Protein AF-0000000070701795 (afdb_homodimer)

Radius of gyration: 26.47 Å; Cα contacts (8 Å, |Δi|>4): 1162; chains: 2; bounding box: 62×78×62 Å

Nearest PDB structures (foldseek):
  1y8f-assembly1_A  TM=7.423E-01  e=4.497E-01  Rattus norvegicus
  4b6d-assembly3_C  TM=7.484E-01  e=1.068E+00  Homo sapiens
  1v87-assembly1_A  TM=5.339E-01  e=5.047E-01  Mus musculus
  6y5n-assembly2_B  TM=5.934E-01  e=1.599E+00  Homo sapiens
  8oz5-assembly1_A  TM=1.648E-01  e=2.536E+00  Thauera chlorobenzoica

InterPro domains:
  IPR000315 B-box-type zinc finger [PS50119] (93-147)
  IPR004146 DC1 [PF03107] (138-182)
  IPR004146 DC1 [PF03107] (198-253)
  IPR046349 C1-like domain superfamily [SSF57889] (51-126)
  IPR046349 C1-like domain superfamily [SSF57889] (103-191)
  IPR046349 C1-like domain superfamily [SSF57889] (198-257)
  IPR053192 Vacuole Formation Regulator [PTHR32410] (33-257)

Organism: Helianthus annuus (NCBI:txid4232)

Secondary structure (DSSP, 8-state):
-B----SS-EEEEE--PPPTT-----S-HHHHHHHHT-EEEBTTT-PEEEGGG-EEEEESSSS-EEEHHHHHS-SEEEETTEEEEEEEEEEPPTTEEPTTT--EE-S-SEEEEETTTTEEE-HHHHHTS-----B--TT-SS-EEE-SS-EEEE-TTT--EEEE-EEEETTTS--EEEHHHHT--SEE-B---SSGGG---SPEEEES---HHHHHHTT--B-TTT--B-TT-TTS-EEEESSSS-EEEHIIIIIHHHHHHHS-SSS----B---/-B----SS-EEEEE--PPPTT-----S-HHHHHHHHT-EEEBTTT-PEEEGGG-EEEEESSSS-EEEHHHHHS-SEEEETTEEEEEEEEEEPPTTEEPTTT--EE-S-SEEEEETTTTEEE-HHHHHTS-----B--TT-SS-EEE-SS-EEEE-TTT--EEEE-EEEETTTS--EEEHHHHT--SEE-B---SSGGG---SPEEEES---HHHHHHTT--B-TTT--B-TT-TTS-EEEESSSS-EEEHIIIIIHHHHHHHS-SSS----B---

Foldseek 3Di:
DFDDDDDADKDKDFLPDDALVPPPPPVDPVVNQVSQPDWDAAPQLRDIDGSFLRIKIAGPPDGHIHRPLRNPDDQWAADPVDNPDIWGKDQDDAFDAAPPPRDTQHSGRIWTADPVVRHTHRPCRRVVDDDFSWGRANLDNAIWGKDRWWDWDAALAQRDTDTGIWTAGPPPRPHTHHPQQRSDRQKWQQPDFVPPQPHDHAIWGKDQFADPVNCVVLPQDAASQPRHTCPPSGRYMWTAGPPDGHIHRSCRQRVVLVVVVVDDDHGTNRPGDSD/DQDDDDDADKDKDFLPDDALVDPPPPVDPVVNQVSQPDWDAAPQLRDIDGSFLRIKIAGPPDGHIHRPLRNPDDQWAADPVDNPDIWGKDQDDAFDAAPPPRDTQHSGRIWTADPVVRHTHRPCRRVVDDDFSWGRANLDNAIWGKDRWWDWDAALAQRDTDTGIWTAGPPPRPHTHDPQQRSDRQKWQQPDFPPPQDHDHAIWGKDQFAAPVNCVVLPFDAASQPRHTCPPSGRYMWTAGPPDGHIHRSCRQRVVLVVVVVDDDDDGNRPGPSD

Structure (mmCIF, N/CA/C/O backbone):
data_AF-0000000070701795-model_v1
#
loop_
_entity.id
_entity.type
_entity.pdbx_description
1 polymer 'Putative B-box-type zinc finger, DC1'
#
loop_
_atom_site.group_PDB
_atom_site.id
_atom_site.type_symbol
_atom_site.label_atom_id
_atom_site.label_alt_id
_atom_site.label_comp_id
_atom_site.label_asym_id
_atom_site.label_entity_id
_atom_site.label_seq_id
_atom_site.pdbx_PDB_ins_code
_atom_site.Cartn_x
_atom_site.Cartn_y
_atom_site.Cartn_z
_atom_site.occupancy
_atom_site.B_iso_or_equiv
_atom_site.auth_seq_id
_atom_site.auth_comp_id
_atom_site.auth_asym_id
_atom_site.auth_atom_id
_atom_site.pdbx_PDB_model_num
ATOM 1 N N . MET A 1 1 ? -27.141 0.574 1.083 1 81.69 1 MET A N 1
ATOM 2 C CA . MET A 1 1 ? -28.234 1.239 0.39 1 81.69 1 MET A CA 1
ATOM 3 C C . MET A 1 1 ? -27.797 1.725 -0.987 1 81.69 1 MET A C 1
ATOM 5 O O . MET A 1 1 ? -26.625 2.031 -1.197 1 81.69 1 MET A O 1
ATOM 9 N N . VAL A 1 2 ? -28.828 1.717 -1.862 1 88.31 2 VAL A N 1
ATOM 10 C CA . VAL A 1 2 ? -28.547 2.162 -3.221 1 88.31 2 VAL A CA 1
ATOM 11 C C . VAL A 1 2 ? -28.266 3.664 -3.225 1 88.31 2 VAL A C 1
ATOM 13 O O . VAL A 1 2 ? -28.953 4.434 -2.561 1 88.31 2 VAL A O 1
ATOM 16 N N . VAL A 1 3 ? -27.297 4.074 -3.893 1 90.06 3 VAL A N 1
ATOM 17 C CA . VAL A 1 3 ? -26.922 5.48 -4.008 1 90.06 3 VAL A CA 1
ATOM 18 C C . VAL A 1 3 ? -27.812 6.168 -5.043 1 90.06 3 VAL A C 1
ATOM 20 O O . VAL A 1 3 ? -27.953 5.684 -6.168 1 90.06 3 VAL A O 1
ATOM 23 N N . ILE A 1 4 ? -28.375 7.262 -4.625 1 86.19 4 ILE A N 1
ATOM 24 C CA . ILE A 1 4 ? -29.25 8.016 -5.516 1 86.19 4 ILE A CA 1
ATOM 25 C C . ILE A 1 4 ? -28.578 9.32 -5.918 1 86.19 4 ILE A C 1
ATOM 27 O O . ILE A 1 4 ? -27.812 9.906 -5.137 1 86.19 4 ILE A O 1
ATOM 31 N N . GLN A 1 5 ? -28.906 9.727 -7.137 1 89.62 5 GLN A N 1
ATOM 32 C CA . GLN A 1 5 ? -28.359 10.984 -7.637 1 89.62 5 GLN A CA 1
ATOM 33 C C . GLN A 1 5 ? -28.953 12.172 -6.891 1 89.62 5 GLN A C 1
ATOM 35 O O . GLN A 1 5 ? -30.156 12.188 -6.594 1 89.62 5 GLN A O 1
ATOM 40 N N . HIS A 1 6 ? -28.141 13.086 -6.551 1 91.62 6 HIS A N 1
ATOM 41 C CA . HIS A 1 6 ? -28.578 14.32 -5.914 1 91.62 6 HIS A CA 1
ATOM 42 C C . HIS A 1 6 ? -29.312 15.219 -6.906 1 91.62 6 HIS A C 1
ATOM 44 O O . HIS A 1 6 ? -28.859 15.391 -8.039 1 91.62 6 HIS A O 1
ATOM 50 N N . ASP A 1 7 ? -30.344 15.906 -6.504 1 91.88 7 ASP A N 1
ATOM 51 C CA . ASP A 1 7 ? -31.25 16.625 -7.387 1 91.88 7 ASP A CA 1
ATOM 52 C C . ASP A 1 7 ? -30.672 17.984 -7.789 1 91.88 7 ASP A C 1
ATOM 54 O O . ASP A 1 7 ? -30.922 18.469 -8.898 1 91.88 7 ASP A O 1
ATOM 58 N N . HIS A 1 8 ? -29.953 18.547 -6.934 1 93.44 8 HIS A N 1
ATOM 59 C CA . HIS A 1 8 ? -29.422 19.875 -7.203 1 93.44 8 HIS A CA 1
ATOM 60 C C . HIS A 1 8 ? -28.078 19.797 -7.938 1 93.44 8 HIS A C 1
ATOM 62 O O . HIS A 1 8 ? -27.391 18.781 -7.875 1 93.44 8 HIS A O 1
ATOM 68 N N . LEU A 1 9 ? -27.797 20.875 -8.625 1 93.06 9 LEU A N 1
ATOM 69 C CA . LEU A 1 9 ? -26.5 20.984 -9.289 1 93.06 9 LEU A CA 1
ATOM 70 C C . LEU A 1 9 ? -25.375 21.094 -8.266 1 93.06 9 LEU A C 1
ATOM 72 O O . LEU A 1 9 ? -25.5 21.844 -7.281 1 93.06 9 LEU A O 1
ATOM 76 N N . LEU A 1 10 ? -24.328 20.375 -8.539 1 95.5 10 LEU A N 1
ATOM 77 C CA . LEU A 1 10 ? -23.156 20.422 -7.684 1 95.5 10 LEU A CA 1
ATOM 78 C C . LEU A 1 10 ? -22.031 21.203 -8.344 1 95.5 10 LEU A C 1
ATOM 80 O O . LEU A 1 10 ? -21.844 21.141 -9.562 1 95.5 10 LEU A O 1
ATOM 84 N N . THR A 1 11 ? -21.328 21.906 -7.59 1 96.38 11 THR A N 1
ATOM 85 C CA . THR A 1 11 ? -20.219 22.703 -8.086 1 96.38 11 THR A CA 1
ATOM 86 C C . THR A 1 11 ? -18.891 22.172 -7.52 1 96.38 11 THR A C 1
ATOM 88 O O . THR A 1 11 ? -18.812 21.844 -6.336 1 96.38 11 THR A O 1
ATOM 91 N N . LEU A 1 12 ? -17.891 22.172 -8.398 1 96.06 12 LEU A N 1
ATOM 92 C CA . LEU A 1 12 ? -16.562 21.734 -7.98 1 96.06 12 LEU A CA 1
ATOM 93 C C . LEU A 1 12 ? -15.82 22.844 -7.258 1 96.06 12 LEU A C 1
ATOM 95 O O . LEU A 1 12 ? -15.672 23.953 -7.797 1 96.06 12 LEU A O 1
ATOM 99 N N . ILE A 1 13 ? -15.406 22.562 -6.043 1 93.94 13 ILE A N 1
ATOM 100 C CA . ILE A 1 13 ? -14.672 23.516 -5.234 1 93.94 13 ILE A CA 1
ATOM 101 C C . ILE A 1 13 ? -13.211 23.094 -5.129 1 93.94 13 ILE A C 1
ATOM 103 O O . ILE A 1 13 ? -12.914 21.922 -4.859 1 93.94 13 ILE A O 1
ATOM 107 N N . ASP A 1 14 ? -12.32 23.953 -5.406 1 91.56 14 ASP A N 1
ATOM 108 C CA . ASP A 1 14 ? -10.883 23.734 -5.246 1 91.56 14 ASP A CA 1
ATOM 109 C C . ASP A 1 14 ? -10.375 24.375 -3.951 1 91.56 14 ASP A C 1
ATOM 111 O O . ASP A 1 14 ? -10.312 25.594 -3.834 1 91.56 14 ASP A O 1
ATOM 115 N N . LEU A 1 15 ? -10.031 23.547 -3.006 1 86.62 15 LEU A N 1
ATOM 116 C CA . LEU A 1 15 ? -9.562 24.031 -1.715 1 86.62 15 LEU A CA 1
ATOM 117 C C . LEU A 1 15 ? -8.094 24.453 -1.79 1 86.62 15 LEU A C 1
ATOM 119 O O . LEU A 1 15 ? -7.625 25.234 -0.953 1 86.62 15 LEU A O 1
ATOM 123 N N . ASN A 1 16 ? -7.387 23.922 -2.795 1 77.69 16 ASN A N 1
ATOM 124 C CA . ASN A 1 16 ? -6.008 24.297 -3.104 1 77.69 16 ASN A CA 1
ATOM 125 C C . ASN A 1 16 ? -5.121 24.234 -1.862 1 77.69 16 ASN A C 1
ATOM 127 O O . ASN A 1 16 ? -4.578 25.25 -1.435 1 77.69 16 ASN A O 1
ATOM 131 N N . PRO A 1 17 ? -5.043 23.031 -1.291 1 70.25 17 PRO A N 1
ATOM 132 C CA . PRO A 1 17 ? -4.145 22.906 -0.14 1 70.25 17 PRO A CA 1
ATOM 133 C C . PRO A 1 17 ? -2.705 23.281 -0.471 1 70.25 17 PRO A C 1
ATOM 135 O O . PRO A 1 17 ? -2.262 23.109 -1.609 1 70.25 17 PRO A O 1
ATOM 138 N N . LYS A 1 18 ? -2.051 23.938 0.49 1 62.12 18 LYS A N 1
ATOM 139 C CA . LYS A 1 18 ? -0.655 24.312 0.287 1 62.12 18 LYS A CA 1
ATOM 140 C C . LYS A 1 18 ? 0.247 23.078 0.251 1 62.12 18 LYS A C 1
ATOM 142 O O . LYS A 1 18 ? 0.046 22.141 1.016 1 62.12 18 LYS A O 1
ATOM 147 N N . TYR A 1 19 ? 0.858 22.953 -0.882 1 58.03 19 TYR A N 1
ATOM 148 C CA . TYR A 1 19 ? 1.879 21.906 -0.943 1 58.03 19 TYR A CA 1
ATOM 149 C C . TYR A 1 19 ? 3.18 22.391 -0.307 1 58.03 19 TYR A C 1
ATOM 151 O O . TYR A 1 19 ? 3.473 23.578 -0.299 1 58.03 19 TYR A O 1
ATOM 159 N N . PRO A 1 20 ? 3.781 21.578 0.615 1 52.09 20 PRO A N 1
ATOM 160 C CA . PRO A 1 20 ? 5.012 22 1.287 1 52.09 20 PRO A CA 1
ATOM 161 C C . PRO A 1 20 ? 5.844 22.969 0.448 1 52.09 20 PRO A C 1
ATOM 163 O O . PRO A 1 20 ? 6.488 23.859 0.994 1 52.09 20 PRO A O 1
ATOM 166 N N . HIS A 1 21 ? 6.004 22.719 -0.85 1 47.59 21 HIS A N 1
ATOM 167 C CA . HIS A 1 21 ? 7 23.562 -1.51 1 47.59 21 HIS A CA 1
ATOM 168 C C . HIS A 1 21 ? 6.422 24.922 -1.894 1 47.59 21 HIS A C 1
ATOM 170 O O . HIS A 1 21 ? 7.113 25.75 -2.488 1 47.59 21 HIS A O 1
ATOM 176 N N . ASP A 1 22 ? 5.199 24.984 -1.49 1 47.22 22 ASP A N 1
ATOM 177 C CA . ASP A 1 22 ? 4.68 26.266 -1.956 1 47.22 22 ASP A CA 1
ATOM 178 C C . ASP A 1 22 ? 4.895 27.359 -0.912 1 47.22 22 ASP A C 1
ATOM 180 O O . ASP A 1 22 ? 4.523 27.203 0.252 1 47.22 22 ASP A O 1
ATOM 184 N N . GLU A 1 23 ? 5.852 28.047 -0.999 1 43.31 23 GLU A N 1
ATOM 185 C CA . GLU A 1 23 ? 6.199 29.25 -0.25 1 43.31 23 GLU A CA 1
ATOM 186 C C . GLU A 1 23 ? 4.98 30.141 -0.056 1 43.31 23 GLU A C 1
ATOM 188 O O . GLU A 1 23 ? 5.113 31.297 0.352 1 43.31 23 GLU A O 1
ATOM 193 N N . GLN A 1 24 ? 3.887 29.703 -0.359 1 45.56 24 GLN A N 1
ATOM 194 C CA . GLN A 1 24 ? 2.963 30.812 -0.234 1 45.56 24 GLN A CA 1
ATOM 195 C C . GLN A 1 24 ? 2.721 31.172 1.23 1 45.56 24 GLN A C 1
ATOM 197 O O . GLN A 1 24 ? 2.371 30.312 2.035 1 45.56 24 GLN A O 1
ATOM 202 N N . VAL A 1 25 ? 3.293 32.188 1.678 1 43.53 25 VAL A N 1
ATOM 203 C CA . VAL A 1 25 ? 3.094 32.969 2.898 1 43.53 25 VAL A CA 1
ATOM 204 C C . VAL A 1 25 ? 1.609 33.281 3.072 1 43.53 25 VAL A C 1
ATOM 206 O O . VAL A 1 25 ? 1.013 33.969 2.232 1 43.53 25 VAL A O 1
ATOM 209 N N . TYR A 1 26 ? 0.926 32.406 3.623 1 47.16 26 TYR A N 1
ATOM 210 C CA . TYR A 1 26 ? -0.352 33 4.012 1 47.16 26 TYR A CA 1
ATOM 211 C C . TYR A 1 26 ? -0.144 34.188 4.914 1 47.16 26 TYR A C 1
ATOM 213 O O . TYR A 1 26 ? 0.718 34.188 5.793 1 47.16 26 TYR A O 1
ATOM 221 N N . ASP A 1 27 ? -0.5 35.25 4.414 1 48.69 27 ASP A N 1
ATOM 222 C CA . ASP A 1 27 ? -0.408 36.5 5.172 1 48.69 27 ASP A CA 1
ATOM 223 C C . ASP A 1 27 ? -0.881 36.312 6.609 1 48.69 27 ASP A C 1
ATOM 225 O O . ASP A 1 27 ? -0.275 36.844 7.547 1 48.69 27 ASP A O 1
ATOM 229 N N . ASP A 1 28 ? -2.238 35.656 6.875 1 51.97 28 ASP A N 1
ATOM 230 C CA . ASP A 1 28 ? -2.717 35.625 8.25 1 51.97 28 ASP A CA 1
ATOM 231 C C . ASP A 1 28 ? -2.865 34.156 8.719 1 51.97 28 ASP A C 1
ATOM 233 O O . ASP A 1 28 ? -3.58 33.375 8.102 1 51.97 28 ASP A O 1
ATOM 237 N N . GLU A 1 29 ? -1.992 33.656 9.484 1 55.44 29 GLU A N 1
ATOM 238 C CA . GLU A 1 29 ? -1.941 32.375 10.156 1 55.44 29 GLU A CA 1
ATOM 239 C C . GLU A 1 29 ? -3.338 31.891 10.531 1 55.44 29 GLU A C 1
ATOM 241 O O . GLU A 1 29 ? -3.631 30.703 10.461 1 55.44 29 GLU A O 1
ATOM 246 N N . LYS A 1 30 ? -4.203 32.844 10.906 1 56.44 30 LYS A N 1
ATOM 247 C CA . LYS A 1 30 ? -5.555 32.5 11.344 1 56.44 30 LYS A CA 1
ATOM 248 C C . LYS A 1 30 ? -6.367 31.922 10.195 1 56.44 30 LYS A C 1
ATOM 250 O O . LYS A 1 30 ? -7.129 30.969 10.391 1 56.44 30 LYS A O 1
ATOM 255 N N . ASP A 1 31 ? -6.195 32.438 9.039 1 58.31 31 ASP A N 1
ATOM 256 C CA . ASP A 1 31 ? -6.98 31.969 7.895 1 58.31 31 ASP A CA 1
ATOM 257 C C . ASP A 1 31 ? -6.586 30.547 7.496 1 58.31 31 ASP A C 1
ATOM 259 O O . ASP A 1 31 ? -7.445 29.734 7.148 1 58.31 31 ASP A O 1
ATOM 263 N N . LEU A 1 32 ? -5.355 30.281 7.664 1 61.28 32 LEU A N 1
ATOM 264 C CA . LEU A 1 32 ? -4.887 28.953 7.297 1 61.28 32 LEU A CA 1
ATOM 265 C C . LEU A 1 32 ? -5.445 27.906 8.25 1 61.28 32 LEU A C 1
ATOM 267 O O . LEU A 1 32 ? -5.824 26.812 7.816 1 61.28 32 LEU A O 1
ATOM 271 N N . ILE A 1 33 ? -5.555 28.328 9.438 1 61.94 33 ILE A N 1
ATOM 272 C CA . ILE A 1 33 ? -6.055 27.406 10.438 1 61.94 33 ILE A CA 1
ATOM 273 C C . ILE A 1 33 ? -7.516 27.078 10.156 1 61.94 33 ILE A C 1
ATOM 275 O O . ILE A 1 33 ? -7.926 25.906 10.234 1 61.94 33 ILE A O 1
ATOM 279 N N . SER A 1 34 ? -8.281 28.094 9.867 1 61.62 34 SER A N 1
ATOM 280 C CA . SER A 1 34 ? -9.695 27.875 9.586 1 61.62 34 SER A CA 1
ATOM 281 C C . SER A 1 34 ? -9.883 27.016 8.352 1 61.62 34 SER A C 1
ATOM 283 O O . SER A 1 34 ? -10.758 26.141 8.32 1 61.62 34 SER A O 1
ATOM 285 N N . ILE A 1 35 ? -9.062 27.219 7.473 1 64.12 35 ILE A N 1
ATOM 286 C CA . ILE A 1 35 ? -9.219 26.5 6.215 1 64.12 35 ILE A CA 1
ATOM 287 C C . ILE A 1 35 ? -8.836 25.031 6.41 1 64.12 35 ILE A C 1
ATOM 289 O O . ILE A 1 35 ? -9.516 24.141 5.902 1 64.12 35 ILE A O 1
ATOM 293 N N . GLN A 1 36 ? -7.898 24.875 7.262 1 69 36 GLN A N 1
ATOM 294 C CA . GLN A 1 36 ? -7.426 23.516 7.449 1 69 36 GLN A CA 1
ATOM 295 C C . GLN A 1 36 ? -8.359 22.734 8.375 1 69 36 GLN A C 1
ATOM 297 O O . GLN A 1 36 ? -8.328 21.5 8.398 1 69 36 GLN A O 1
ATOM 302 N N . ALA A 1 37 ? -9.203 23.516 8.977 1 74.44 37 ALA A N 1
ATOM 303 C CA . ALA A 1 37 ? -10.164 22.875 9.875 1 74.44 37 ALA A CA 1
ATOM 304 C C . ALA A 1 37 ? -11.406 22.406 9.117 1 74.44 37 ALA A C 1
ATOM 306 O O . ALA A 1 37 ? -12.234 21.688 9.656 1 74.44 37 ALA A O 1
ATOM 307 N N . PHE A 1 38 ? -11.414 22.766 7.938 1 84.12 38 PHE A N 1
ATOM 308 C CA . PHE A 1 38 ? -12.562 22.391 7.113 1 84.12 38 PHE A CA 1
ATOM 309 C C . PHE A 1 38 ? -12.766 20.891 7.117 1 84.12 38 PHE A C 1
ATOM 311 O O . PHE A 1 38 ? -11.82 20.125 6.922 1 84.12 38 PHE A O 1
ATOM 318 N N . GLN A 1 39 ? -14 20.469 7.414 1 88.81 39 GLN A N 1
ATOM 319 C CA . GLN A 1 39 ? -14.367 19.062 7.332 1 88.81 39 GLN A CA 1
ATOM 320 C C . GLN A 1 39 ? -15.875 18.891 7.109 1 88.81 39 GLN A C 1
ATOM 322 O O . GLN A 1 39 ? -16.672 19.656 7.672 1 88.81 39 GLN A O 1
ATOM 327 N N . CYS A 1 40 ? -16.234 18.109 6.227 1 92.62 40 CYS A N 1
ATOM 328 C CA . CYS A 1 40 ? -17.625 17.75 6.043 1 92.62 40 CYS A CA 1
ATOM 329 C C . CYS A 1 40 ? -17.766 16.281 5.656 1 92.62 40 CYS A C 1
ATOM 331 O O . CYS A 1 40 ? -16.75 15.57 5.527 1 92.62 40 CYS A O 1
ATOM 333 N N . SER A 1 41 ? -18.953 15.828 5.59 1 93.69 41 SER A N 1
ATOM 334 C CA . SER A 1 41 ? -19.188 14.422 5.281 1 93.69 41 SER A CA 1
ATOM 335 C C . SER A 1 41 ? -19.656 14.242 3.838 1 93.69 41 SER A C 1
ATOM 337 O O . SER A 1 41 ? -20.438 15.039 3.326 1 93.69 41 SER A O 1
ATOM 339 N N . CYS A 1 42 ? -19.156 13.273 3.26 1 94.19 42 CYS A N 1
ATOM 340 C CA . CYS A 1 42 ? -19.578 12.945 1.903 1 94.19 42 CYS A CA 1
ATOM 341 C C . CYS A 1 42 ? -20.938 12.258 1.905 1 94.19 42 CYS A C 1
ATOM 343 O O . CYS A 1 42 ? -21.125 11.266 2.607 1 94.19 42 CYS A O 1
ATOM 345 N N . GLY A 1 43 ? -21.766 12.68 1.133 1 92.44 43 GLY A N 1
ATOM 346 C CA . GLY A 1 43 ? -23.125 12.172 1.107 1 92.44 43 GLY A CA 1
ATOM 347 C C . GLY A 1 43 ? -23.25 10.805 0.474 1 92.44 43 GLY A C 1
ATOM 348 O O . GLY A 1 43 ? -24.297 10.156 0.563 1 92.44 43 GLY A O 1
ATOM 349 N N . ARG A 1 44 ? -22.219 10.328 -0.092 1 91.5 44 ARG A N 1
ATOM 350 C CA . ARG A 1 44 ? -22.281 9.031 -0.771 1 91.5 44 ARG A CA 1
ATOM 351 C C . ARG A 1 44 ? -21.516 7.969 0.012 1 91.5 44 ARG A C 1
ATOM 353 O O . ARG A 1 44 ? -22.078 6.918 0.34 1 91.5 44 ARG A O 1
ATOM 360 N N . CYS A 1 45 ? -20.312 8.234 0.321 1 88.38 45 CYS A N 1
ATOM 361 C CA . CYS A 1 45 ? -19.531 7.215 0.996 1 88.38 45 CYS A CA 1
ATOM 362 C C . CYS A 1 45 ? -19.547 7.422 2.506 1 88.38 45 CYS A C 1
ATOM 364 O O . CYS A 1 45 ? -19.062 6.57 3.258 1 88.38 45 CYS A O 1
ATOM 366 N N . ASN A 1 46 ? -19.938 8.555 3.035 1 88.75 46 ASN A N 1
ATOM 367 C CA . ASN A 1 46 ? -20.078 8.891 4.449 1 88.75 46 ASN A CA 1
ATOM 368 C C . ASN A 1 46 ? -18.719 9.102 5.113 1 88.75 46 ASN A C 1
ATOM 370 O O . ASN A 1 46 ? -18.625 9.141 6.34 1 88.75 46 ASN A O 1
ATOM 374 N N . LYS A 1 47 ? -17.719 9.211 4.32 1 88.75 47 LYS A N 1
ATOM 375 C CA . LYS A 1 47 ? -16.406 9.547 4.867 1 88.75 47 LYS A CA 1
ATOM 376 C C . LYS A 1 47 ? -16.203 11.062 4.898 1 88.75 47 LYS A C 1
ATOM 378 O O . LYS A 1 47 ? -16.938 11.805 4.25 1 88.75 47 LYS A O 1
ATOM 383 N N . LYS A 1 48 ? -15.203 11.391 5.637 1 90 48 LYS A N 1
ATOM 384 C CA . LYS A 1 48 ? -14.945 12.812 5.828 1 90 48 LYS A CA 1
ATOM 385 C C . LYS A 1 48 ? -14.227 13.406 4.621 1 90 48 LYS A C 1
ATOM 387 O O . LYS A 1 48 ? -13.336 12.781 4.047 1 90 48 LYS A O 1
ATOM 392 N N . ILE A 1 49 ? -14.672 14.562 4.23 1 92.88 49 ILE A N 1
ATOM 393 C CA . ILE A 1 49 ? -13.961 15.422 3.289 1 92.88 49 ILE A CA 1
ATOM 394 C C . ILE A 1 49 ? -13.18 16.484 4.051 1 92.88 49 ILE A C 1
ATOM 396 O O . ILE A 1 49 ? -13.734 17.203 4.887 1 92.88 49 ILE A O 1
ATOM 400 N N . THR A 1 50 ? -11.938 16.484 3.768 1 91.44 50 THR A N 1
ATOM 401 C CA . THR A 1 50 ? -11.094 17.438 4.469 1 91.44 50 THR A CA 1
ATOM 402 C C . THR A 1 50 ? -10.406 18.375 3.479 1 91.44 50 THR A C 1
ATOM 404 O O . THR A 1 50 ? -10.508 18.188 2.266 1 91.44 50 THR A O 1
ATOM 407 N N . TYR A 1 51 ? -9.719 19.359 4.066 1 89.81 51 TYR A N 1
ATOM 408 C CA . TYR A 1 51 ? -8.961 20.344 3.303 1 89.81 51 TYR A CA 1
ATOM 409 C C . TYR A 1 51 ? -7.945 19.656 2.389 1 89.81 51 TYR A C 1
ATOM 411 O O . TYR A 1 51 ? -7.672 20.141 1.286 1 89.81 51 TYR A O 1
ATOM 419 N N . PHE A 1 52 ? -7.535 18.484 2.723 1 91.31 52 PHE A N 1
ATOM 420 C CA . PHE A 1 52 ? -6.418 17.828 2.047 1 91.31 52 PHE A CA 1
ATOM 421 C C . PHE A 1 52 ? -6.891 17.125 0.78 1 91.31 52 PHE A C 1
ATOM 423 O O . PHE A 1 52 ? -6.078 16.719 -0.045 1 91.31 52 PHE A O 1
ATOM 430 N N . HIS A 1 53 ? -8.148 17 0.587 1 92.31 53 HIS A N 1
ATOM 431 C CA . HIS A 1 53 ? -8.672 16.375 -0.624 1 92.31 53 HIS A CA 1
ATOM 432 C C . HIS A 1 53 ? -8.633 17.344 -1.801 1 92.31 53 HIS A C 1
ATOM 434 O O . HIS A 1 53 ? -8.883 16.953 -2.943 1 92.31 53 HIS A O 1
ATOM 440 N N . ARG A 1 54 ? -8.242 18.469 -1.751 1 89.25 54 ARG A N 1
ATOM 441 C CA . ARG A 1 54 ? -8.062 19.547 -2.721 1 89.25 54 ARG A CA 1
ATOM 442 C C . ARG A 1 54 ? -9.383 19.906 -3.389 1 89.25 54 ARG A C 1
ATOM 444 O O . ARG A 1 54 ? -9.766 21.078 -3.432 1 89.25 54 ARG A O 1
ATOM 451 N N . TYR A 1 55 ? -10.094 18.797 -3.936 1 92.31 55 TYR A N 1
ATOM 452 C CA . TYR A 1 55 ? -11.336 19.047 -4.656 1 92.31 55 TYR A CA 1
ATOM 453 C C . TYR A 1 55 ? -12.5 18.312 -3.994 1 92.31 55 TYR A C 1
ATOM 455 O O . TYR A 1 55 ? -12.328 17.203 -3.475 1 92.31 55 TYR A O 1
ATOM 463 N N . TYR A 1 56 ? -13.594 18.984 -4.004 1 94.62 56 TYR A N 1
ATOM 464 C CA . TYR A 1 56 ? -14.836 18.328 -3.625 1 94.62 56 TYR A CA 1
ATOM 465 C C . TYR A 1 56 ? -16.031 19.016 -4.262 1 94.62 56 TYR A C 1
ATOM 467 O O . TYR A 1 56 ? -15.922 20.141 -4.777 1 94.62 56 TYR A O 1
ATOM 475 N N . TYR A 1 57 ? -17.141 18.359 -4.344 1 96.56 57 TYR A N 1
ATOM 476 C CA . TYR A 1 57 ? -18.359 18.922 -4.895 1 96.56 57 TYR A CA 1
ATOM 477 C C . TYR A 1 57 ? -19.312 19.359 -3.785 1 96.56 57 TYR A C 1
ATOM 479 O O . TYR A 1 57 ? -19.484 18.656 -2.791 1 96.56 57 TYR A O 1
ATOM 487 N N . LYS A 1 58 ? -19.844 20.516 -3.967 1 96.44 58 LYS A N 1
ATOM 488 C CA . LYS A 1 58 ? -20.766 21.062 -2.99 1 96.44 58 LYS A CA 1
ATOM 489 C C . LYS A 1 58 ? -22.062 21.516 -3.66 1 96.44 58 LYS A C 1
ATOM 491 O O . LYS A 1 58 ? -22.031 22.078 -4.758 1 96.44 58 LYS A O 1
ATOM 496 N N . CYS A 1 59 ? -23.188 21.203 -3.004 1 96.38 59 CYS A N 1
ATOM 497 C CA . CYS A 1 59 ? -24.469 21.703 -3.459 1 96.38 59 CYS A CA 1
ATOM 498 C C . CYS A 1 59 ? -24.656 23.172 -3.078 1 96.38 59 CYS A C 1
ATOM 500 O O . CYS A 1 59 ? -24.312 23.562 -1.966 1 96.38 59 CYS A O 1
ATOM 502 N N . ASP A 1 60 ? -25.219 23.953 -3.926 1 91.81 60 ASP A N 1
ATOM 503 C CA . ASP A 1 60 ? -25.422 25.375 -3.68 1 91.81 60 ASP A CA 1
ATOM 504 C C . ASP A 1 60 ? -26.75 25.609 -2.951 1 91.81 60 ASP A C 1
ATOM 506 O O . ASP A 1 60 ? -26.953 26.688 -2.377 1 91.81 60 ASP A O 1
ATOM 510 N N . GLN A 1 61 ? -27.578 24.672 -2.91 1 94.75 61 GLN A N 1
ATOM 511 C CA . GLN A 1 61 ? -28.938 24.875 -2.396 1 94.75 61 GLN A CA 1
ATOM 512 C C . GLN A 1 61 ? -29.109 24.203 -1.041 1 94.75 61 GLN A C 1
ATOM 514 O O . GLN A 1 61 ? -30.031 24.531 -0.295 1 94.75 61 GLN A O 1
ATOM 519 N N . CYS A 1 62 ? -28.359 23.172 -0.685 1 94.25 62 CYS A N 1
ATOM 520 C CA . CYS A 1 62 ? -28.469 22.484 0.593 1 94.25 62 CYS A CA 1
ATOM 521 C C . CYS A 1 62 ? -27.094 22.062 1.104 1 94.25 62 CYS A C 1
ATOM 523 O O . CYS A 1 62 ? -26.078 22.328 0.461 1 94.25 62 CYS A O 1
ATOM 525 N N . ASP A 1 63 ? -27.047 21.516 2.287 1 93.94 63 ASP A N 1
ATOM 526 C CA . ASP A 1 63 ? -25.812 21.078 2.898 1 93.94 63 ASP A CA 1
ATOM 527 C C . ASP A 1 63 ? -25.453 19.656 2.453 1 93.94 63 ASP A C 1
ATOM 529 O O . ASP A 1 63 ? -25.703 18.688 3.176 1 93.94 63 ASP A O 1
ATOM 533 N N . TYR A 1 64 ? -25.016 19.641 1.205 1 96.19 64 TYR A N 1
ATOM 534 C CA . TYR A 1 64 ? -24.641 18.375 0.601 1 96.19 64 TYR A CA 1
ATOM 535 C C . TYR A 1 64 ? -23.312 18.484 -0.128 1 96.19 64 TYR A C 1
ATOM 537 O O . TYR A 1 64 ? -23.109 19.406 -0.913 1 96.19 64 TYR A O 1
ATOM 545 N N . SER A 1 65 ? -22.406 17.578 0.236 1 96.88 65 SER A N 1
ATOM 546 C CA . SER A 1 65 ? -21.078 17.578 -0.375 1 96.88 65 SER A CA 1
ATOM 547 C C . SER A 1 65 ? -20.656 16.156 -0.771 1 96.88 65 SER A C 1
ATOM 549 O O . SER A 1 65 ? -21.156 15.18 -0.201 1 96.88 65 SER A O 1
ATOM 551 N N . LEU A 1 66 ? -19.844 16.094 -1.801 1 96.12 66 LEU A N 1
ATOM 552 C CA . LEU A 1 66 ? -19.312 14.82 -2.273 1 96.12 66 LEU A CA 1
ATOM 553 C C . LEU A 1 66 ? -17.812 14.922 -2.541 1 96.12 66 LEU A C 1
ATOM 555 O O . LEU A 1 66 ? -17.344 15.961 -3.006 1 96.12 66 LEU A O 1
ATOM 559 N N . HIS A 1 67 ? -17.125 13.812 -2.195 1 94.38 67 HIS A N 1
ATOM 560 C CA . HIS A 1 67 ? -15.781 13.719 -2.766 1 94.38 67 HIS A CA 1
ATOM 561 C C . HIS A 1 67 ? -15.82 13.852 -4.285 1 94.38 67 HIS A C 1
ATOM 563 O O . HIS A 1 67 ? -16.828 13.531 -4.914 1 94.38 67 HIS A O 1
ATOM 569 N N . LYS A 1 68 ? -14.75 14.273 -4.793 1 93.31 68 LYS A N 1
ATOM 570 C CA . LYS A 1 68 ? -14.664 14.328 -6.25 1 93.31 68 LYS A CA 1
ATOM 571 C C . LYS A 1 68 ? -14.859 12.945 -6.863 1 93.31 68 LYS A C 1
ATOM 573 O O . LYS A 1 68 ? -15.641 12.781 -7.801 1 93.31 68 LYS A O 1
ATOM 578 N N . LEU A 1 69 ? -14.203 12.008 -6.332 1 90.62 69 LEU A N 1
ATOM 579 C CA . LEU A 1 69 ? -14.297 10.641 -6.824 1 90.62 69 LEU A CA 1
ATOM 580 C C . LEU A 1 69 ? -15.734 10.125 -6.715 1 90.62 69 LEU A C 1
ATOM 582 O O . LEU A 1 69 ? -16.266 9.539 -7.668 1 90.62 69 LEU A O 1
ATOM 586 N N . CYS A 1 70 ? -16.344 10.367 -5.562 1 91.44 70 CYS A N 1
ATOM 587 C CA . CYS A 1 70 ? -17.688 9.859 -5.316 1 91.44 70 CYS A CA 1
ATOM 588 C C . CYS A 1 70 ? -18.688 10.492 -6.277 1 91.44 70 CYS A C 1
ATOM 590 O O . CYS A 1 70 ? -19.656 9.852 -6.684 1 91.44 70 CYS A O 1
ATOM 592 N N . SER A 1 71 ? -18.422 11.695 -6.613 1 92.5 71 SER A N 1
ATOM 593 C CA . SER A 1 71 ? -19.328 12.398 -7.523 1 92.5 71 SER A CA 1
ATOM 594 C C . SER A 1 71 ? -19.172 11.883 -8.953 1 92.5 71 SER A C 1
ATOM 596 O O . SER A 1 71 ? -20.141 11.875 -9.719 1 92.5 71 SER A O 1
ATOM 598 N N . GLU A 1 72 ? -18.062 11.438 -9.281 1 90.5 72 GLU A N 1
ATOM 599 C CA . GLU A 1 72 ? -17.766 11.078 -10.656 1 90.5 72 GLU A CA 1
ATOM 600 C C . GLU A 1 72 ? -18.078 9.602 -10.922 1 90.5 72 GLU A C 1
ATOM 602 O O . GLU A 1 72 ? -18.031 9.148 -12.07 1 90.5 72 GLU A O 1
ATOM 607 N N . LEU A 1 73 ? -18.375 8.883 -9.922 1 91 73 LEU A N 1
ATOM 608 C CA . LEU A 1 73 ? -18.797 7.5 -10.086 1 91 73 LEU A CA 1
ATOM 609 C C . LEU A 1 73 ? -20.219 7.43 -10.625 1 91 73 LEU A C 1
ATOM 611 O O . LEU A 1 73 ? -21.125 8.055 -10.078 1 91 73 LEU A O 1
ATOM 615 N N . PRO A 1 74 ? -20.359 6.637 -11.703 1 91.56 74 PRO A N 1
ATOM 616 C CA . PRO A 1 74 ? -21.734 6.465 -12.172 1 91.56 74 PRO A CA 1
ATOM 617 C C . PRO A 1 74 ? -22.609 5.707 -11.18 1 91.56 74 PRO A C 1
ATOM 619 O O . PRO A 1 74 ? -22.141 4.75 -10.555 1 91.56 74 PRO A O 1
ATOM 622 N N . THR A 1 75 ? -23.859 6.117 -11.039 1 93.12 75 THR A N 1
ATOM 623 C CA . THR A 1 75 ? -24.75 5.473 -10.094 1 93.12 75 THR A CA 1
ATOM 624 C C . THR A 1 75 ? -25.203 4.109 -10.617 1 93.12 75 THR A C 1
ATOM 626 O O . THR A 1 75 ? -25.609 3.244 -9.844 1 93.12 75 THR A O 1
ATOM 629 N N . THR A 1 76 ? -25.172 3.996 -11.953 1 93.44 76 THR A N 1
ATOM 630 C CA . THR A 1 76 ? -25.453 2.719 -12.602 1 93.44 76 THR A CA 1
ATOM 631 C C . THR A 1 76 ? -24.391 2.402 -13.656 1 93.44 76 THR A C 1
ATOM 633 O O . THR A 1 76 ? -23.781 3.309 -14.219 1 93.44 76 THR A O 1
ATOM 636 N N . LEU A 1 77 ? -24.188 1.12 -13.812 1 92.69 77 LEU A N 1
ATOM 637 C CA . LEU A 1 77 ? -23.125 0.731 -14.734 1 92.69 77 LEU A CA 1
ATOM 638 C C . LEU A 1 77 ? -23.422 -0.63 -15.359 1 92.69 77 LEU A C 1
ATOM 640 O O . LEU A 1 77 ? -23.891 -1.541 -14.68 1 92.69 77 LEU A O 1
ATOM 644 N N . LYS A 1 78 ? -23.141 -0.7 -16.625 1 93.56 78 LYS A N 1
ATOM 645 C CA . LYS A 1 78 ? -23.109 -1.997 -17.297 1 93.56 78 LYS A CA 1
ATOM 646 C C . LYS A 1 78 ? -21.688 -2.574 -17.297 1 93.56 78 LYS A C 1
ATOM 648 O O . LYS A 1 78 ? -20.734 -1.862 -17.578 1 93.56 78 LYS A O 1
ATOM 653 N N . HIS A 1 79 ? -21.641 -3.764 -16.922 1 93.06 79 HIS A N 1
ATOM 654 C CA . HIS A 1 79 ? -20.312 -4.352 -16.781 1 93.06 79 HIS A CA 1
ATOM 655 C C . HIS A 1 79 ? -20.172 -5.617 -17.625 1 93.06 79 HIS A C 1
ATOM 657 O O . HIS A 1 79 ? -21.109 -6.422 -17.688 1 93.06 79 HIS A O 1
ATOM 663 N N . ALA A 1 80 ? -19.094 -5.82 -18.203 1 90.19 80 ALA A N 1
ATOM 664 C CA . ALA A 1 80 ? -18.828 -6.922 -19.125 1 90.19 80 ALA A CA 1
ATOM 665 C C . ALA A 1 80 ? -18.922 -8.266 -18.422 1 90.19 80 ALA A C 1
ATOM 667 O O . ALA A 1 80 ? -19.281 -9.273 -19.031 1 90.19 80 ALA A O 1
ATOM 668 N N . SER A 1 81 ? -18.594 -8.297 -17.141 1 88.88 81 SER A N 1
ATOM 669 C CA . SER A 1 81 ? -18.625 -9.547 -16.406 1 88.88 81 SER A CA 1
ATOM 670 C C . SER A 1 81 ? -20.047 -9.914 -15.992 1 88.88 81 SER A C 1
ATOM 672 O O . SER A 1 81 ? -20.281 -11.008 -15.469 1 88.88 81 SER A O 1
ATOM 674 N N . HIS A 1 82 ? -20.953 -9.047 -16.172 1 92.5 82 HIS A N 1
ATOM 675 C CA . HIS A 1 82 ? -22.359 -9.25 -15.836 1 92.5 82 HIS A CA 1
ATOM 676 C C . HIS A 1 82 ? -23.266 -8.484 -16.797 1 92.5 82 HIS A C 1
ATOM 678 O O . HIS A 1 82 ? -23.719 -7.379 -16.484 1 92.5 82 HIS A O 1
ATOM 684 N N . LEU A 1 83 ? -23.672 -9.086 -17.844 1 92.56 83 LEU A N 1
ATOM 685 C CA . LEU A 1 83 ? -24.375 -8.414 -18.922 1 92.56 83 LEU A CA 1
ATOM 686 C C . LEU A 1 83 ? -25.891 -8.484 -18.703 1 92.56 83 LEU A C 1
ATOM 688 O O . LEU A 1 83 ? -26.641 -7.734 -19.328 1 92.56 83 LEU A O 1
ATOM 692 N N . GLU A 1 84 ? -26.281 -9.328 -17.859 1 93.81 84 GLU A N 1
ATOM 693 C CA . GLU A 1 84 ? -27.703 -9.625 -17.672 1 93.81 84 GLU A CA 1
ATOM 694 C C . GLU A 1 84 ? -28.422 -8.445 -17.031 1 93.81 84 GLU A C 1
ATOM 696 O O . GLU A 1 84 ? -29.594 -8.188 -17.328 1 93.81 84 GLU A O 1
ATOM 701 N N . HIS A 1 85 ? -27.781 -7.828 -16.125 1 95.69 85 HIS A N 1
ATOM 702 C CA . HIS A 1 85 ? -28.422 -6.746 -15.398 1 95.69 85 HIS A CA 1
ATOM 703 C C . HIS A 1 85 ? -27.516 -5.531 -15.289 1 95.69 85 HIS A C 1
ATOM 705 O O . HIS A 1 85 ? -26.281 -5.66 -15.359 1 95.69 85 HIS A O 1
ATOM 711 N N . THR A 1 86 ? -28.141 -4.395 -15.156 1 95.5 86 THR A N 1
ATOM 712 C CA . THR A 1 86 ? -27.422 -3.174 -14.82 1 95.5 86 THR A CA 1
ATOM 713 C C . THR A 1 86 ? -27.094 -3.133 -13.336 1 95.5 86 THR A C 1
ATOM 715 O O . THR A 1 86 ? -27.938 -3.432 -12.492 1 95.5 86 THR A O 1
ATOM 718 N N . LEU A 1 87 ? -25.891 -2.762 -13.047 1 95.31 87 LEU A N 1
ATOM 719 C CA . LEU A 1 87 ? -25.438 -2.68 -11.656 1 95.31 87 LEU A CA 1
ATOM 720 C C . LEU A 1 87 ? -25.75 -1.309 -11.07 1 95.31 87 LEU A C 1
ATOM 722 O O . LEU A 1 87 ? -25.781 -0.311 -11.789 1 95.31 87 LEU A O 1
ATOM 726 N N . SER A 1 88 ? -25.953 -1.29 -9.781 1 95.19 88 SER A N 1
ATOM 727 C CA . SER A 1 88 ? -26.172 -0.036 -9.062 1 95.19 88 SER A CA 1
ATOM 728 C C . SER A 1 88 ? -25.078 0.213 -8.031 1 95.19 88 SER A C 1
ATOM 730 O O . SER A 1 88 ? -24.562 -0.728 -7.426 1 95.19 88 SER A O 1
ATOM 732 N N . LEU A 1 89 ? -24.781 1.491 -7.887 1 93.5 89 LEU A N 1
ATOM 733 C CA . LEU A 1 89 ? -23.844 1.883 -6.832 1 93.5 89 LEU A CA 1
ATOM 734 C C . LEU A 1 89 ? -24.5 1.763 -5.461 1 93.5 89 LEU A C 1
ATOM 736 O O . LEU A 1 89 ? -25.625 2.234 -5.258 1 93.5 89 LEU A O 1
ATOM 740 N N . PHE A 1 90 ? -23.781 1.087 -4.57 1 91.75 90 PHE A N 1
ATOM 741 C CA . PHE A 1 90 ? -24.344 0.757 -3.264 1 91.75 90 PHE A CA 1
ATOM 742 C C . PHE A 1 90 ? -23.391 1.178 -2.15 1 91.75 90 PHE A C 1
ATOM 744 O O . PHE A 1 90 ? -22.172 1.059 -2.289 1 91.75 90 PHE A O 1
ATOM 751 N N . GLN A 1 91 ? -23.984 1.796 -1.115 1 86.44 91 GLN A N 1
ATOM 752 C CA . GLN A 1 91 ? -23.188 2.039 0.084 1 86.44 91 GLN A CA 1
ATOM 753 C C . GLN A 1 91 ? -22.906 0.738 0.834 1 86.44 91 GLN A C 1
ATOM 755 O O . GLN A 1 91 ? -23.828 -0.039 1.098 1 86.44 91 GLN A O 1
ATOM 760 N N . ASN A 1 92 ? -21.641 0.528 0.871 1 67.69 92 ASN A N 1
ATOM 761 C CA . ASN A 1 92 ? -21.109 -0.792 1.188 1 67.69 92 ASN A CA 1
ATOM 762 C C . ASN A 1 92 ? -21.438 -1.203 2.619 1 67.69 92 ASN A C 1
ATOM 764 O O . ASN A 1 92 ? -21.531 -0.355 3.508 1 67.69 92 ASN A O 1
ATOM 768 N N . GLU A 1 93 ? -21.906 -2.402 2.637 1 67.81 93 GLU A N 1
ATOM 769 C CA . GLU A 1 93 ? -21.75 -3.199 3.85 1 67.81 93 GLU A CA 1
ATOM 770 C C . GLU A 1 93 ? -20.375 -3.857 3.906 1 67.81 93 GLU A C 1
ATOM 772 O O . GLU A 1 93 ? -19.812 -4.211 2.871 1 67.81 93 GLU A O 1
ATOM 777 N N . PRO A 1 94 ? -19.719 -3.803 4.992 1 65.69 94 PRO A N 1
ATOM 778 C CA . PRO A 1 94 ? -18.359 -4.352 5.098 1 65.69 94 PRO A CA 1
ATOM 779 C C . PRO A 1 94 ? -18.297 -5.824 4.699 1 65.69 94 PRO A C 1
ATOM 781 O O . PRO A 1 94 ? -19.281 -6.547 4.809 1 65.69 94 PRO A O 1
ATOM 784 N N . ARG A 1 95 ? -17.266 -6.27 3.965 1 70.94 95 ARG A N 1
ATOM 785 C CA . ARG A 1 95 ? -16.703 -7.605 3.82 1 70.94 95 ARG A CA 1
ATOM 786 C C . ARG A 1 95 ? -17.438 -8.398 2.744 1 70.94 95 ARG A C 1
ATOM 788 O O . ARG A 1 95 ? -17.656 -9.602 2.891 1 70.94 95 ARG A O 1
ATOM 795 N N . GLN A 1 96 ? -17.938 -7.672 1.712 1 81.56 96 GLN A N 1
ATOM 796 C CA . GLN A 1 96 ? -18.453 -8.406 0.556 1 81.56 96 GLN A CA 1
ATOM 797 C C . GLN A 1 96 ? -17.312 -8.82 -0.374 1 81.56 96 GLN A C 1
ATOM 799 O O . GLN A 1 96 ? -16.234 -8.211 -0.361 1 81.56 96 GLN A O 1
ATOM 804 N N . LYS A 1 97 ? -17.562 -9.828 -1.064 1 84.31 97 LYS A N 1
ATOM 805 C CA . LYS A 1 97 ? -16.562 -10.32 -2.004 1 84.31 97 LYS A CA 1
ATOM 806 C C . LYS A 1 97 ? -16.844 -9.812 -3.418 1 84.31 97 LYS A C 1
ATOM 808 O O . LYS A 1 97 ? -17.984 -9.82 -3.867 1 84.31 97 LYS A O 1
ATOM 813 N N . CYS A 1 98 ? -15.805 -9.344 -3.994 1 89.06 98 CYS A N 1
ATOM 814 C CA . CYS A 1 98 ? -15.93 -8.945 -5.395 1 89.06 98 CYS A CA 1
ATOM 815 C C . CYS A 1 98 ? -15.977 -10.172 -6.301 1 89.06 98 CYS A C 1
ATOM 817 O O . CYS A 1 98 ? -15.133 -11.062 -6.199 1 89.06 98 CYS A O 1
ATOM 819 N N . HIS A 1 99 ? -16.844 -10.188 -7.227 1 87.62 99 HIS A N 1
ATOM 820 C CA . HIS A 1 99 ? -17.047 -11.344 -8.094 1 87.62 99 HIS A CA 1
ATOM 821 C C . HIS A 1 99 ? -16.078 -11.312 -9.273 1 87.62 99 HIS A C 1
ATOM 823 O O . HIS A 1 99 ? -16 -12.273 -10.047 1 87.62 99 HIS A O 1
ATOM 829 N N . VAL A 1 100 ? -15.344 -10.219 -9.375 1 86.12 100 VAL A N 1
ATOM 830 C CA . VAL A 1 100 ? -14.422 -10.094 -10.5 1 86.12 100 VAL A CA 1
ATOM 831 C C . VAL A 1 100 ? -13 -10.398 -10.031 1 86.12 100 VAL A C 1
ATOM 833 O O . VAL A 1 100 ? -12.367 -11.344 -10.516 1 86.12 100 VAL A O 1
ATOM 836 N N . CYS A 1 101 ? -12.539 -9.758 -9.008 1 80.81 101 CYS A N 1
ATOM 837 C CA . CYS A 1 101 ? -11.172 -9.961 -8.555 1 80.81 101 CYS A CA 1
ATOM 838 C C . CYS A 1 101 ? -11.125 -10.93 -7.379 1 80.81 101 CYS A C 1
ATOM 840 O O . CYS A 1 101 ? -10.039 -11.328 -6.945 1 80.81 101 CYS A O 1
ATOM 842 N N . GLU A 1 102 ? -12.266 -11.227 -6.805 1 81.19 102 GLU A N 1
ATOM 843 C CA . GLU A 1 102 ? -12.422 -12.211 -5.742 1 81.19 102 GLU A CA 1
ATOM 844 C C . GLU A 1 102 ? -11.82 -11.711 -4.43 1 81.19 102 GLU A C 1
ATOM 846 O O . GLU A 1 102 ? -11.547 -12.5 -3.523 1 81.19 102 GLU A O 1
ATOM 851 N N . CYS A 1 103 ? -11.664 -10.453 -4.359 1 83.25 103 CYS A N 1
ATOM 852 C CA . CYS A 1 103 ? -11.172 -9.859 -3.125 1 83.25 103 CYS A CA 1
ATOM 853 C C . CYS A 1 103 ? -12.32 -9.438 -2.219 1 83.25 103 CYS A C 1
ATOM 855 O O . CYS A 1 103 ? -13.422 -9.148 -2.695 1 83.25 103 CYS A O 1
ATOM 857 N N . THR A 1 104 ? -11.969 -9.508 -0.98 1 82.56 104 THR A N 1
ATOM 858 C CA . THR A 1 104 ? -12.93 -8.977 -0.02 1 82.56 104 THR A CA 1
ATOM 859 C C . THR A 1 104 ? -12.938 -7.449 -0.051 1 82.56 104 THR A C 1
ATOM 861 O O . THR A 1 104 ? -11.875 -6.82 0.007 1 82.56 104 THR A O 1
ATOM 864 N N . ILE A 1 105 ? -14.109 -6.945 -0.183 1 83.31 105 ILE A N 1
ATOM 865 C CA . ILE A 1 105 ? -14.281 -5.496 -0.159 1 83.31 105 ILE A CA 1
ATOM 866 C C . ILE A 1 105 ? -14.336 -5.004 1.286 1 83.31 105 ILE A C 1
ATOM 868 O O . ILE A 1 105 ? -15.383 -5.051 1.927 1 83.31 105 ILE A O 1
ATOM 872 N N . TRP A 1 106 ? -13.242 -4.633 1.851 1 75.12 106 TRP A N 1
ATOM 873 C CA . TRP A 1 106 ? -13.094 -4.289 3.26 1 75.12 106 TRP A CA 1
ATOM 874 C C . TRP A 1 106 ? -13.719 -2.932 3.562 1 75.12 106 TRP A C 1
ATOM 876 O O . TRP A 1 106 ? -14.945 -2.811 3.637 1 75.12 106 TRP A O 1
ATOM 886 N N . ASP A 1 107 ? -12.797 -1.858 3.57 1 68.31 107 ASP A N 1
ATOM 887 C CA . ASP A 1 107 ? -13.164 -0.538 4.07 1 68.31 107 ASP A CA 1
ATOM 888 C C . ASP A 1 107 ? -13.617 0.373 2.932 1 68.31 107 ASP A C 1
ATOM 890 O O . ASP A 1 107 ? -13.648 1.597 3.082 1 68.31 107 ASP A O 1
ATOM 894 N N . GLN A 1 108 ? -14.031 -0.375 1.898 1 67.25 108 GLN A N 1
ATOM 895 C CA . GLN A 1 108 ? -14.578 0.477 0.85 1 67.25 108 GLN A CA 1
ATOM 896 C C . GLN A 1 108 ? -16.062 0.755 1.091 1 67.25 108 GLN A C 1
ATOM 898 O O . GLN A 1 108 ? -16.828 -0.164 1.372 1 67.25 108 GLN A O 1
ATOM 903 N N . GLN A 1 109 ? -16.375 1.953 1.015 1 78.19 109 GLN A N 1
ATOM 904 C CA . GLN A 1 109 ? -17.719 2.385 1.401 1 78.19 109 GLN A CA 1
ATOM 905 C C . GLN A 1 109 ? -18.703 2.234 0.244 1 78.19 109 GLN A C 1
ATOM 907 O O . GLN A 1 109 ? -19.922 2.285 0.444 1 78.19 109 GLN A O 1
ATOM 912 N N . LEU A 1 110 ? -18.141 2.039 -0.923 1 89 110 LEU A N 1
ATOM 913 C CA . LEU A 1 110 ? -19 1.938 -2.098 1 89 110 LEU A CA 1
ATOM 914 C C . LEU A 1 110 ? -18.656 0.706 -2.926 1 89 110 LEU A C 1
ATOM 916 O O . LEU A 1 110 ? -17.5 0.291 -2.967 1 89 110 LEU A O 1
ATOM 920 N N . ARG A 1 111 ? -19.625 0.161 -3.553 1 90.75 111 ARG A N 1
ATOM 921 C CA . ARG A 1 111 ? -19.469 -0.966 -4.469 1 90.75 111 ARG A CA 1
ATOM 922 C C . ARG A 1 111 ? -20.609 -0.985 -5.496 1 90.75 111 ARG A C 1
ATOM 924 O O . ARG A 1 111 ? -21.641 -0.36 -5.289 1 90.75 111 ARG A O 1
ATOM 931 N N . TYR A 1 112 ? -20.422 -1.678 -6.531 1 92.69 112 TYR A N 1
ATOM 932 C CA . TYR A 1 112 ? -21.516 -1.946 -7.461 1 92.69 112 TYR A CA 1
ATOM 933 C C . TYR A 1 112 ? -22.203 -3.266 -7.129 1 92.69 112 TYR A C 1
ATOM 935 O O . TYR A 1 112 ? -21.547 -4.246 -6.777 1 92.69 112 TYR A O 1
ATOM 943 N N . TYR A 1 113 ? -23.516 -3.256 -7.273 1 93.94 113 TYR A N 1
ATOM 944 C CA . TYR A 1 113 ? -24.297 -4.383 -6.766 1 93.94 113 TYR A CA 1
ATOM 945 C C . TYR A 1 113 ? -25.469 -4.695 -7.688 1 93.94 113 TYR A C 1
ATOM 947 O O . TYR A 1 113 ? -26.125 -3.783 -8.18 1 93.94 113 TYR A O 1
ATOM 955 N N . CYS A 1 114 ? -25.547 -5.926 -8.062 1 95.31 114 CYS A N 1
ATOM 956 C CA . CYS A 1 114 ? -26.75 -6.438 -8.719 1 95.31 114 CYS A CA 1
ATOM 957 C C . CYS A 1 114 ? -27.656 -7.145 -7.727 1 95.31 114 CYS A C 1
ATOM 959 O O . CYS A 1 114 ? -27.375 -8.266 -7.301 1 95.31 114 CYS A O 1
ATOM 961 N N . SER A 1 115 ? -28.75 -6.617 -7.406 1 91.75 115 SER A N 1
ATOM 962 C CA . SER A 1 115 ? -29.641 -7.109 -6.355 1 91.75 115 SER A CA 1
ATOM 963 C C . SER A 1 115 ? -30.25 -8.453 -6.734 1 91.75 115 SER A C 1
ATOM 965 O O . SER A 1 115 ? -30.219 -9.398 -5.941 1 91.75 115 SER A O 1
ATOM 967 N N . PRO A 1 116 ? -30.734 -8.594 -7.98 1 93.75 116 PRO A N 1
ATOM 968 C CA . PRO A 1 116 ? -31.328 -9.875 -8.352 1 93.75 116 PRO A CA 1
ATOM 969 C C . PRO A 1 116 ? -30.359 -11.039 -8.273 1 93.75 116 PRO A C 1
ATOM 971 O O . PRO A 1 116 ? -30.75 -12.164 -7.934 1 93.75 116 PRO A O 1
ATOM 974 N N . CYS A 1 117 ? -29.141 -10.805 -8.57 1 94.38 117 CYS A N 1
ATOM 975 C CA . CYS A 1 117 ? -28.141 -11.875 -8.648 1 94.38 117 CYS A CA 1
ATOM 976 C C . CYS A 1 117 ? -27.266 -11.898 -7.402 1 94.38 117 CYS A C 1
ATOM 978 O O . CYS A 1 117 ? -26.422 -12.789 -7.246 1 94.38 117 CYS A O 1
ATOM 980 N N . MET A 1 118 ? -27.406 -10.914 -6.582 1 91.25 118 MET A N 1
ATOM 981 C CA . MET A 1 118 ? -26.594 -10.758 -5.375 1 91.25 118 MET A CA 1
ATOM 982 C C . MET A 1 118 ? -25.109 -10.742 -5.711 1 91.25 118 MET A C 1
ATOM 984 O O . MET A 1 118 ? -24.312 -11.414 -5.055 1 91.25 118 MET A O 1
ATOM 988 N N . LEU A 1 119 ? -24.844 -10.062 -6.723 1 92.81 119 LEU A N 1
ATOM 989 C CA . LEU A 1 119 ? -23.469 -9.945 -7.23 1 92.81 119 LEU A CA 1
ATOM 990 C C . LEU A 1 119 ? -22.844 -8.625 -6.816 1 92.81 119 LEU A C 1
ATOM 992 O O . LEU A 1 119 ? -23.484 -7.57 -6.918 1 92.81 119 LEU A O 1
ATOM 996 N N . ASN A 1 120 ? -21.609 -8.711 -6.293 1 92.19 120 ASN A N 1
ATOM 997 C CA . ASN A 1 120 ? -20.859 -7.531 -5.879 1 92.19 120 ASN A CA 1
ATOM 998 C C . ASN A 1 120 ? -19.609 -7.332 -6.742 1 92.19 120 ASN A C 1
ATOM 1000 O O . ASN A 1 120 ? -18.922 -8.297 -7.078 1 92.19 120 ASN A O 1
ATOM 1004 N N . ILE A 1 121 ? -19.391 -6.043 -7.082 1 90.88 121 ILE A N 1
ATOM 1005 C CA . ILE A 1 121 ? -18.172 -5.668 -7.789 1 90.88 121 ILE A CA 1
ATOM 1006 C C . ILE A 1 121 ? -17.531 -4.465 -7.105 1 90.88 121 ILE A C 1
ATOM 1008 O O . ILE A 1 121 ? -18.203 -3.465 -6.84 1 90.88 121 ILE A O 1
ATOM 1012 N N . CYS A 1 122 ? -16.266 -4.613 -6.77 1 88.06 122 CYS A N 1
ATOM 1013 C CA . CYS A 1 122 ? -15.562 -3.496 -6.145 1 88.06 122 CYS A CA 1
ATOM 1014 C C . CYS A 1 122 ? -15.43 -2.33 -7.117 1 88.06 122 CYS A C 1
ATOM 1016 O O . CYS A 1 122 ? -15.625 -2.494 -8.32 1 88.06 122 CYS A O 1
ATOM 1018 N N . LEU A 1 123 ? -15.125 -1.222 -6.617 1 87.06 123 LEU A N 1
ATOM 1019 C CA . LEU A 1 123 ? -15.086 -0.008 -7.426 1 87.06 123 LEU A CA 1
ATOM 1020 C C . LEU A 1 123 ? -14.039 -0.124 -8.523 1 87.06 123 LEU A C 1
ATOM 1022 O O . LEU A 1 123 ? -14.273 0.292 -9.664 1 87.06 123 LEU A O 1
ATOM 1026 N N . ALA A 1 124 ? -12.93 -0.624 -8.242 1 85.56 124 ALA A N 1
ATOM 1027 C CA . ALA A 1 124 ? -11.828 -0.737 -9.203 1 85.56 124 ALA A CA 1
ATOM 1028 C C . ALA A 1 124 ? -12.211 -1.647 -10.367 1 85.56 124 ALA A C 1
ATOM 1030 O O . ALA A 1 124 ? -11.953 -1.32 -11.523 1 85.56 124 ALA A O 1
ATOM 1031 N N . CYS A 1 125 ? -12.789 -2.752 -10.039 1 86.12 125 CYS A N 1
ATOM 1032 C CA . CYS A 1 125 ? -13.203 -3.688 -11.078 1 86.12 125 CYS A CA 1
ATOM 1033 C C . CYS A 1 125 ? -14.383 -3.135 -11.867 1 86.12 125 CYS A C 1
ATOM 1035 O O . CYS A 1 125 ? -14.531 -3.424 -13.055 1 86.12 125 CYS A O 1
ATOM 1037 N N . GLY A 1 126 ? -15.219 -2.41 -11.156 1 87.81 126 GLY A N 1
ATOM 1038 C CA . GLY A 1 126 ? -16.391 -1.855 -11.805 1 87.81 126 GLY A CA 1
ATOM 1039 C C . GLY A 1 126 ? -16.062 -0.785 -12.828 1 87.81 126 GLY A C 1
ATOM 1040 O O . GLY A 1 126 ? -16.656 -0.749 -13.906 1 87.81 126 GLY A O 1
ATOM 1041 N N . THR A 1 127 ? -15.141 0.08 -12.5 1 85.25 127 THR A N 1
ATOM 1042 C CA . THR A 1 127 ? -14.867 1.23 -13.352 1 85.25 127 THR A CA 1
ATOM 1043 C C . THR A 1 127 ? -13.602 1.003 -14.172 1 85.25 127 THR A C 1
ATOM 1045 O O . THR A 1 127 ? -13.289 1.791 -15.07 1 85.25 127 THR A O 1
ATOM 1048 N N . ASN A 1 128 ? -12.867 -0.003 -13.961 1 72.12 128 ASN A N 1
ATOM 1049 C CA . ASN A 1 128 ? -11.594 -0.308 -14.602 1 72.12 128 ASN A CA 1
ATOM 1050 C C . ASN A 1 128 ? -10.586 0.815 -14.398 1 72.12 128 ASN A C 1
ATOM 1052 O O . ASN A 1 128 ? -9.797 1.121 -15.305 1 72.12 128 ASN A O 1
ATOM 1056 N N . GLU A 1 129 ? -10.844 1.595 -13.469 1 71.5 129 GLU A N 1
ATOM 1057 C CA . GLU A 1 129 ? -9.93 2.688 -13.148 1 71.5 129 GLU A CA 1
ATOM 1058 C C . GLU A 1 129 ? -9.547 2.668 -11.672 1 71.5 129 GLU A C 1
ATOM 1060 O O . GLU A 1 129 ? -10.234 2.055 -10.852 1 71.5 129 GLU A O 1
ATOM 1065 N N . VAL A 1 130 ? -8.328 3.135 -11.57 1 64.25 130 VAL A N 1
ATOM 1066 C CA . VAL A 1 130 ? -7.844 3.26 -10.203 1 64.25 130 VAL A CA 1
ATOM 1067 C C . VAL A 1 130 ? -8.492 4.469 -9.531 1 64.25 130 VAL A C 1
ATOM 1069 O O . VAL A 1 130 ? -8.391 5.59 -10.031 1 64.25 130 VAL A O 1
ATOM 1072 N N . HIS A 1 131 ? -9.375 4.098 -8.555 1 65.56 131 HIS A N 1
ATOM 1073 C CA . HIS A 1 131 ? -10.055 5.215 -7.902 1 65.56 131 HIS A CA 1
ATOM 1074 C C . HIS A 1 131 ? -9.703 5.277 -6.422 1 65.56 131 HIS A C 1
ATOM 1076 O O . HIS A 1 131 ? -10.047 4.375 -5.656 1 65.56 131 HIS A O 1
ATOM 1082 N N . HIS A 1 132 ? -8.766 6.254 -6.207 1 76.81 132 HIS A N 1
ATOM 1083 C CA . HIS A 1 132 ? -8.516 6.406 -4.777 1 76.81 132 HIS A CA 1
ATOM 1084 C C . HIS A 1 132 ? -8.82 7.828 -4.316 1 76.81 132 HIS A C 1
ATOM 1086 O O . HIS A 1 132 ? -8.68 8.781 -5.09 1 76.81 132 HIS A O 1
ATOM 1092 N N . ARG A 1 133 ? -9.445 7.887 -3.174 1 85.81 133 ARG A N 1
ATOM 1093 C CA . ARG A 1 133 ? -9.594 9.172 -2.508 1 85.81 133 ARG A CA 1
ATOM 1094 C C . ARG A 1 133 ? -8.234 9.75 -2.125 1 85.81 133 ARG A C 1
ATOM 1096 O O . ARG A 1 133 ? -7.758 9.547 -1.005 1 85.81 133 ARG A O 1
ATOM 1103 N N . THR A 1 134 ? -7.73 10.516 -2.99 1 90.12 134 THR A N 1
ATOM 1104 C CA . THR A 1 134 ? -6.371 11.031 -2.865 1 90.12 134 THR A CA 1
ATOM 1105 C C . THR A 1 134 ? -6.344 12.289 -2.006 1 90.12 134 THR A C 1
ATOM 1107 O O . THR A 1 134 ? -7.23 13.141 -2.113 1 90.12 134 THR A O 1
ATOM 1110 N N . ILE A 1 135 ? -5.359 12.383 -1.165 1 92.56 135 ILE A N 1
ATOM 1111 C CA . ILE A 1 135 ? -5.168 13.617 -0.405 1 92.56 135 ILE A CA 1
ATOM 1112 C C . ILE A 1 135 ? -3.771 14.172 -0.668 1 92.56 135 ILE A C 1
ATOM 1114 O O . ILE A 1 135 ? -2.861 13.438 -1.05 1 92.56 135 ILE A O 1
ATOM 1118 N N . TYR A 1 136 ? -3.729 15.453 -0.514 1 91.19 136 TYR A N 1
ATOM 1119 C CA . TYR A 1 136 ? -2.469 16.172 -0.633 1 91.19 136 TYR A CA 1
ATOM 1120 C C . TYR A 1 136 ? -2.072 16.797 0.699 1 91.19 136 TYR A C 1
ATOM 1122 O O . TYR A 1 136 ? -2.533 17.891 1.042 1 91.19 136 TYR A O 1
ATOM 1130 N N . HIS A 1 137 ? -1.269 16.156 1.379 1 91.06 137 HIS A N 1
ATOM 1131 C CA . HIS A 1 137 ? -0.85 16.594 2.707 1 91.06 137 HIS A CA 1
ATOM 1132 C C . HIS A 1 137 ? 0.475 17.344 2.648 1 91.06 137 HIS A C 1
ATOM 1134 O O . HIS A 1 137 ? 1.402 16.922 1.951 1 91.06 137 HIS A O 1
ATOM 1140 N N . PRO A 1 138 ? 0.577 18.391 3.359 1 88.06 138 PRO A N 1
ATOM 1141 C CA . PRO A 1 138 ? 1.783 19.219 3.279 1 88.06 138 PRO A CA 1
ATOM 1142 C C . PRO A 1 138 ? 3.02 18.516 3.832 1 88.06 138 PRO A C 1
ATOM 1144 O O . PRO A 1 138 ? 4.148 18.906 3.531 1 88.06 138 PRO A O 1
ATOM 1147 N N . SER A 1 139 ? 2.889 17.484 4.617 1 89 139 SER A N 1
ATOM 1148 C CA . SER A 1 139 ? 4.016 16.797 5.238 1 89 139 SER A CA 1
ATOM 1149 C C . SER A 1 139 ? 4.762 15.938 4.23 1 89 139 SER A C 1
ATOM 1151 O O . SER A 1 139 ? 5.859 15.445 4.512 1 89 139 SER A O 1
ATOM 1153 N N . HIS A 1 140 ? 4.184 15.758 3.057 1 89.12 140 HIS A N 1
ATOM 1154 C CA . HIS A 1 140 ? 4.762 14.875 2.051 1 89.12 140 HIS A CA 1
ATOM 1155 C C . HIS A 1 140 ? 4.535 15.422 0.644 1 89.12 140 HIS A C 1
ATOM 1157 O O . HIS A 1 140 ? 3.447 15.914 0.335 1 89.12 140 HIS A O 1
ATOM 1163 N N . LYS A 1 141 ? 5.492 15.234 -0.158 1 82.81 141 LYS A N 1
ATOM 1164 C CA . LYS A 1 141 ? 5.477 15.836 -1.489 1 82.81 141 LYS A CA 1
ATOM 1165 C C . LYS A 1 141 ? 4.496 15.109 -2.408 1 82.81 141 LYS A C 1
ATOM 1167 O O . LYS A 1 141 ? 3.895 15.727 -3.291 1 82.81 141 LYS A O 1
ATOM 1172 N N . HIS A 1 142 ? 4.328 13.844 -2.246 1 86.88 142 HIS A N 1
ATOM 1173 C CA . HIS A 1 142 ? 3.514 13.023 -3.139 1 86.88 142 HIS A CA 1
ATOM 1174 C C . HIS A 1 142 ? 2.107 12.828 -2.58 1 86.88 142 HIS A C 1
ATOM 1176 O O . HIS A 1 142 ? 1.899 12.922 -1.369 1 86.88 142 HIS A O 1
ATOM 1182 N N . PRO A 1 143 ? 1.15 12.539 -3.488 1 89.19 143 PRO A N 1
ATOM 1183 C CA . PRO A 1 143 ? -0.209 12.266 -3.012 1 89.19 143 PRO A CA 1
ATOM 1184 C C . PRO A 1 143 ? -0.294 11.008 -2.152 1 89.19 143 PRO A C 1
ATOM 1186 O O . PRO A 1 143 ? 0.486 10.07 -2.346 1 89.19 143 PRO A O 1
ATOM 1189 N N . LEU A 1 144 ? -1.249 11.031 -1.281 1 92.69 144 LEU A N 1
ATOM 1190 C CA . LEU A 1 144 ? -1.499 9.898 -0.397 1 92.69 144 LEU A CA 1
ATOM 1191 C C . LEU A 1 144 ? -2.885 9.312 -0.643 1 92.69 144 LEU A C 1
ATOM 1193 O O . LEU A 1 144 ? -3.834 10.047 -0.92 1 92.69 144 LEU A O 1
ATOM 1197 N N . VAL A 1 145 ? -2.957 8.016 -0.516 1 92.12 145 VAL A N 1
ATOM 1198 C CA . VAL A 1 145 ? -4.234 7.328 -0.666 1 92.12 145 VAL A CA 1
ATOM 1199 C C . VAL A 1 145 ? -4.453 6.387 0.515 1 92.12 145 VAL A C 1
ATOM 1201 O O . VAL A 1 145 ? -3.51 5.762 1.004 1 92.12 145 VAL A O 1
ATOM 1204 N N . PRO A 1 146 ? -5.734 6.305 0.926 1 91.38 146 PRO A N 1
ATOM 1205 C CA . PRO A 1 146 ? -6 5.383 2.031 1 91.38 146 PRO A CA 1
ATOM 1206 C C . PRO A 1 146 ? -5.879 3.918 1.617 1 91.38 146 PRO A C 1
ATOM 1208 O O . PRO A 1 146 ? -6.25 3.555 0.498 1 91.38 146 PRO A O 1
ATOM 1211 N N . THR A 1 147 ? -5.305 3.143 2.531 1 90 147 THR A N 1
ATOM 1212 C CA . THR A 1 147 ? -5.301 1.7 2.312 1 90 147 THR A CA 1
ATOM 1213 C C . THR A 1 147 ? -6.723 1.143 2.361 1 90 147 THR A C 1
ATOM 1215 O O . THR A 1 147 ? -7.59 1.702 3.033 1 90 147 THR A O 1
ATOM 1218 N N . SER A 1 148 ? -6.926 0.073 1.621 1 85.81 148 SER A N 1
ATOM 1219 C CA . SER A 1 148 ? -8.266 -0.498 1.517 1 85.81 148 SER A CA 1
ATOM 1220 C C . SER A 1 148 ? -8.547 -1.462 2.664 1 85.81 148 SER A C 1
ATOM 1222 O O . SER A 1 148 ? -9.695 -1.855 2.885 1 85.81 148 SER A O 1
ATOM 1224 N N . ARG A 1 149 ? -7.562 -1.847 3.361 1 87.25 149 ARG A N 1
ATOM 1225 C CA . ARG A 1 149 ? -7.723 -2.691 4.539 1 87.25 149 ARG A CA 1
ATOM 1226 C C . ARG A 1 149 ? -6.754 -2.283 5.645 1 87.25 149 ARG A C 1
ATOM 1228 O O . ARG A 1 149 ? -5.766 -1.59 5.383 1 87.25 149 ARG A O 1
ATOM 1235 N N . PRO A 1 150 ? -7.074 -2.727 6.871 1 89.94 150 PRO A N 1
ATOM 1236 C CA . PRO A 1 150 ? -6.152 -2.408 7.965 1 89.94 150 PRO A CA 1
ATOM 1237 C C . PRO A 1 150 ? -4.801 -3.109 7.82 1 89.94 150 PRO A C 1
ATOM 1239 O O . PRO A 1 150 ? -4.742 -4.258 7.375 1 89.94 150 PRO A O 1
ATOM 1242 N N . ILE A 1 151 ? -3.781 -2.387 8.086 1 93.06 151 ILE A N 1
ATOM 1243 C CA . ILE A 1 151 ? -2.424 -2.92 8.133 1 93.06 151 ILE A CA 1
ATOM 1244 C C . ILE A 1 151 ? -1.748 -2.498 9.438 1 93.06 151 ILE A C 1
ATOM 1246 O O . ILE A 1 151 ? -2.254 -1.63 10.156 1 93.06 151 ILE A O 1
ATOM 1250 N N . LEU A 1 152 ? -0.745 -3.18 9.812 1 95.56 152 LEU A N 1
ATOM 1251 C CA . LEU A 1 152 ? 0.076 -2.799 10.953 1 95.56 152 LEU A CA 1
ATOM 1252 C C . LEU A 1 152 ? 1.452 -2.324 10.5 1 95.56 152 LEU A C 1
ATOM 1254 O O . LEU A 1 152 ? 2.217 -3.094 9.914 1 95.56 152 LEU A O 1
ATOM 1258 N N . VAL A 1 153 ? 1.717 -1.115 10.648 1 94.25 153 VAL A N 1
ATOM 1259 C CA . VAL A 1 153 ? 2.984 -0.5 10.266 1 94.25 153 VAL A CA 1
ATOM 1260 C C . VAL A 1 153 ? 3.26 0.708 11.156 1 94.25 153 VAL A C 1
ATOM 1262 O O . VAL A 1 153 ? 2.355 1.211 11.828 1 94.25 153 VAL A O 1
ATOM 1265 N N . ALA A 1 154 ? 4.465 1.087 11.195 1 92.62 154 ALA A N 1
ATOM 1266 C CA . ALA A 1 154 ? 4.812 2.289 11.953 1 92.62 154 ALA A CA 1
ATOM 1267 C C . ALA A 1 154 ? 4.355 3.547 11.219 1 92.62 154 ALA A C 1
ATOM 1269 O O . ALA A 1 154 ? 4.547 3.672 10.008 1 92.62 154 ALA A O 1
ATOM 1270 N N . CYS A 1 155 ? 3.744 4.445 11.945 1 94.81 155 CYS A N 1
ATOM 1271 C CA . CYS A 1 155 ? 3.268 5.711 11.398 1 94.81 155 CYS A CA 1
ATOM 1272 C C . CYS A 1 155 ? 4.41 6.703 11.242 1 94.81 155 CYS A C 1
ATOM 1274 O O . CYS A 1 155 ? 5.184 6.922 12.18 1 94.81 155 CYS A O 1
ATOM 1276 N N . ASP A 1 156 ? 4.453 7.34 10.125 1 93.56 156 ASP A N 1
ATOM 1277 C CA . ASP A 1 156 ? 5.551 8.258 9.844 1 93.56 156 ASP A CA 1
ATOM 1278 C C . ASP A 1 156 ? 5.301 9.625 10.484 1 93.56 156 ASP A C 1
ATOM 1280 O O . ASP A 1 156 ? 6.16 10.508 10.438 1 93.56 156 ASP A O 1
ATOM 1284 N N . ALA A 1 157 ? 4.16 9.797 11.148 1 94.31 157 ALA A N 1
ATOM 1285 C CA . ALA A 1 157 ? 3.873 11.039 11.859 1 94.31 157 ALA A CA 1
ATOM 1286 C C . ALA A 1 157 ? 4.223 10.914 13.344 1 94.31 157 ALA A C 1
ATOM 1288 O O . ALA A 1 157 ? 4.969 11.734 13.883 1 94.31 157 ALA A O 1
ATOM 1289 N N . CYS A 1 158 ? 3.764 9.891 14.008 1 93.31 158 CYS A N 1
ATOM 1290 C CA . CYS A 1 158 ? 3.938 9.766 15.445 1 93.31 158 CYS A CA 1
ATOM 1291 C C . CYS A 1 158 ? 5.043 8.773 15.781 1 93.31 158 CYS A C 1
ATOM 1293 O O . CYS A 1 158 ? 5.547 8.75 16.906 1 93.31 158 CYS A O 1
ATOM 1295 N N . GLY A 1 159 ? 5.34 7.852 14.898 1 92.06 159 GLY A N 1
ATOM 1296 C CA . GLY A 1 159 ? 6.434 6.914 15.094 1 92.06 159 GLY A CA 1
ATOM 1297 C C . GLY A 1 159 ? 5.984 5.598 15.695 1 92.06 159 GLY A C 1
ATOM 1298 O O . GLY A 1 159 ? 6.738 4.621 15.695 1 92.06 159 GLY A O 1
ATOM 1299 N N . ASP A 1 160 ? 4.781 5.52 16.141 1 9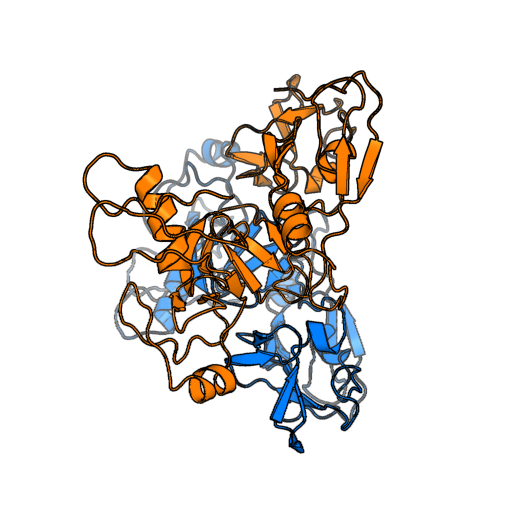2.38 160 ASP A N 1
ATOM 1300 C CA . ASP A 1 160 ? 4.273 4.305 16.766 1 92.38 160 ASP A CA 1
ATOM 1301 C C . ASP A 1 160 ? 3.678 3.352 15.742 1 92.38 160 ASP A C 1
ATOM 1303 O O . ASP A 1 160 ? 3.246 3.781 14.664 1 92.38 160 ASP A O 1
ATOM 1307 N N . GLU A 1 161 ? 3.668 2.049 16.062 1 93.44 161 GLU A N 1
ATOM 1308 C CA . GLU A 1 161 ? 2.973 1.064 15.242 1 93.44 161 GLU A CA 1
ATOM 1309 C C . GLU A 1 161 ? 1.475 1.058 15.531 1 93.44 161 GLU A C 1
ATOM 1311 O O . GLU A 1 161 ? 1.064 1.061 16.703 1 93.44 161 GLU A O 1
ATOM 1316 N N . HIS A 1 162 ? 0.689 1.209 14.562 1 93.69 162 HIS A N 1
ATOM 1317 C CA . HIS A 1 162 ? -0.763 1.157 14.68 1 93.69 162 HIS A CA 1
ATOM 1318 C C . HIS A 1 162 ? -1.355 0.105 13.75 1 93.69 162 HIS A C 1
ATOM 1320 O O . HIS A 1 162 ? -0.802 -0.167 12.68 1 93.69 162 HIS A O 1
ATOM 1326 N N . LYS A 1 163 ? -2.371 -0.51 14.211 1 93.56 163 LYS A N 1
ATOM 1327 C CA . LYS A 1 163 ? -3.201 -1.314 13.32 1 93.56 163 LYS A CA 1
ATOM 1328 C C . LYS A 1 163 ? -4.406 -0.52 12.82 1 93.56 163 LYS A C 1
ATOM 1330 O O . LYS A 1 163 ? -5.137 0.072 13.625 1 93.56 163 LYS A O 1
ATOM 1335 N N . GLY A 1 164 ? -4.562 -0.416 11.547 1 92.62 164 GLY A N 1
ATOM 1336 C CA . GLY A 1 164 ? -5.688 0.32 10.992 1 92.62 164 GLY A CA 1
ATOM 1337 C C . GLY A 1 164 ? -5.465 0.771 9.562 1 92.62 164 GLY A C 1
ATOM 1338 O O . GLY A 1 164 ? -4.648 0.193 8.844 1 92.62 164 GLY A O 1
ATOM 1339 N N . VAL A 1 165 ? -6.25 1.759 9.195 1 91.81 165 VAL A N 1
ATOM 1340 C CA . VAL A 1 165 ? -6.145 2.33 7.855 1 91.81 165 VAL A CA 1
ATOM 1341 C C . VAL A 1 165 ? -5.043 3.387 7.828 1 91.81 165 VAL A C 1
ATOM 1343 O O . VAL A 1 165 ? -4.922 4.188 8.758 1 91.81 165 VAL A O 1
ATOM 1346 N N . PHE A 1 166 ? -4.289 3.283 6.836 1 94.62 166 PHE A N 1
ATOM 1347 C CA . PHE A 1 166 ? -3.217 4.25 6.625 1 94.62 166 PHE A CA 1
ATOM 1348 C C . PHE A 1 166 ? -3.412 4.996 5.309 1 94.62 166 PHE A C 1
ATOM 1350 O O . PHE A 1 166 ? -4.086 4.504 4.402 1 94.62 166 PHE A O 1
ATOM 1357 N N . TYR A 1 167 ? -2.92 6.18 5.324 1 94.94 167 TYR A N 1
ATOM 1358 C CA . TYR A 1 167 ? -2.689 6.883 4.066 1 94.94 167 TYR A CA 1
ATOM 1359 C C . TYR A 1 167 ? -1.27 6.648 3.562 1 94.94 167 TYR A C 1
ATOM 1361 O O . TYR A 1 167 ? -0.299 6.973 4.254 1 94.94 167 TYR A O 1
ATOM 1369 N N . GLN A 1 168 ? -1.2 6.066 2.422 1 93.5 168 GLN A N 1
ATOM 1370 C CA . GLN A 1 168 ? 0.096 5.684 1.872 1 93.5 168 GLN A CA 1
ATOM 1371 C C . GLN A 1 168 ? 0.411 6.473 0.604 1 93.5 168 GLN A C 1
ATOM 1373 O O . GLN A 1 168 ? -0.491 6.793 -0.173 1 93.5 168 GLN A O 1
ATOM 1378 N N . CYS A 1 169 ? 1.698 6.793 0.473 1 91.06 169 CYS A N 1
ATOM 1379 C CA . CYS A 1 169 ? 2.137 7.441 -0.759 1 91.06 169 CYS A CA 1
ATOM 1380 C C . CYS A 1 169 ? 2.107 6.461 -1.928 1 91.06 169 CYS A C 1
ATOM 1382 O O . CYS A 1 169 ? 2.666 5.367 -1.841 1 91.06 169 CYS A O 1
ATOM 1384 N N . ILE A 1 170 ? 1.528 6.816 -3.012 1 84.69 170 ILE A N 1
ATOM 1385 C CA . ILE A 1 170 ? 1.384 5.922 -4.156 1 84.69 170 ILE A CA 1
ATOM 1386 C C . ILE A 1 170 ? 2.5 6.191 -5.164 1 84.69 170 ILE A C 1
ATOM 1388 O O . ILE A 1 170 ? 2.559 5.551 -6.219 1 84.69 170 ILE A O 1
ATOM 1392 N N . THR A 1 171 ? 3.363 7.094 -4.773 1 83.5 171 THR A N 1
ATOM 1393 C CA . THR A 1 171 ? 4.48 7.406 -5.656 1 83.5 171 THR A CA 1
ATOM 1394 C C . THR A 1 171 ? 5.758 6.727 -5.168 1 83.5 171 THR A C 1
ATOM 1396 O O . THR A 1 171 ? 6.355 5.922 -5.891 1 83.5 171 THR A O 1
ATOM 1399 N N . CYS A 1 172 ? 6.145 6.926 -3.955 1 82.19 172 CYS A N 1
ATOM 1400 C CA . CYS A 1 172 ? 7.391 6.359 -3.451 1 82.19 172 CYS A CA 1
ATOM 1401 C C . CYS A 1 172 ? 7.133 5.074 -2.678 1 82.19 172 CYS A C 1
ATOM 1403 O O . CYS A 1 172 ? 8.047 4.273 -2.473 1 82.19 172 CYS A O 1
ATOM 1405 N N . PHE A 1 173 ? 5.887 4.898 -2.109 1 86 173 PHE A N 1
ATOM 1406 C CA . PHE A 1 173 ? 5.488 3.73 -1.332 1 86 173 PHE A CA 1
ATOM 1407 C C . PHE A 1 173 ? 6.305 3.633 -0.049 1 86 173 PHE A C 1
ATOM 1409 O O . PHE A 1 173 ? 6.477 2.543 0.501 1 86 173 PHE A O 1
ATOM 1416 N N . LEU A 1 174 ? 6.852 4.766 0.407 1 87.44 174 LEU A N 1
ATOM 1417 C CA . LEU A 1 174 ? 7.723 4.773 1.578 1 87.44 174 LEU A CA 1
ATOM 1418 C C . LEU A 1 174 ? 7.055 5.496 2.746 1 87.44 174 LEU A C 1
ATOM 1420 O O . LEU A 1 174 ? 7.512 5.391 3.887 1 87.44 174 LEU A O 1
ATOM 1424 N N . PHE A 1 175 ? 6.023 6.133 2.447 1 92.12 175 PHE A N 1
ATOM 1425 C CA . PHE A 1 175 ? 5.426 7.027 3.432 1 92.12 175 PHE A CA 1
ATOM 1426 C C . PHE A 1 175 ? 4.039 6.539 3.836 1 92.12 175 PHE A C 1
ATOM 1428 O O . PHE A 1 175 ? 3.164 6.363 2.984 1 92.12 175 PHE A O 1
ATOM 1435 N N . PHE A 1 176 ? 3.857 6.273 5.164 1 95 176 PHE A N 1
ATOM 1436 C CA . PHE A 1 176 ? 2.609 5.789 5.738 1 95 176 PHE A CA 1
ATOM 1437 C C . PHE A 1 176 ? 2.205 6.625 6.945 1 95 176 PHE A C 1
ATOM 1439 O O . PHE A 1 176 ? 2.984 6.781 7.887 1 95 176 PHE A O 1
ATOM 1446 N N . ILE A 1 177 ? 1.011 7.117 6.91 1 95.88 177 ILE A N 1
ATOM 1447 C CA . ILE A 1 177 ? 0.491 7.852 8.062 1 95.88 177 ILE A CA 1
ATOM 1448 C C . ILE A 1 177 ? -0.852 7.262 8.484 1 95.88 177 ILE A C 1
ATOM 1450 O O . ILE A 1 177 ? -1.737 7.055 7.652 1 95.88 177 ILE A O 1
ATOM 1454 N N . HIS A 1 178 ? -0.947 7.039 9.711 1 95.5 178 HIS A N 1
ATOM 1455 C CA . HIS A 1 178 ? -2.186 6.477 10.242 1 95.5 178 HIS A CA 1
ATOM 1456 C C . HIS A 1 178 ? -3.34 7.465 10.109 1 95.5 178 HIS A C 1
ATOM 1458 O O . HIS A 1 178 ? -3.143 8.68 10.219 1 95.5 178 HIS A O 1
ATOM 1464 N N . GLU A 1 179 ? -4.492 6.902 9.977 1 92.44 179 GLU A N 1
ATOM 1465 C CA . GLU A 1 179 ? -5.68 7.723 9.75 1 92.44 179 GLU A CA 1
ATOM 1466 C C . GLU A 1 179 ? -5.93 8.664 10.93 1 92.44 179 GLU A C 1
ATOM 1468 O O . GLU A 1 179 ? -6.453 9.766 10.75 1 92.44 179 GLU A O 1
ATOM 1473 N N . ASP A 1 180 ? -5.516 8.297 12.133 1 89.81 180 ASP A N 1
ATOM 1474 C CA . ASP A 1 180 ? -5.723 9.125 13.312 1 89.81 180 ASP A CA 1
ATOM 1475 C C . ASP A 1 180 ? -4.691 10.25 13.391 1 89.81 180 ASP A C 1
ATOM 1477 O O . ASP A 1 180 ? -4.867 11.211 14.141 1 89.81 180 ASP A O 1
ATOM 1481 N N . CYS A 1 181 ? -3.678 10.141 12.656 1 93.19 181 CYS A N 1
ATOM 1482 C CA . CYS A 1 181 ? -2.592 11.109 12.727 1 93.19 181 CYS A CA 1
ATOM 1483 C C . CYS A 1 181 ? -2.66 12.086 11.555 1 93.19 181 CYS A C 1
ATOM 1485 O O . CYS A 1 181 ? -2.322 13.266 11.703 1 93.19 181 CYS A O 1
ATOM 1487 N N . VAL A 1 182 ? -3.1 11.594 10.445 1 92.31 182 VAL A N 1
ATOM 1488 C CA . VAL A 1 182 ? -3.004 12.336 9.188 1 92.31 182 VAL A CA 1
ATOM 1489 C C . VAL A 1 182 ? -3.787 13.641 9.297 1 92.31 182 VAL A C 1
ATOM 1491 O O . VAL A 1 182 ? -3.4 14.656 8.711 1 92.31 182 VAL A O 1
ATOM 1494 N N . PHE A 1 183 ? -4.805 13.664 10.062 1 87.12 183 PHE A N 1
ATOM 1495 C CA . PHE A 1 183 ? -5.656 14.844 10.148 1 87.12 183 PHE A CA 1
ATOM 1496 C C . PHE A 1 183 ? -5.449 15.57 11.469 1 87.12 183 PHE A C 1
ATOM 1498 O O . PHE A 1 183 ? -6.344 16.281 11.945 1 87.12 183 PHE A O 1
ATOM 1505 N N . GLY A 1 184 ? -4.301 15.359 12.055 1 83.88 184 GLY A N 1
ATOM 1506 C CA . GLY A 1 184 ? -3.982 16.109 13.258 1 83.88 184 GLY A CA 1
ATOM 1507 C C . GLY A 1 184 ? -4.004 17.609 13.047 1 83.88 184 GLY A C 1
ATOM 1508 O O . GLY A 1 184 ? -3.625 18.094 11.977 1 83.88 184 GLY A O 1
ATOM 1509 N N . PRO A 1 185 ? -4.383 18.312 14.102 1 83.62 185 PRO A N 1
ATOM 1510 C CA . PRO A 1 185 ? -4.496 19.766 13.945 1 83.62 185 PRO A CA 1
ATOM 1511 C C . PRO A 1 185 ? -3.141 20.453 13.844 1 83.62 185 PRO A C 1
ATOM 1513 O O . PRO A 1 185 ? -2.184 20.047 14.508 1 83.62 185 PRO A O 1
ATOM 1516 N N . LYS A 1 186 ? -3.148 21.469 13.047 1 83.75 186 LYS A N 1
ATOM 1517 C CA . LYS A 1 186 ? -1.929 22.266 12.891 1 83.75 186 LYS A CA 1
ATOM 1518 C C . LYS A 1 186 ? -1.615 23.047 14.148 1 83.75 186 LYS A C 1
ATOM 1520 O O . LYS A 1 186 ? -0.451 23.344 14.438 1 83.75 186 LYS A O 1
ATOM 1525 N N . ARG A 1 187 ? -2.629 23.453 14.852 1 83.31 187 ARG A N 1
ATOM 1526 C CA . ARG A 1 187 ? -2.51 24.203 16.094 1 83.31 187 ARG A CA 1
ATOM 1527 C C . ARG A 1 187 ? -3.254 23.5 17.234 1 83.31 187 ARG A C 1
ATOM 1529 O O . ARG A 1 187 ? -4.363 23 17.031 1 83.31 187 ARG A O 1
ATOM 1536 N N . LEU A 1 188 ? -2.529 23.375 18.297 1 82.06 188 LEU A N 1
ATOM 1537 C CA . LEU A 1 188 ? -3.105 22.672 19.438 1 82.06 188 LEU A CA 1
ATOM 1538 C C . LEU A 1 188 ? -2.992 23.516 20.703 1 82.06 188 LEU A C 1
ATOM 1540 O O . LEU A 1 188 ? -1.958 24.156 20.953 1 82.06 188 LEU A O 1
ATOM 1544 N N . LEU A 1 189 ? -4.098 23.703 21.406 1 75.5 189 LEU A N 1
ATOM 1545 C CA . LEU A 1 189 ? -4.098 24.328 22.734 1 75.5 189 LEU A CA 1
ATOM 1546 C C . LEU A 1 189 ? -4.176 23.266 23.828 1 75.5 189 LEU A C 1
ATOM 1548 O O . LEU A 1 189 ? -5.082 22.422 23.828 1 75.5 189 LEU A O 1
ATOM 1552 N N . ILE A 1 190 ? -3.049 23.062 24.516 1 67.06 190 ILE A N 1
ATOM 1553 C CA . ILE A 1 190 ? -3.035 22.078 25.594 1 67.06 190 ILE A CA 1
ATOM 1554 C C . ILE A 1 190 ? -3.729 22.656 26.828 1 67.06 190 ILE A C 1
ATOM 1556 O O . ILE A 1 190 ? -3.312 23.688 27.344 1 67.06 190 ILE A O 1
ATOM 1560 N N . GLN A 1 191 ? -4.988 22.844 26.875 1 54.19 191 GLN A N 1
ATOM 1561 C CA . GLN A 1 191 ? -5.633 23.406 28.062 1 54.19 191 GLN A CA 1
ATOM 1562 C C . GLN A 1 191 ? -5.484 22.484 29.266 1 54.19 191 GLN A C 1
ATOM 1564 O O . GLN A 1 191 ? -5.07 21.328 29.125 1 54.19 191 GLN A O 1
ATOM 1569 N N . HIS A 1 192 ? -6.32 22.703 30.391 1 48.41 192 HIS A N 1
ATOM 1570 C CA . HIS A 1 192 ? -6.309 22.312 31.781 1 48.41 192 HIS A CA 1
ATOM 1571 C C . HIS A 1 192 ? -6.367 20.797 31.938 1 48.41 192 HIS A C 1
ATOM 1573 O O . HIS A 1 192 ? -7.328 20.172 31.5 1 48.41 192 HIS A O 1
ATOM 1579 N N . GLY A 1 193 ? -5.418 20.172 31.484 1 43.12 193 GLY A N 1
ATOM 1580 C CA . GLY A 1 193 ? -5.59 18.797 31.922 1 43.12 193 GLY A CA 1
ATOM 1581 C C . GLY A 1 193 ? -5.676 18.672 33.438 1 43.12 193 GLY A C 1
ATOM 1582 O O . GLY A 1 193 ? -5.375 19.609 34.156 1 43.12 193 GLY A O 1
ATOM 1583 N N . THR A 1 194 ? -6.543 17.859 33.844 1 40.81 194 THR A N 1
ATOM 1584 C CA . THR A 1 194 ? -6.641 17.609 35.281 1 40.81 194 THR A CA 1
ATOM 1585 C C . THR A 1 194 ? -5.258 17.625 35.938 1 40.81 194 THR A C 1
ATOM 1587 O O . THR A 1 194 ? -5.141 17.75 37.156 1 40.81 194 THR A O 1
ATOM 1590 N N . CYS A 1 195 ? -4.258 16.922 35.25 1 41.16 195 CYS A N 1
ATOM 1591 C CA . CYS A 1 195 ? -3.051 16.922 36.062 1 41.16 195 CYS A CA 1
ATOM 1592 C C . CYS A 1 195 ? -2.148 18.094 35.719 1 41.16 195 CYS A C 1
ATOM 1594 O O . CYS A 1 195 ? -2.033 18.469 34.562 1 41.16 195 CYS A O 1
ATOM 1596 N N . ASP A 1 196 ? -1.827 18.984 36.531 1 46.72 196 ASP A N 1
ATOM 1597 C CA . ASP A 1 196 ? -1.05 20.203 36.688 1 46.72 196 ASP A CA 1
ATOM 1598 C C . ASP A 1 196 ? 0.123 20.234 35.719 1 46.72 196 ASP A C 1
ATOM 1600 O O . ASP A 1 196 ? 0.605 21.312 35.344 1 46.72 196 ASP A O 1
ATOM 1604 N N . LYS A 1 197 ? 0.606 19.078 35.281 1 52.19 197 LYS A N 1
ATOM 1605 C CA . LYS A 1 197 ? 1.953 19.062 34.719 1 52.19 197 LYS A CA 1
ATOM 1606 C C . LYS A 1 197 ? 1.932 19.391 33.219 1 52.19 197 LYS A C 1
ATOM 1608 O O . LYS A 1 197 ? 2.971 19.703 32.625 1 52.19 197 LYS A O 1
ATOM 1613 N N . PHE A 1 198 ? 0.767 19.359 32.531 1 58.81 198 PHE A N 1
ATOM 1614 C CA . PHE A 1 198 ? 0.914 19.516 31.094 1 58.81 198 PHE A CA 1
ATOM 1615 C C . PHE A 1 198 ? 0.178 20.766 30.625 1 58.81 198 PHE A C 1
ATOM 1617 O O . PHE A 1 198 ? -0.349 20.797 29.516 1 58.81 198 PHE A O 1
ATOM 1624 N N . PHE A 1 199 ? 0.162 21.812 31.5 1 66.69 199 PHE A N 1
ATOM 1625 C CA . PHE A 1 199 ? -0.541 23.016 31.094 1 66.69 199 PHE A CA 1
ATOM 1626 C C . PHE A 1 199 ? 0.398 23.984 30.375 1 66.69 199 PHE A C 1
ATOM 1628 O O . PHE A 1 199 ? 1.561 24.125 30.75 1 66.69 199 PHE A O 1
ATOM 1635 N N . HIS A 1 200 ? -0.029 24.266 29.156 1 78.56 200 HIS A N 1
ATOM 1636 C CA . HIS A 1 200 ? 0.702 25.281 28.422 1 78.56 200 HIS A CA 1
ATOM 1637 C C . HIS A 1 200 ? -0.247 26.328 27.828 1 78.56 200 HIS A C 1
ATOM 1639 O O . HIS A 1 200 ? -1.229 25.969 27.172 1 78.56 200 HIS A O 1
ATOM 1645 N N . THR A 1 201 ? -0.061 27.562 28.047 1 78.81 201 THR A N 1
ATOM 1646 C CA . THR A 1 201 ? -0.997 28.641 27.719 1 78.81 201 THR A CA 1
ATOM 1647 C C . THR A 1 201 ? -0.885 29.016 26.25 1 78.81 201 THR A C 1
ATOM 1649 O O . THR A 1 201 ? -1.861 29.453 25.641 1 78.81 201 THR A O 1
ATOM 1652 N N . HIS A 1 202 ? 0.296 28.859 25.656 1 84.94 202 HIS A N 1
ATOM 1653 C CA . HIS A 1 202 ? 0.481 29.234 24.266 1 84.94 202 HIS A CA 1
ATOM 1654 C C . HIS A 1 202 ? 0.054 28.109 23.328 1 84.94 202 HIS A C 1
ATOM 1656 O O . HIS A 1 202 ? 0.226 26.922 23.641 1 84.94 202 HIS A O 1
ATOM 1662 N N . PRO A 1 203 ? -0.522 28.484 22.266 1 84.88 203 PRO A N 1
ATOM 1663 C CA . PRO A 1 203 ? -0.802 27.469 21.266 1 84.88 203 PRO A CA 1
ATOM 1664 C C . PRO A 1 203 ? 0.466 26.797 20.719 1 84.88 203 PRO A C 1
ATOM 1666 O O . PRO A 1 203 ? 1.489 27.469 20.547 1 84.88 203 PRO A O 1
ATOM 1669 N N . LEU A 1 204 ? 0.322 25.531 20.547 1 88.75 204 LEU A N 1
ATOM 1670 C CA . LEU A 1 204 ? 1.427 24.781 19.969 1 88.75 204 LEU A CA 1
ATOM 1671 C C . LEU A 1 204 ? 1.233 24.594 18.469 1 88.75 204 LEU A C 1
ATOM 1673 O O . LEU A 1 204 ? 0.117 24.359 18 1 88.75 204 LEU A O 1
ATOM 1677 N N . ILE A 1 205 ? 2.283 24.688 17.734 1 89.69 205 ILE A N 1
ATOM 1678 C CA . ILE A 1 205 ? 2.227 24.578 16.281 1 89.69 205 ILE A CA 1
ATOM 1679 C C . ILE A 1 205 ? 2.846 23.25 15.844 1 89.69 205 ILE A C 1
ATOM 1681 O O . ILE A 1 205 ? 3.898 22.859 16.344 1 89.69 205 ILE A O 1
ATOM 1685 N N . LEU A 1 206 ? 2.148 22.672 14.875 1 90.56 206 LEU A N 1
ATOM 1686 C CA . LEU A 1 206 ? 2.604 21.391 14.359 1 90.56 206 LEU A CA 1
ATOM 1687 C C . LEU A 1 206 ? 3.734 21.578 13.352 1 90.56 206 LEU A C 1
ATOM 1689 O O . LEU A 1 206 ? 3.627 22.406 12.438 1 90.56 206 LEU A O 1
ATOM 1693 N N . THR A 1 207 ? 4.812 20.844 13.578 1 92 207 THR A N 1
ATOM 1694 C CA . THR A 1 207 ? 5.91 20.766 12.617 1 92 207 THR A CA 1
ATOM 1695 C C . THR A 1 207 ? 6.141 19.312 12.188 1 92 207 THR A C 1
ATOM 1697 O O . THR A 1 207 ? 6.023 18.391 13 1 92 207 THR A O 1
ATOM 1700 N N . TYR A 1 208 ? 6.477 19.094 10.953 1 90.81 208 TYR A N 1
ATOM 1701 C CA . TYR A 1 208 ? 6.52 17.75 10.398 1 90.81 208 TYR A CA 1
ATOM 1702 C C . TYR A 1 208 ? 7.91 17.141 10.531 1 90.81 208 TYR A C 1
ATOM 1704 O O . TYR A 1 208 ? 8.234 16.156 9.875 1 90.81 208 TYR A O 1
ATOM 1712 N N . GLY A 1 209 ? 8.75 17.625 11.344 1 90.44 209 GLY A N 1
ATOM 1713 C CA . GLY A 1 209 ? 10.086 17.141 11.641 1 90.44 209 GLY A CA 1
ATOM 1714 C C . GLY A 1 209 ? 10.844 18.016 12.602 1 90.44 209 GLY A C 1
ATOM 1715 O O . GLY A 1 209 ? 10.438 19.156 12.883 1 90.44 209 GLY A O 1
ATOM 1716 N N . PHE A 1 210 ? 11.812 17.406 13.18 1 92.12 210 PHE A N 1
ATOM 1717 C CA . PHE A 1 210 ? 12.727 18.094 14.078 1 92.12 210 PHE A CA 1
ATOM 1718 C C . PHE A 1 210 ? 14.172 17.719 13.773 1 92.12 210 PHE A C 1
ATOM 1720 O O . PHE A 1 210 ? 14.781 16.938 14.5 1 92.12 210 PHE A O 1
ATOM 1727 N N . PRO A 1 211 ? 14.703 18.391 12.727 1 88.44 211 PRO A N 1
ATOM 1728 C CA . PRO A 1 211 ? 16.062 18.047 12.289 1 88.44 211 PRO A CA 1
ATOM 1729 C C . PRO A 1 211 ? 17.094 18.172 13.406 1 88.44 211 PRO A C 1
ATOM 1731 O O . PRO A 1 211 ? 16.938 19 14.312 1 88.44 211 PRO A O 1
ATOM 1734 N N . ARG A 1 212 ? 18.109 17.422 13.32 1 88.69 212 ARG A N 1
ATOM 1735 C CA . ARG A 1 212 ? 19.141 17.391 14.336 1 88.69 212 ARG A CA 1
ATOM 1736 C C . ARG A 1 212 ? 19.766 18.766 14.547 1 88.69 212 ARG A C 1
ATOM 1738 O O . ARG A 1 212 ? 20.062 19.156 15.68 1 88.69 212 ARG A O 1
ATOM 1745 N N . VAL A 1 213 ? 20.016 19.422 13.469 1 90.38 213 VAL A N 1
ATOM 1746 C CA . VAL A 1 213 ? 20.609 20.75 13.539 1 90.38 213 VAL A CA 1
ATOM 1747 C C . VAL A 1 213 ? 19.734 21.672 14.391 1 90.38 213 VAL A C 1
ATOM 1749 O O . VAL A 1 213 ? 20.25 22.484 15.172 1 90.38 213 VAL A O 1
ATOM 1752 N N . ASP A 1 214 ? 18.422 21.594 14.25 1 91.44 214 ASP A N 1
ATOM 1753 C CA . ASP A 1 214 ? 17.484 22.406 15.023 1 91.44 214 ASP A CA 1
ATOM 1754 C C . ASP A 1 214 ? 17.484 21.984 16.484 1 91.44 214 ASP A C 1
ATOM 1756 O O . ASP A 1 214 ? 17.406 22.812 17.391 1 91.44 214 ASP A O 1
ATOM 1760 N N . GLN A 1 215 ? 17.531 20.688 16.688 1 92.94 215 GLN A N 1
ATOM 1761 C CA . GLN A 1 215 ? 17.578 20.172 18.047 1 92.94 215 GLN A CA 1
ATOM 1762 C C . GLN A 1 215 ? 18.812 20.672 18.781 1 92.94 215 GLN A C 1
ATOM 1764 O O . GLN A 1 215 ? 18.734 21.094 19.938 1 92.94 215 GLN A O 1
ATOM 1769 N N . GLN A 1 216 ? 19.906 20.641 18.078 1 93.38 216 GLN A N 1
ATOM 1770 C CA . GLN A 1 216 ? 21.156 21.125 18.641 1 93.38 216 GLN A CA 1
ATOM 1771 C C . GLN A 1 216 ? 21.078 22.609 18.969 1 93.38 216 GLN A C 1
ATOM 1773 O O . GLN A 1 216 ? 21.531 23.031 20.047 1 93.38 216 GLN A O 1
ATOM 1778 N N . ALA A 1 217 ? 20.562 23.344 18.047 1 93.12 217 ALA A N 1
ATOM 1779 C CA . ALA A 1 217 ? 20.438 24.781 18.234 1 93.12 217 ALA A CA 1
ATOM 1780 C C . ALA A 1 217 ? 19.578 25.109 19.453 1 93.12 217 ALA A C 1
ATOM 1782 O O . ALA A 1 217 ? 19.75 26.156 20.078 1 93.12 217 ALA A O 1
ATOM 1783 N N . LYS A 1 218 ? 18.688 24.25 19.75 1 92.5 218 LYS A N 1
ATOM 1784 C CA . LYS A 1 218 ? 17.797 24.453 20.891 1 92.5 218 LYS A CA 1
ATOM 1785 C C . LYS A 1 218 ? 18.266 23.672 22.109 1 92.5 218 LYS A C 1
ATOM 1787 O O . LYS A 1 218 ? 17.516 23.469 23.047 1 92.5 218 LYS A O 1
ATOM 1792 N N . PHE A 1 219 ? 19.422 23.109 22.078 1 93.25 219 PHE A N 1
ATOM 1793 C CA . PHE A 1 219 ? 20.109 22.422 23.156 1 93.25 219 PHE A CA 1
ATOM 1794 C C . PHE A 1 219 ? 19.391 21.125 23.516 1 93.25 219 PHE A C 1
ATOM 1796 O O . PHE A 1 219 ? 19.125 20.859 24.688 1 93.25 219 PHE A O 1
ATOM 1803 N N . TYR A 1 220 ? 18.922 20.391 22.562 1 92.38 220 TYR A N 1
ATOM 1804 C CA . TYR A 1 220 ? 18.359 19.047 22.672 1 92.38 220 TYR A CA 1
ATOM 1805 C C . TYR A 1 220 ? 17.219 19.016 23.688 1 92.38 220 TYR A C 1
ATOM 1807 O O . TYR A 1 220 ? 17.328 18.359 24.719 1 92.38 220 TYR A O 1
ATOM 1815 N N . PRO A 1 221 ? 16.109 19.625 23.281 1 94.06 221 PRO A N 1
ATOM 1816 C CA . PRO A 1 221 ? 14.984 19.672 24.203 1 94.06 221 PRO A CA 1
ATOM 1817 C C . PRO A 1 221 ? 14.367 18.297 24.469 1 94.06 221 PRO A C 1
ATOM 1819 O O . PRO A 1 221 ? 14.641 17.344 23.734 1 94.06 221 PRO A O 1
ATOM 1822 N N . LYS A 1 222 ? 13.594 18.234 25.609 1 94.62 222 LYS A N 1
ATOM 1823 C CA . LYS A 1 222 ? 12.828 17.047 25.953 1 94.62 222 LYS A CA 1
ATOM 1824 C C . LYS A 1 222 ? 11.328 17.297 25.828 1 94.62 222 LYS A C 1
ATOM 1826 O O . LYS A 1 222 ? 10.875 18.438 25.953 1 94.62 222 LYS A O 1
ATOM 1831 N N . CYS A 1 223 ? 10.688 16.25 25.453 1 92.69 223 CYS A N 1
ATOM 1832 C CA . CYS A 1 223 ? 9.227 16.359 25.438 1 92.69 223 CYS A CA 1
ATOM 1833 C C . CYS A 1 223 ? 8.688 16.703 26.812 1 92.69 223 CYS A C 1
ATOM 1835 O O . CYS A 1 223 ? 9.023 16.062 27.812 1 92.69 223 CYS A O 1
ATOM 1837 N N . ARG A 1 224 ? 7.797 17.625 26.922 1 88.81 224 ARG A N 1
ATOM 1838 C CA . ARG A 1 224 ? 7.301 18.125 28.203 1 88.81 224 ARG A CA 1
ATOM 1839 C C . ARG A 1 224 ? 6.234 17.188 28.766 1 88.81 224 ARG A C 1
ATOM 1841 O O . ARG A 1 224 ? 5.836 17.328 29.922 1 88.81 224 ARG A O 1
ATOM 1848 N N . VAL A 1 225 ? 5.914 16.219 27.984 1 84.56 225 VAL A N 1
ATOM 1849 C CA . VAL A 1 225 ? 4.875 15.289 28.438 1 84.56 225 VAL A CA 1
ATOM 1850 C C . VAL A 1 225 ? 5.512 13.992 28.938 1 84.56 225 VAL A C 1
ATOM 1852 O O . VAL A 1 225 ? 5.258 13.562 30.062 1 84.56 225 VAL A O 1
ATOM 1855 N N . CYS A 1 226 ? 6.402 13.43 28.188 1 85.44 226 CYS A N 1
ATOM 1856 C CA . CYS A 1 226 ? 6.949 12.125 28.562 1 85.44 226 CYS A CA 1
ATOM 1857 C C . CYS A 1 226 ? 8.391 12.258 29.031 1 85.44 226 CYS A C 1
ATOM 1859 O O . CYS A 1 226 ? 8.969 11.289 29.547 1 85.44 226 CYS A O 1
ATOM 1861 N N . ASP A 1 227 ? 9.016 13.367 28.797 1 90.69 227 ASP A N 1
ATOM 1862 C CA . ASP A 1 227 ? 10.367 13.695 29.25 1 90.69 227 ASP A CA 1
ATOM 1863 C C . ASP A 1 227 ? 11.414 12.922 28.453 1 90.69 227 ASP A C 1
ATOM 1865 O O . ASP A 1 227 ? 12.547 12.75 28.922 1 90.69 227 ASP A O 1
ATOM 1869 N N . LYS A 1 228 ? 11.055 12.383 27.312 1 92 228 LYS A N 1
ATOM 1870 C CA . LYS A 1 228 ? 11.992 11.688 26.438 1 92 228 LYS A CA 1
ATOM 1871 C C . LYS A 1 228 ? 12.57 12.641 25.391 1 92 228 LYS A C 1
ATOM 1873 O O . LYS A 1 228 ? 11.945 13.648 25.047 1 92 228 LYS A O 1
ATOM 1878 N N . SER A 1 229 ? 13.75 12.312 24.953 1 93.38 229 SER A N 1
ATOM 1879 C CA . SER A 1 229 ? 14.422 13.141 23.953 1 93.38 229 SER A CA 1
ATOM 1880 C C . SER A 1 229 ? 13.828 12.906 22.562 1 93.38 229 SER A C 1
ATOM 1882 O O . SER A 1 229 ? 13.094 11.945 22.344 1 93.38 229 SER A O 1
ATOM 1884 N N . PHE A 1 230 ? 14.102 13.859 21.656 1 93.44 230 PHE A N 1
ATOM 1885 C CA . PHE A 1 230 ? 13.672 13.758 20.266 1 93.44 230 PHE A CA 1
ATOM 1886 C C . PHE A 1 230 ? 14.766 13.148 19.391 1 93.44 230 PHE A C 1
ATOM 1888 O O . PHE A 1 230 ? 14.617 13.039 18.172 1 93.44 230 PHE A O 1
ATOM 1895 N N . SER A 1 231 ? 15.797 12.703 20.031 1 86.12 231 SER A N 1
ATOM 1896 C CA . SER A 1 231 ? 16.953 12.18 19.312 1 86.12 231 SER A CA 1
ATOM 1897 C C . SER A 1 231 ? 16.594 10.891 18.562 1 86.12 231 SER A C 1
ATOM 1899 O O . SER A 1 231 ? 15.898 10.023 19.109 1 86.12 231 SER A O 1
ATOM 1901 N N . GLY A 1 232 ? 16.969 10.758 17.344 1 80.5 232 GLY A N 1
ATOM 1902 C CA . GLY A 1 232 ? 16.703 9.562 16.547 1 80.5 232 GLY A CA 1
ATOM 1903 C C . GLY A 1 232 ? 15.375 9.602 15.828 1 80.5 232 GLY A C 1
ATOM 1904 O O . GLY A 1 232 ? 15.07 8.695 15.047 1 80.5 232 GLY A O 1
ATOM 1905 N N . TYR A 1 233 ? 14.617 10.633 16.047 1 82.81 233 TYR A N 1
ATOM 1906 C CA . TYR A 1 233 ? 13.289 10.742 15.461 1 82.81 233 TYR A CA 1
ATOM 1907 C C . TYR A 1 233 ? 13.109 12.094 14.773 1 82.81 233 TYR A C 1
ATOM 1909 O O . TYR A 1 233 ? 12.117 12.781 15.008 1 82.81 233 TYR A O 1
ATOM 1917 N N . GLU A 1 234 ? 14.023 12.398 13.891 1 87.31 234 GLU A N 1
ATOM 1918 C CA . GLU A 1 234 ? 14.109 13.734 13.305 1 87.31 234 GLU A CA 1
ATOM 1919 C C . GLU A 1 234 ? 12.977 13.977 12.312 1 87.31 234 GLU A C 1
ATOM 1921 O O . GLU A 1 234 ? 12.641 15.125 12.008 1 87.31 234 GLU A O 1
ATOM 1926 N N . ASN A 1 235 ? 12.336 12.859 11.914 1 86.69 235 ASN A N 1
ATOM 1927 C CA . ASN A 1 235 ? 11.336 13.008 10.859 1 86.69 235 ASN A CA 1
ATOM 1928 C C . ASN A 1 235 ? 9.922 12.852 11.406 1 86.69 235 ASN A C 1
ATOM 1930 O O . ASN A 1 235 ? 8.953 12.867 10.648 1 86.69 235 ASN A O 1
ATOM 1934 N N . LEU A 1 236 ? 9.875 12.734 12.688 1 92.75 236 LEU A N 1
ATOM 1935 C CA . LEU A 1 236 ? 8.562 12.609 13.297 1 92.75 236 LEU A CA 1
ATOM 1936 C C . LEU A 1 236 ? 7.973 13.984 13.602 1 92.75 236 LEU A C 1
ATOM 1938 O O . LEU A 1 236 ? 8.711 14.961 13.742 1 92.75 236 LEU A O 1
ATOM 1942 N N . TRP A 1 237 ? 6.668 14.016 13.633 1 94.12 237 TRP A N 1
ATOM 1943 C CA . TRP A 1 237 ? 5.965 15.273 13.867 1 94.12 237 TRP A CA 1
ATOM 1944 C C . TRP A 1 237 ? 6.109 15.711 15.32 1 94.12 237 TRP A C 1
ATOM 1946 O O . TRP A 1 237 ? 6.223 14.867 16.219 1 94.12 237 TRP A O 1
ATOM 1956 N N . VAL A 1 238 ? 6.184 17.047 15.477 1 94.5 238 VAL A N 1
ATOM 1957 C CA . VAL A 1 238 ? 6.355 17.641 16.797 1 94.5 238 VAL A CA 1
ATOM 1958 C C . VAL A 1 238 ? 5.457 18.859 16.938 1 94.5 238 VAL A C 1
ATOM 1960 O O . VAL A 1 238 ? 5.258 19.609 15.977 1 94.5 238 VAL A O 1
ATOM 1963 N N . TYR A 1 239 ? 4.895 19.031 18.094 1 91.69 239 TYR A N 1
ATOM 1964 C CA . TYR A 1 239 ? 4.25 20.281 18.438 1 91.69 239 TYR A CA 1
ATOM 1965 C C . TYR A 1 239 ? 5.203 21.203 19.203 1 91.69 239 TYR A C 1
ATOM 1967 O O . TYR A 1 239 ? 5.812 20.781 20.188 1 91.69 239 TYR A O 1
ATOM 1975 N N . LYS A 1 240 ? 5.297 22.375 18.75 1 93.56 240 LYS A N 1
ATOM 1976 C CA . LYS A 1 240 ? 6.211 23.312 19.391 1 93.56 240 LYS A CA 1
ATOM 1977 C C . LYS A 1 240 ? 5.531 24.656 19.641 1 93.56 240 LYS A C 1
ATOM 1979 O O . LYS A 1 240 ? 4.641 25.062 18.891 1 93.56 240 LYS A O 1
ATOM 1984 N N . CYS A 1 241 ? 5.941 25.281 20.75 1 91.25 241 CYS A N 1
ATOM 1985 C CA . CYS A 1 241 ? 5.512 26.641 21.047 1 91.25 241 CYS A CA 1
ATOM 1986 C C . CYS A 1 241 ? 6.414 27.656 20.359 1 91.25 241 CYS A C 1
ATOM 1988 O O . CYS A 1 241 ? 7.637 27.516 20.359 1 91.25 241 CYS A O 1
ATOM 1990 N N . GLU A 1 242 ? 5.867 28.609 19.75 1 88.12 242 GLU A N 1
ATOM 1991 C CA . GLU A 1 242 ? 6.652 29.609 19.047 1 88.12 242 GLU A CA 1
ATOM 1992 C C . GLU A 1 242 ? 7.199 30.656 20.016 1 88.12 242 GLU A C 1
ATOM 1994 O O . GLU A 1 242 ? 8.172 31.344 19.703 1 88.12 242 GLU A O 1
ATOM 1999 N N . LYS A 1 243 ? 6.66 30.766 21.219 1 88.62 243 LYS A N 1
ATOM 2000 C CA . LYS A 1 243 ? 6.996 31.828 22.156 1 88.62 243 LYS A CA 1
ATOM 2001 C C . LYS A 1 243 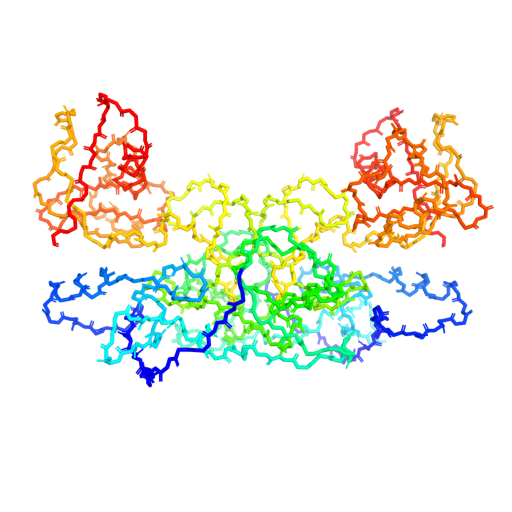? 7.945 31.328 23.234 1 88.62 243 LYS A C 1
ATOM 2003 O O . LYS A 1 243 ? 8.609 32.125 23.906 1 88.62 243 LYS A O 1
ATOM 2008 N N . CYS A 1 244 ? 8 30.047 23.484 1 89.44 244 CYS A N 1
ATOM 2009 C CA . CYS A 1 244 ? 8.852 29.5 24.531 1 89.44 244 CYS A CA 1
ATOM 2010 C C . CYS A 1 244 ? 9.414 28.141 24.109 1 89.44 244 CYS A C 1
ATOM 2012 O O . CYS A 1 244 ? 9.164 27.672 22.984 1 89.44 244 CYS A O 1
ATOM 2014 N N . ARG A 1 245 ? 10.227 27.531 24.891 1 89.44 245 ARG A N 1
ATOM 2015 C CA . ARG A 1 245 ? 10.898 26.266 24.594 1 89.44 245 ARG A CA 1
ATOM 2016 C C . ARG A 1 245 ? 10.062 25.078 25.047 1 89.44 245 ARG A C 1
ATOM 2018 O O . ARG A 1 245 ? 10.531 24.25 25.828 1 89.44 245 ARG A O 1
ATOM 2025 N N . TYR A 1 246 ? 8.859 25.156 24.625 1 91.44 246 TYR A N 1
ATOM 2026 C CA . TYR A 1 246 ? 7.945 24.062 24.922 1 91.44 246 TYR A CA 1
ATOM 2027 C C . TYR A 1 246 ? 7.766 23.141 23.703 1 91.44 246 TYR A C 1
ATOM 2029 O O . TYR A 1 246 ? 7.262 23.578 22.672 1 91.44 246 TYR A O 1
ATOM 2037 N N . TYR A 1 247 ? 8.172 21.891 23.844 1 93.31 247 TYR A N 1
ATOM 2038 C CA . TYR A 1 247 ? 8.102 20.906 22.766 1 93.31 247 TYR A CA 1
ATOM 2039 C C . TYR A 1 247 ? 7.402 19.641 23.234 1 93.31 247 TYR A C 1
ATOM 2041 O O . TYR A 1 247 ? 7.578 19.203 24.391 1 93.31 247 TYR A O 1
ATOM 2049 N N . THR A 1 248 ? 6.629 19.047 22.391 1 92.19 248 THR A N 1
ATOM 2050 C CA . THR A 1 248 ? 5.996 17.766 22.703 1 92.19 248 THR A CA 1
ATOM 2051 C C . THR A 1 248 ? 5.98 16.859 21.469 1 92.19 248 THR A C 1
ATOM 2053 O O . THR A 1 248 ? 5.891 17.344 20.344 1 92.19 248 THR A O 1
ATOM 2056 N N . HIS A 1 249 ? 6.105 15.57 21.766 1 92.56 249 HIS A N 1
ATOM 2057 C CA . HIS A 1 249 ? 5.836 14.617 20.703 1 92.56 249 HIS A CA 1
ATOM 2058 C C . HIS A 1 249 ? 4.422 14.773 20.156 1 92.56 249 HIS A C 1
ATOM 2060 O O . HIS A 1 249 ? 3.51 15.156 20.891 1 92.56 249 HIS A O 1
ATOM 2066 N N . PHE A 1 250 ? 4.297 14.5 18.906 1 92.25 250 PHE A N 1
ATOM 2067 C CA . PHE A 1 250 ? 2.979 14.523 18.281 1 92.25 250 PHE A CA 1
ATOM 2068 C C . PHE A 1 250 ? 2.01 13.617 19.031 1 92.25 250 PHE A C 1
ATOM 2070 O O . PHE A 1 250 ? 0.898 14.031 19.375 1 92.25 250 PHE A O 1
ATOM 2077 N N . GLY A 1 251 ? 2.404 12.375 19.297 1 87.12 251 GLY A N 1
ATOM 2078 C CA . GLY A 1 251 ? 1.569 11.406 20 1 87.12 251 GLY A CA 1
ATOM 2079 C C . GLY A 1 251 ? 1.242 11.82 21.422 1 87.12 251 GLY A C 1
ATOM 2080 O O . GLY A 1 251 ? 0.126 11.594 21.891 1 87.12 251 GLY A O 1
ATOM 2081 N N . CYS A 1 252 ? 2.199 12.422 22.094 1 86.06 252 CYS A N 1
ATOM 2082 C CA . CYS A 1 252 ? 2.02 12.844 23.469 1 86.06 252 CYS A CA 1
ATOM 2083 C C . CYS A 1 252 ? 1 13.977 23.562 1 86.06 252 CYS A C 1
ATOM 2085 O O . CYS A 1 252 ? 0.223 14.039 24.516 1 86.06 252 CYS A O 1
ATOM 2087 N N . ALA A 1 253 ? 0.972 14.789 22.594 1 82.06 253 ALA A N 1
ATOM 2088 C CA . ALA A 1 253 ? 0.073 15.945 22.609 1 82.06 253 ALA A CA 1
ATOM 2089 C C . ALA A 1 253 ? -1.3 15.578 22.047 1 82.06 253 ALA A C 1
ATOM 2091 O O . ALA A 1 253 ? -2.328 15.922 22.641 1 82.06 253 ALA A O 1
ATOM 2092 N N . TYR A 1 254 ? -1.347 14.906 21 1 77.44 254 TYR A N 1
ATOM 2093 C CA . TYR A 1 254 ? -2.582 14.75 20.25 1 77.44 254 TYR A CA 1
ATOM 2094 C C . TYR A 1 254 ? -3.223 13.398 20.516 1 77.44 254 TYR A C 1
ATOM 2096 O O . TYR A 1 254 ? -4.418 13.312 20.812 1 77.44 254 TYR A O 1
ATOM 2104 N N . LEU A 1 255 ? -2.516 12.227 20.422 1 67.44 255 LEU A N 1
ATOM 2105 C CA . LEU A 1 255 ? -3.113 10.898 20.5 1 67.44 255 LEU A CA 1
ATOM 2106 C C . LEU A 1 255 ? -3.561 10.586 21.922 1 67.44 255 LEU A C 1
ATOM 2108 O O . LEU A 1 255 ? -4.586 9.93 22.125 1 67.44 255 LEU A O 1
ATOM 2112 N N . ARG A 1 256 ? -2.824 11.078 22.734 1 60.25 256 ARG A N 1
ATOM 2113 C CA . ARG A 1 256 ? -3.223 10.906 24.125 1 60.25 256 ARG A CA 1
ATOM 2114 C C . ARG A 1 256 ? -4.477 11.711 24.438 1 60.25 256 ARG A C 1
ATOM 2116 O O . ARG A 1 256 ? -5.348 11.25 25.188 1 60.25 256 ARG A O 1
ATOM 2123 N N . SER A 1 257 ? -4.582 12.805 23.734 1 57.09 257 SER A N 1
ATOM 2124 C CA . SER A 1 257 ? -5.77 13.633 23.922 1 57.09 257 SER A CA 1
ATOM 2125 C C . SER A 1 257 ? -6.996 12.984 23.281 1 57.09 257 SER A C 1
ATOM 2127 O O . SER A 1 257 ? -8.094 13.039 23.859 1 57.09 257 SER A O 1
ATOM 2129 N N . LYS A 1 258 ? -6.809 12.289 22.203 1 58.62 258 LYS A N 1
ATOM 2130 C CA . LYS A 1 258 ? -7.902 11.625 21.5 1 58.62 258 LYS A CA 1
ATOM 2131 C C . LYS A 1 258 ? -8.406 10.422 22.297 1 58.62 258 LYS A C 1
ATOM 2133 O O . LYS A 1 258 ? -9.609 10.172 22.359 1 58.62 258 LYS A O 1
ATOM 2138 N N . LYS A 1 259 ? -7.523 9.57 22.812 1 56.72 259 LYS A N 1
ATOM 2139 C CA . LYS A 1 259 ? -7.914 8.414 23.609 1 56.72 259 LYS A CA 1
ATOM 2140 C C . LYS A 1 259 ? -8.672 8.844 24.875 1 56.72 259 LYS A C 1
ATOM 2142 O O . LYS A 1 259 ? -9.594 8.156 25.312 1 56.72 259 LYS A O 1
ATOM 2147 N N . SER A 1 260 ? -8.25 9.922 25.391 1 47.56 260 SER A N 1
ATOM 2148 C CA . SER A 1 260 ? -8.945 10.406 26.578 1 47.56 260 SER A CA 1
ATOM 2149 C C . SER A 1 260 ? -10.391 10.789 26.266 1 47.56 260 SER A C 1
ATOM 2151 O O . SER A 1 260 ? -11.281 10.641 27.094 1 47.56 260 SER A O 1
ATOM 2153 N N . GLN A 1 261 ? -10.688 11.188 25.062 1 46.12 261 GLN A N 1
ATOM 2154 C CA . GLN A 1 261 ? -12.047 11.562 24.703 1 46.12 261 GLN A CA 1
ATOM 2155 C C . GLN A 1 261 ? -12.922 10.328 24.484 1 46.12 261 GLN A C 1
ATOM 2157 O O . GLN A 1 261 ? -14.125 10.359 24.75 1 46.12 261 GLN A O 1
ATOM 2162 N N . GLU A 1 262 ? -12.438 9.188 23.781 1 47.84 262 GLU A N 1
ATOM 2163 C CA . GLU A 1 262 ? -13.25 8.016 23.453 1 47.84 262 GLU A CA 1
ATOM 2164 C C . GLU A 1 262 ? -13.445 7.129 24.688 1 47.84 262 GLU A C 1
ATOM 2166 O O . GLU A 1 262 ? -14.344 6.289 24.719 1 47.84 262 GLU A O 1
ATOM 2171 N N . GLY A 1 263 ? -12.703 7.07 25.875 1 37.25 263 GLY A N 1
ATOM 2172 C CA . GLY A 1 263 ? -12.984 6.41 27.141 1 37.25 263 GLY A CA 1
ATOM 2173 C C . GLY A 1 263 ? -13.266 7.383 28.266 1 37.25 263 GLY A C 1
ATOM 2174 O O . GLY A 1 263 ? -13.07 8.594 28.125 1 37.25 263 GLY A O 1
ATOM 2175 N N . LYS A 1 264 ? -13.438 6.68 29.922 1 38.53 264 LYS A N 1
ATOM 2176 C CA . LYS A 1 264 ? -13.961 7.16 31.203 1 38.53 264 LYS A CA 1
ATOM 2177 C C . LYS A 1 264 ? -13.312 8.484 31.594 1 38.53 264 LYS A C 1
ATOM 2179 O O . LYS A 1 264 ? -12.289 8.867 31.031 1 38.53 264 LYS A O 1
ATOM 2184 N N . SER A 1 265 ? -13.211 8.719 33.188 1 32.47 265 SER A N 1
ATOM 2185 C CA . SER A 1 265 ? -13.141 9.68 34.281 1 32.47 265 SER A CA 1
ATOM 2186 C C . SER A 1 265 ? -11.852 10.5 34.219 1 32.47 265 SER A C 1
ATOM 2188 O O . SER A 1 265 ? -11.898 11.734 34.25 1 32.47 265 SER A O 1
ATOM 2190 N N . ASN A 1 266 ? -10.812 10.062 35.125 1 31.38 266 ASN A N 1
ATOM 2191 C CA . ASN A 1 266 ? -9.867 10.859 35.906 1 31.38 266 ASN A CA 1
ATOM 2192 C C . ASN A 1 266 ? -8.703 11.344 35.031 1 31.38 266 ASN A C 1
ATOM 2194 O O . ASN A 1 266 ? -7.758 11.945 35.531 1 31.38 266 ASN A O 1
ATOM 2198 N N . SER A 1 267 ? -8.312 10.562 34.062 1 32.31 267 SER A N 1
ATOM 2199 C CA . SER A 1 267 ? -6.965 10.938 33.656 1 32.31 267 SER A CA 1
ATOM 2200 C C . SER A 1 267 ? -6.98 12.203 32.781 1 32.31 267 SER A C 1
ATOM 2202 O O . SER A 1 267 ? -8.039 12.617 32.312 1 32.31 267 SER A O 1
ATOM 2204 N N . TYR A 1 268 ? -5.738 12.57 32.094 1 33.44 268 TYR A N 1
ATOM 2205 C CA . TYR A 1 268 ? -5.168 13.805 31.578 1 33.44 268 TYR A CA 1
ATOM 2206 C C . TYR A 1 268 ? -5.891 14.242 30.312 1 33.44 268 TYR A C 1
ATOM 2208 O O . TYR A 1 268 ? -6.012 13.477 29.359 1 33.44 268 TYR A O 1
ATOM 2216 N N . TYR A 1 269 ? -7.105 14.789 30.422 1 37.34 269 TYR A N 1
ATOM 2217 C CA . TYR A 1 269 ? -7.883 15.312 29.312 1 37.34 269 TYR A CA 1
ATOM 2218 C C . TYR A 1 269 ? -7.176 16.5 28.656 1 37.34 269 TYR A C 1
ATOM 2220 O O . TYR A 1 269 ? -6.758 17.422 29.344 1 37.34 269 TYR A O 1
ATOM 2228 N N . ILE A 1 270 ? -6.293 16.281 27.688 1 41.41 270 ILE A N 1
ATOM 2229 C CA . ILE A 1 270 ? -5.898 17.453 26.922 1 41.41 270 ILE A CA 1
ATOM 2230 C C . ILE A 1 270 ? -7.051 17.906 26.031 1 41.41 270 ILE A C 1
ATOM 2232 O O . ILE A 1 270 ? -7.625 17.094 25.297 1 41.41 270 ILE A O 1
ATOM 2236 N N . THR A 1 271 ? -7.895 18.766 26.453 1 40.62 271 THR A N 1
ATOM 2237 C CA . THR A 1 271 ? -8.953 19.375 25.656 1 40.62 271 THR A CA 1
ATOM 2238 C C . THR A 1 271 ? -8.367 20.203 24.531 1 40.62 271 THR A C 1
ATOM 2240 O O . THR A 1 271 ? -7.547 21.094 24.766 1 40.62 271 THR A O 1
ATOM 2243 N N . ILE A 1 272 ? -8.258 19.578 23.375 1 42.16 272 ILE A N 1
ATOM 2244 C CA . ILE A 1 272 ? -7.766 20.266 22.188 1 42.16 272 ILE A CA 1
ATOM 2245 C C . ILE A 1 272 ? -8.844 21.219 21.672 1 42.16 272 ILE A C 1
ATOM 2247 O O . ILE A 1 272 ? -9.953 20.797 21.344 1 42.16 272 ILE A O 1
ATOM 2251 N N . ARG A 1 273 ? -8.922 22.469 22.141 1 35.72 273 ARG A N 1
ATOM 2252 C CA . ARG A 1 273 ? -9.812 23.438 21.531 1 35.72 273 ARG A CA 1
ATOM 2253 C C . ARG A 1 273 ? -9.211 23.984 20.234 1 35.72 273 ARG A C 1
ATOM 2255 O O . ARG A 1 273 ? -8.07 24.453 20.219 1 35.72 273 ARG A O 1
ATOM 2262 N N . MET A 1 274 ? -9.57 23.453 19.141 1 34.12 274 MET A N 1
ATOM 2263 C CA . MET A 1 274 ? -9.234 24.047 17.844 1 34.12 274 MET A CA 1
ATOM 2264 C C . MET A 1 274 ? -9.727 25.484 17.766 1 34.12 274 MET A C 1
ATOM 2266 O O . MET A 1 274 ? -10.922 25.75 17.891 1 34.12 274 MET A O 1
ATOM 2270 N N . LYS A 1 275 ? -9.125 26.562 18.469 1 32.62 275 LYS A N 1
ATOM 2271 C CA . LYS A 1 275 ? -9.562 27.938 18.219 1 32.62 275 LYS A CA 1
ATOM 2272 C C . LYS A 1 275 ? -9.07 28.422 16.859 1 32.62 275 LYS A C 1
ATOM 2274 O O . LYS A 1 275 ? -7.934 28.156 16.469 1 32.62 275 LYS A O 1
ATOM 2279 N N . MET B 1 1 ? 27.141 0.161 -3.705 1 81.56 1 MET B N 1
ATOM 2280 C CA . MET B 1 1 ? 28.094 0.327 -4.801 1 81.56 1 MET B CA 1
ATOM 2281 C C . MET B 1 1 ? 27.438 1.021 -5.988 1 81.56 1 MET B C 1
ATOM 2283 O O . MET B 1 1 ? 26.234 0.896 -6.203 1 81.56 1 MET B O 1
ATOM 2287 N N . VAL B 1 2 ? 28.344 1.758 -6.691 1 88.19 2 VAL B N 1
ATOM 2288 C CA . VAL B 1 2 ? 27.844 2.475 -7.859 1 88.19 2 VAL B CA 1
ATOM 2289 C C . VAL B 1 2 ? 27.469 1.481 -8.961 1 88.19 2 VAL B C 1
ATOM 2291 O O . VAL B 1 2 ? 28.188 0.519 -9.203 1 88.19 2 VAL B O 1
ATOM 2294 N N . VAL B 1 3 ? 26.391 1.653 -9.555 1 90.06 3 VAL B N 1
ATOM 2295 C CA . VAL B 1 3 ? 25.906 0.799 -10.641 1 90.06 3 VAL B CA 1
ATOM 2296 C C . VAL B 1 3 ? 26.609 1.184 -11.945 1 90.06 3 VAL B C 1
ATOM 2298 O O . VAL B 1 3 ? 26.625 2.357 -12.32 1 90.06 3 VAL B 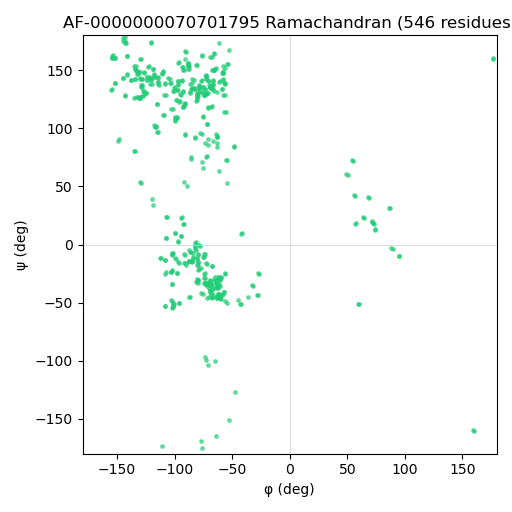O 1
ATOM 2301 N N . ILE B 1 4 ? 27.156 0.188 -12.578 1 86.44 4 ILE B N 1
ATOM 2302 C CA . ILE B 1 4 ? 27.844 0.425 -13.836 1 86.44 4 ILE B CA 1
ATOM 2303 C C . ILE B 1 4 ? 27.047 -0.169 -14.992 1 86.44 4 ILE B C 1
ATOM 2305 O O . ILE B 1 4 ? 26.375 -1.19 -14.836 1 86.44 4 ILE B O 1
ATOM 2309 N N . GLN B 1 5 ? 27.203 0.507 -16.125 1 89.69 5 GLN B N 1
ATOM 2310 C CA . GLN B 1 5 ? 26.516 0.029 -17.312 1 89.69 5 GLN B CA 1
ATOM 2311 C C . GLN B 1 5 ? 27.125 -1.274 -17.812 1 89.69 5 GLN B C 1
ATOM 2313 O O . GLN B 1 5 ? 28.344 -1.437 -17.812 1 89.69 5 GLN B O 1
ATOM 2318 N N . HIS B 1 6 ? 26.297 -2.178 -18.172 1 91.81 6 HIS B N 1
ATOM 2319 C CA . HIS B 1 6 ? 26.75 -3.439 -18.75 1 91.81 6 HIS B CA 1
ATOM 2320 C C . HIS B 1 6 ? 27.266 -3.236 -20.172 1 91.81 6 HIS B C 1
ATOM 2322 O O . HIS B 1 6 ? 26.656 -2.521 -20.969 1 91.81 6 HIS B O 1
ATOM 2328 N N . ASP B 1 7 ? 28.312 -3.924 -20.578 1 92.06 7 ASP B N 1
ATOM 2329 C CA . ASP B 1 7 ? 29.047 -3.672 -21.812 1 92.06 7 ASP B CA 1
ATOM 2330 C C . ASP B 1 7 ? 28.328 -4.297 -23.016 1 92.06 7 ASP B C 1
ATOM 2332 O O . ASP B 1 7 ? 28.406 -3.775 -24.125 1 92.06 7 ASP B O 1
ATOM 2336 N N . HIS B 1 8 ? 27.688 -5.352 -22.781 1 93.69 8 HIS B N 1
ATOM 2337 C CA . HIS B 1 8 ? 27.047 -6.051 -23.875 1 93.69 8 HIS B CA 1
ATOM 2338 C C . HIS B 1 8 ? 25.625 -5.527 -24.109 1 93.69 8 HIS B C 1
ATOM 2340 O O . HIS B 1 8 ? 25.016 -4.945 -23.203 1 93.69 8 HIS B O 1
ATOM 2346 N N . LEU B 1 9 ? 25.172 -5.727 -25.328 1 93.19 9 LEU B N 1
ATOM 2347 C CA . LEU B 1 9 ? 23.797 -5.379 -25.656 1 93.19 9 LEU B CA 1
ATOM 2348 C C . LEU B 1 9 ? 22.812 -6.301 -24.938 1 93.19 9 LEU B C 1
ATOM 2350 O O . LEU B 1 9 ? 23.031 -7.512 -24.875 1 93.19 9 LEU B O 1
ATOM 2354 N N . LEU B 1 10 ? 21.797 -5.684 -24.406 1 95.62 10 LEU B N 1
ATOM 2355 C CA . LEU B 1 10 ? 20.75 -6.434 -23.734 1 95.62 10 LEU B CA 1
ATOM 2356 C C . LEU B 1 10 ? 19.5 -6.523 -24.594 1 95.62 10 LEU B C 1
ATOM 2358 O O . LEU B 1 10 ? 19.156 -5.57 -25.312 1 95.62 10 LEU B O 1
ATOM 2362 N N . THR B 1 11 ? 18.875 -7.602 -24.547 1 96.44 11 THR B N 1
ATOM 2363 C CA . THR B 1 11 ? 17.641 -7.809 -25.312 1 96.44 11 THR B CA 1
ATOM 2364 C C . THR B 1 11 ? 16.453 -7.98 -24.375 1 96.44 11 THR B C 1
ATOM 2366 O O . THR B 1 11 ? 16.547 -8.656 -23.344 1 96.44 11 THR B O 1
ATOM 2369 N N . LEU B 1 12 ? 15.344 -7.371 -24.797 1 96.12 12 LEU B N 1
ATOM 2370 C CA . LEU B 1 12 ? 14.117 -7.484 -24.016 1 96.12 12 LEU B CA 1
ATOM 2371 C C . LEU B 1 12 ? 13.414 -8.812 -24.297 1 96.12 12 LEU B C 1
ATOM 2373 O O . LEU B 1 12 ? 13.125 -9.133 -25.453 1 96.12 12 LEU B O 1
ATOM 2377 N N . ILE B 1 13 ? 13.172 -9.562 -23.234 1 93.94 13 ILE B N 1
ATOM 2378 C CA . ILE B 1 13 ? 12.492 -10.844 -23.344 1 93.94 13 ILE B CA 1
ATOM 2379 C C . ILE B 1 13 ? 11.094 -10.742 -22.75 1 93.94 13 ILE B C 1
ATOM 2381 O O . ILE B 1 13 ? 10.914 -10.203 -21.656 1 93.94 13 ILE B O 1
ATOM 2385 N N . ASP B 1 14 ? 10.125 -11.148 -23.453 1 91.56 14 ASP B N 1
ATOM 2386 C CA . ASP B 1 14 ? 8.742 -11.219 -23 1 91.56 14 ASP B CA 1
ATOM 2387 C C . ASP B 1 14 ? 8.383 -12.641 -22.578 1 91.56 14 ASP B C 1
ATOM 2389 O O . ASP B 1 14 ? 8.258 -13.539 -23.406 1 91.56 14 ASP B O 1
ATOM 2393 N N . LEU B 1 15 ? 8.227 -12.844 -21.297 1 86.69 15 LEU B N 1
ATOM 2394 C CA . LEU B 1 15 ? 7.906 -14.164 -20.766 1 86.69 15 LEU B CA 1
ATOM 2395 C C . LEU B 1 15 ? 6.422 -14.469 -20.938 1 86.69 15 LEU B C 1
ATOM 2397 O O . LEU B 1 15 ? 6.023 -15.641 -20.922 1 86.69 15 LEU B O 1
ATOM 2401 N N . ASN B 1 16 ? 5.625 -13.406 -21.094 1 77.81 16 ASN B N 1
ATOM 2402 C CA . ASN B 1 16 ? 4.195 -13.492 -21.375 1 77.81 16 ASN B CA 1
ATOM 2403 C C . ASN B 1 16 ? 3.488 -14.461 -20.422 1 77.81 16 ASN B C 1
ATOM 2405 O O . ASN B 1 16 ? 2.943 -15.477 -20.859 1 77.81 16 ASN B O 1
ATOM 2409 N N . PRO B 1 17 ? 3.584 -14.117 -19.141 1 70.31 17 PRO B N 1
ATOM 2410 C CA . PRO B 1 17 ? 2.861 -14.961 -18.188 1 70.31 17 PRO B CA 1
ATOM 2411 C C . PRO B 1 17 ? 1.365 -15.039 -18.484 1 70.31 17 PRO B C 1
ATOM 2413 O O . PRO B 1 17 ? 0.785 -14.086 -19 1 70.31 17 PRO B O 1
ATOM 2416 N N . LYS B 1 18 ? 0.815 -16.25 -18.281 1 62.41 18 LYS B N 1
ATOM 2417 C CA . LYS B 1 18 ? -0.618 -16.422 -18.5 1 62.41 18 LYS B CA 1
ATOM 2418 C C . LYS B 1 18 ? -1.432 -15.648 -17.453 1 62.41 18 LYS B C 1
ATOM 2420 O O . LYS B 1 18 ? -1.069 -15.609 -16.281 1 62.41 18 LYS B O 1
ATOM 2425 N N . TYR B 1 19 ? -2.189 -14.742 -18.016 1 57.97 19 TYR B N 1
ATOM 2426 C CA . TYR B 1 19 ? -3.137 -14.07 -17.125 1 57.97 19 TYR B CA 1
ATOM 2427 C C . TYR B 1 19 ? -4.371 -14.938 -16.906 1 57.97 19 TYR B C 1
ATOM 2429 O O . TYR B 1 19 ? -4.73 -15.758 -17.75 1 57.97 19 TYR B O 1
ATOM 2437 N N . PRO B 1 20 ? -4.801 -15.109 -15.609 1 52.19 20 PRO B N 1
ATOM 2438 C CA . PRO B 1 20 ? -5.965 -15.953 -15.328 1 52.19 20 PRO B CA 1
ATOM 2439 C C . PRO B 1 20 ? -6.953 -16 -16.484 1 52.19 20 PRO B C 1
ATOM 2441 O O . PRO B 1 20 ? -7.578 -17.047 -16.734 1 52.19 20 PRO B O 1
ATOM 2444 N N . HIS B 1 21 ? -7.266 -14.875 -17.125 1 47.47 21 HIS B N 1
ATOM 2445 C CA . HIS B 1 21 ? -8.391 -14.977 -18.047 1 47.47 21 HIS B CA 1
ATOM 2446 C C . HIS B 1 21 ? -7.945 -15.555 -19.391 1 47.47 21 HIS B C 1
ATOM 2448 O O . HIS B 1 21 ? -8.758 -15.695 -20.312 1 47.47 21 HIS B O 1
ATOM 2454 N N . ASP B 1 22 ? -6.691 -15.836 -19.344 1 47.16 22 ASP B N 1
ATOM 2455 C CA . ASP B 1 22 ? -6.316 -16.297 -20.672 1 47.16 22 ASP B CA 1
ATOM 2456 C C . ASP B 1 22 ? -6.465 -17.812 -20.797 1 47.16 22 ASP B C 1
ATOM 2458 O O . ASP B 1 22 ? -5.93 -18.562 -19.969 1 47.16 22 ASP B O 1
ATOM 2462 N N . GLU B 1 23 ? -7.457 -18.25 -21.234 1 43.16 23 GLU B N 1
ATOM 2463 C CA . GLU B 1 23 ? -7.785 -19.625 -21.609 1 43.16 23 GLU B CA 1
ATOM 2464 C C . GLU B 1 23 ? -6.621 -20.281 -22.344 1 43.16 23 GLU B C 1
ATOM 2466 O O . GLU B 1 23 ? -6.773 -21.375 -22.906 1 43.16 23 GLU B O 1
ATOM 2471 N N . GLN B 1 24 ? -5.559 -19.688 -22.375 1 45.78 24 GLN B N 1
ATOM 2472 C CA . GLN B 1 24 ? -4.703 -20.469 -23.266 1 45.78 24 GLN B CA 1
ATOM 2473 C C . GLN B 1 24 ? -4.277 -21.781 -22.625 1 45.78 24 GLN B C 1
ATOM 2475 O O . GLN B 1 24 ? -3.746 -21.781 -21.5 1 45.78 24 GLN B O 1
ATOM 2480 N N . VAL B 1 25 ? -4.844 -22.844 -23 1 43.5 25 VAL B N 1
ATOM 2481 C CA . VAL B 1 25 ? -4.52 -24.25 -22.812 1 43.5 25 VAL B CA 1
ATOM 2482 C C . VAL B 1 25 ? -3.057 -24.5 -23.156 1 43.5 25 VAL B C 1
ATOM 2484 O O . VAL B 1 25 ? -2.641 -24.281 -24.297 1 43.5 25 VAL B O 1
ATOM 2487 N N . TYR B 1 26 ? -2.227 -24.266 -22.266 1 47.44 26 TYR B N 1
ATOM 2488 C CA . TYR B 1 26 ? -0.958 -24.875 -22.641 1 47.44 26 TYR B CA 1
ATOM 2489 C C . TYR B 1 26 ? -1.129 -26.359 -22.922 1 47.44 26 TYR B C 1
ATOM 2491 O O . TYR B 1 26 ? -1.856 -27.047 -22.203 1 47.44 26 TYR B O 1
ATOM 2499 N N . ASP B 1 27 ? -0.936 -26.672 -24.078 1 48.53 27 ASP B N 1
ATOM 2500 C CA . ASP B 1 27 ? -1.012 -28.062 -24.5 1 48.53 27 ASP B CA 1
ATOM 2501 C C . ASP B 1 27 ? -0.327 -28.984 -23.484 1 48.53 27 ASP B C 1
ATOM 2503 O O . ASP B 1 27 ? -0.827 -30.062 -23.188 1 48.53 27 ASP B O 1
ATOM 2507 N N . ASP B 1 28 ? 1.087 -28.656 -23.047 1 52.16 28 ASP B N 1
ATOM 2508 C CA . ASP B 1 28 ? 1.757 -29.625 -22.188 1 52.16 28 ASP B CA 1
ATOM 2509 C C . ASP B 1 28 ? 2.061 -29.031 -20.812 1 52.16 28 ASP B C 1
ATOM 2511 O O . ASP B 1 28 ? 2.734 -28 -20.703 1 52.16 28 ASP B O 1
ATOM 2515 N N . GLU B 1 29 ? 1.328 -29.328 -19.828 1 55.72 29 GLU B N 1
ATOM 2516 C CA . GLU B 1 29 ? 1.452 -28.984 -18.422 1 55.72 29 GLU B CA 1
ATOM 2517 C C . GLU B 1 29 ? 2.916 -28.875 -18 1 55.72 29 GLU B C 1
ATOM 2519 O O . GLU B 1 29 ? 3.273 -28.031 -17.188 1 55.72 29 GLU B O 1
ATOM 2524 N N . LYS B 1 30 ? 3.758 -29.734 -18.609 1 56.78 30 LYS B N 1
ATOM 2525 C CA . LYS B 1 30 ? 5.176 -29.75 -18.25 1 56.78 30 LYS B CA 1
ATOM 2526 C C . LYS B 1 30 ? 5.863 -28.453 -18.656 1 56.78 30 LYS B C 1
ATOM 2528 O O . LYS B 1 30 ? 6.707 -27.938 -17.922 1 56.78 30 LYS B O 1
ATOM 2533 N N . ASP B 1 31 ? 5.5 -27.922 -19.75 1 58.72 31 ASP B N 1
ATOM 2534 C CA . ASP B 1 31 ? 6.148 -26.703 -20.234 1 58.72 31 ASP B CA 1
ATOM 2535 C C . ASP B 1 31 ? 5.801 -25.5 -19.359 1 58.72 31 ASP B C 1
ATOM 2537 O O . ASP B 1 31 ? 6.656 -24.656 -19.094 1 58.72 31 ASP B O 1
ATOM 2541 N N . LEU B 1 32 ? 4.625 -25.562 -18.891 1 61.81 32 LEU B N 1
ATOM 2542 C CA . LEU B 1 32 ? 4.203 -24.438 -18.062 1 61.81 32 LEU B CA 1
ATOM 2543 C C . LEU B 1 32 ? 4.949 -24.438 -16.734 1 61.81 32 LEU B C 1
ATOM 2545 O O . LEU B 1 32 ? 5.34 -23.375 -16.234 1 61.81 32 LEU B O 1
ATOM 2549 N N . ILE B 1 33 ? 5.191 -25.609 -16.312 1 62.31 33 ILE B N 1
ATOM 2550 C CA . ILE B 1 33 ? 5.879 -25.734 -15.031 1 62.31 33 ILE B CA 1
ATOM 2551 C C . ILE B 1 33 ? 7.312 -25.219 -15.172 1 62.31 33 ILE B C 1
ATOM 2553 O O . ILE B 1 33 ? 7.801 -24.484 -14.297 1 62.31 33 ILE B O 1
ATOM 2557 N N . SER B 1 34 ? 7.949 -25.625 -16.219 1 62.03 34 SER B N 1
ATOM 2558 C CA . SER B 1 34 ? 9.328 -25.188 -16.438 1 62.03 34 SER B CA 1
ATOM 2559 C C . SER B 1 34 ? 9.406 -23.672 -16.594 1 62.03 34 SER B C 1
ATOM 2561 O O . SER B 1 34 ? 10.328 -23.031 -16.094 1 62.03 34 SER B O 1
ATOM 2563 N N . ILE B 1 35 ? 8.461 -23.203 -17.203 1 64.31 35 ILE B N 1
ATOM 2564 C CA . ILE B 1 35 ? 8.492 -21.766 -17.484 1 64.31 35 ILE B CA 1
ATOM 2565 C C . ILE B 1 35 ? 8.242 -20.984 -16.203 1 64.31 35 ILE B C 1
ATOM 2567 O O . ILE B 1 35 ? 8.898 -19.969 -15.938 1 64.31 35 ILE B O 1
ATOM 2571 N N . GLN B 1 36 ? 7.438 -21.594 -15.406 1 68.94 36 GLN B N 1
ATOM 2572 C CA . GLN B 1 36 ? 7.082 -20.875 -14.195 1 68.94 36 GLN B CA 1
ATOM 2573 C C . GLN B 1 36 ? 8.18 -21 -13.141 1 68.94 36 GLN B C 1
ATOM 2575 O O . GLN B 1 36 ? 8.234 -20.219 -12.188 1 68.94 36 GLN B O 1
ATOM 2580 N N . ALA B 1 37 ? 9.047 -21.906 -13.461 1 74.94 37 ALA B N 1
ATOM 2581 C CA . ALA B 1 37 ? 10.156 -22.109 -12.531 1 74.94 37 ALA B CA 1
ATOM 2582 C C . ALA B 1 37 ? 11.305 -21.156 -12.844 1 74.94 37 ALA B C 1
ATOM 2584 O O . ALA B 1 37 ? 12.25 -21.031 -12.062 1 74.94 37 ALA B O 1
ATOM 2585 N N . PHE B 1 38 ? 11.133 -20.484 -13.852 1 84.44 38 PHE B N 1
ATOM 2586 C CA . PHE B 1 38 ? 12.172 -19.562 -14.266 1 84.44 38 PHE B CA 1
ATOM 2587 C C . PHE B 1 38 ? 12.477 -18.562 -13.156 1 84.44 38 PHE B C 1
ATOM 2589 O O . PHE B 1 38 ? 11.562 -17.969 -12.578 1 84.44 38 PHE B O 1
ATOM 2596 N N . GLN B 1 39 ? 13.758 -18.438 -12.82 1 88.88 39 GLN B N 1
ATOM 2597 C CA . GLN B 1 39 ? 14.203 -17.422 -11.867 1 88.88 39 GLN B CA 1
ATOM 2598 C C . GLN B 1 39 ? 15.664 -17.062 -12.102 1 88.88 39 GLN B C 1
ATOM 2600 O O . GLN B 1 39 ? 16.484 -17.922 -12.414 1 88.88 39 GLN B O 1
ATOM 2605 N N . CYS B 1 40 ? 15.961 -15.852 -12.117 1 92.62 40 CYS B N 1
ATOM 2606 C CA . CYS B 1 40 ? 17.344 -15.383 -12.156 1 92.62 40 CYS B CA 1
ATOM 2607 C C . CYS B 1 40 ? 17.516 -14.125 -11.312 1 92.62 40 CYS B C 1
ATOM 2609 O O . CYS B 1 40 ? 16.547 -13.625 -10.734 1 92.62 40 CYS B O 1
ATOM 2611 N N . SER B 1 41 ? 18.703 -13.711 -11.172 1 93.62 41 SER B N 1
ATOM 2612 C CA . SER B 1 41 ? 18.984 -12.547 -10.344 1 93.62 41 SER B CA 1
ATOM 2613 C C . SER B 1 41 ? 19.25 -11.312 -11.203 1 93.62 41 SER B C 1
ATOM 2615 O O . SER B 1 41 ? 19.906 -11.398 -12.234 1 93.62 41 SER B O 1
ATOM 2617 N N . CYS B 1 42 ? 18.734 -10.266 -10.773 1 94.12 42 CYS B N 1
ATOM 2618 C CA . CYS B 1 42 ? 19 -9 -11.453 1 94.12 42 CYS B CA 1
ATOM 2619 C C . CYS B 1 42 ? 20.375 -8.469 -11.125 1 94.12 42 CYS B C 1
ATOM 2621 O O . CYS B 1 42 ? 20.734 -8.328 -9.953 1 94.12 42 CYS B O 1
ATOM 2623 N N . GLY B 1 43 ? 21.078 -8.117 -12.055 1 92.38 43 GLY B N 1
ATOM 2624 C CA . GLY B 1 43 ? 22.453 -7.68 -11.875 1 92.38 43 GLY B CA 1
ATOM 2625 C C . GLY B 1 43 ? 22.562 -6.297 -11.258 1 92.38 43 GLY B C 1
ATOM 2626 O O . GLY B 1 43 ? 23.656 -5.879 -10.859 1 92.38 43 GLY B O 1
ATOM 2627 N N . ARG B 1 44 ? 21.5 -5.617 -11.125 1 91.31 44 ARG B N 1
ATOM 2628 C CA . ARG B 1 44 ? 21.547 -4.262 -10.602 1 91.31 44 ARG B CA 1
ATOM 2629 C C . ARG B 1 44 ? 20.969 -4.203 -9.188 1 91.31 44 ARG B C 1
ATOM 2631 O O . ARG B 1 44 ? 21.641 -3.734 -8.258 1 91.31 44 ARG B O 1
ATOM 2638 N N . CYS B 1 45 ? 19.812 -4.688 -9.031 1 88.19 45 CYS B N 1
ATOM 2639 C CA . CYS B 1 45 ? 19.188 -4.574 -7.719 1 88.19 45 CYS B CA 1
ATOM 2640 C C . CYS B 1 45 ? 19.391 -5.848 -6.906 1 88.19 45 CYS B C 1
ATOM 2642 O O . CYS B 1 45 ? 19.078 -5.887 -5.715 1 88.19 45 CYS B O 1
ATOM 2644 N N . ASN B 1 46 ? 19.781 -6.949 -7.469 1 88.62 46 ASN B N 1
ATOM 2645 C CA . ASN B 1 46 ? 20.094 -8.227 -6.832 1 88.62 46 ASN B CA 1
ATOM 2646 C C . ASN B 1 46 ? 18.828 -8.953 -6.379 1 88.62 46 ASN B C 1
ATOM 2648 O O . ASN B 1 46 ? 18.906 -9.914 -5.605 1 88.62 46 ASN B O 1
ATOM 2652 N N . LYS B 1 47 ? 17.719 -8.5 -6.844 1 88.75 47 LYS B N 1
ATOM 2653 C CA . LYS B 1 47 ? 16.484 -9.219 -6.566 1 88.75 47 LYS B CA 1
ATOM 2654 C C . LYS B 1 47 ? 16.188 -10.25 -7.656 1 88.75 47 LYS B C 1
ATOM 2656 O O . LYS B 1 47 ? 16.781 -10.203 -8.734 1 88.75 47 LYS B O 1
ATOM 2661 N N . LYS B 1 48 ? 15.281 -11.07 -7.285 1 90 48 LYS B N 1
ATOM 2662 C CA . LYS B 1 48 ? 14.961 -12.164 -8.195 1 90 48 LYS B CA 1
ATOM 2663 C C . LYS B 1 48 ? 14.055 -11.688 -9.328 1 90 48 LYS B C 1
ATOM 2665 O O . LYS B 1 48 ? 13.133 -10.898 -9.102 1 90 48 LYS B O 1
ATOM 2670 N N . ILE B 1 49 ? 14.359 -12.133 -10.508 1 92.94 49 ILE B N 1
ATOM 2671 C CA . ILE B 1 49 ? 13.477 -12.031 -11.664 1 92.94 49 ILE B CA 1
ATOM 2672 C C . ILE B 1 49 ? 12.742 -13.352 -11.875 1 92.94 49 ILE B C 1
ATOM 2674 O O . ILE B 1 49 ? 13.359 -14.414 -11.945 1 92.94 49 ILE B O 1
ATOM 2678 N N . THR B 1 50 ? 11.484 -13.211 -11.891 1 91.44 50 THR B N 1
ATOM 2679 C CA . THR B 1 50 ? 10.68 -14.422 -12.047 1 91.44 50 THR B CA 1
ATOM 2680 C C . THR B 1 50 ? 9.805 -14.328 -13.297 1 91.44 50 THR B C 1
ATOM 2682 O O . THR B 1 50 ? 9.758 -13.289 -13.953 1 91.44 50 THR B O 1
ATOM 2685 N N . TYR B 1 51 ? 9.141 -15.445 -13.562 1 89.81 51 TYR B N 1
ATOM 2686 C CA . TYR B 1 51 ? 8.227 -15.562 -14.688 1 89.81 51 TYR B CA 1
ATOM 2687 C C . TYR B 1 51 ? 7.141 -14.492 -14.625 1 89.81 51 TYR B C 1
ATOM 2689 O O . TYR B 1 51 ? 6.691 -13.992 -15.656 1 89.81 51 TYR B O 1
ATOM 2697 N N . PHE B 1 52 ? 6.855 -14.008 -13.469 1 91.19 52 PHE B N 1
ATOM 2698 C CA . PHE B 1 52 ? 5.703 -13.141 -13.258 1 91.19 52 PHE B CA 1
ATOM 2699 C C . PHE B 1 52 ? 6.039 -11.695 -13.602 1 91.19 52 PHE B C 1
ATOM 2701 O O . PHE B 1 52 ? 5.148 -10.852 -13.703 1 91.19 52 PHE B O 1
ATOM 2708 N N . HIS B 1 53 ? 7.266 -11.383 -13.797 1 92.31 53 HIS B N 1
ATOM 2709 C CA . HIS B 1 53 ? 7.656 -10.031 -14.18 1 92.31 53 HIS B CA 1
ATOM 2710 C C . HIS B 1 53 ? 7.387 -9.773 -15.656 1 92.31 53 HIS B C 1
ATOM 2712 O O . HIS B 1 53 ? 7.496 -8.633 -16.125 1 92.31 53 HIS B O 1
ATOM 2718 N N . ARG B 1 54 ? 6.938 -10.57 -16.422 1 89.19 54 ARG B N 1
ATOM 2719 C CA . ARG B 1 54 ? 6.559 -10.555 -17.828 1 89.19 54 ARG B CA 1
ATOM 2720 C C . ARG B 1 54 ? 7.75 -10.203 -18.719 1 89.19 54 ARG B C 1
ATOM 2722 O O . ARG B 1 54 ? 8.039 -10.914 -19.688 1 89.19 54 ARG B O 1
ATOM 2729 N N . TYR B 1 55 ? 8.445 -9.023 -18.328 1 92.38 55 TYR B N 1
ATOM 2730 C CA . TYR B 1 55 ? 9.562 -8.562 -19.141 1 92.38 55 TYR B CA 1
ATOM 2731 C C . TYR B 1 55 ? 10.844 -8.508 -18.328 1 92.38 55 TYR B C 1
ATOM 2733 O O . TYR B 1 55 ? 10.82 -8.195 -17.141 1 92.38 55 TYR B O 1
ATOM 2741 N N . TYR B 1 56 ? 11.883 -8.883 -18.984 1 94.69 56 TYR B N 1
ATOM 2742 C CA . TYR B 1 56 ? 13.203 -8.656 -18.422 1 94.69 56 TYR B CA 1
ATOM 2743 C C . TYR B 1 56 ? 14.266 -8.555 -19.516 1 94.69 56 TYR B C 1
ATOM 2745 O O . TYR B 1 56 ? 14.008 -8.898 -20.672 1 94.69 56 TYR B O 1
ATOM 2753 N N . TYR B 1 57 ? 15.375 -7.988 -19.219 1 96.62 57 TYR B N 1
ATOM 2754 C CA . TYR B 1 57 ? 16.484 -7.859 -20.156 1 96.62 57 TYR B CA 1
ATOM 2755 C C . TYR B 1 57 ? 17.531 -8.93 -19.906 1 96.62 57 TYR B C 1
ATOM 2757 O O . TYR B 1 57 ? 17.891 -9.203 -18.766 1 96.62 57 TYR B O 1
ATOM 2765 N N . LYS B 1 58 ? 17.969 -9.508 -20.969 1 96.5 58 LYS B N 1
ATOM 2766 C CA . LYS B 1 58 ? 18.984 -10.547 -20.891 1 96.5 58 LYS B CA 1
ATOM 2767 C C . LYS B 1 58 ? 20.141 -10.258 -21.844 1 96.5 58 LYS B C 1
ATOM 2769 O O . LYS B 1 58 ? 19.938 -9.797 -22.969 1 96.5 58 LYS B O 1
ATOM 2774 N N . CYS B 1 59 ? 21.359 -10.477 -21.328 1 96.44 59 CYS B N 1
ATOM 2775 C CA . CYS B 1 59 ? 22.547 -10.383 -22.172 1 96.44 59 CYS B CA 1
ATOM 2776 C C . CYS B 1 59 ? 22.672 -11.625 -23.047 1 96.44 59 CYS B C 1
ATOM 2778 O O . CYS B 1 59 ? 22.469 -12.742 -22.594 1 96.44 59 CYS B O 1
ATOM 2780 N N . ASP B 1 60 ? 23.078 -11.484 -24.266 1 92.06 60 ASP B N 1
ATOM 2781 C CA . ASP B 1 60 ? 23.234 -12.594 -25.203 1 92.06 60 ASP B CA 1
ATOM 2782 C C . ASP B 1 60 ? 24.625 -13.211 -25.109 1 92.06 60 ASP B C 1
ATOM 2784 O O . ASP B 1 60 ? 24.859 -14.336 -25.562 1 92.06 60 ASP B O 1
ATOM 2788 N N . GLN B 1 61 ? 25.516 -12.555 -24.5 1 94.94 61 GLN B N 1
ATOM 2789 C CA . GLN B 1 61 ? 26.906 -12.977 -24.5 1 94.94 61 GLN B CA 1
ATOM 2790 C C . GLN B 1 61 ? 27.328 -13.539 -23.141 1 94.94 61 GLN B C 1
ATOM 2792 O O . GLN B 1 61 ? 28.328 -14.25 -23.047 1 94.94 61 GLN B O 1
ATOM 2797 N N . CYS B 1 62 ? 26.688 -13.203 -22.047 1 94.38 62 CYS B N 1
ATOM 2798 C CA . CYS B 1 62 ? 27.016 -13.703 -20.719 1 94.38 62 CYS B CA 1
ATOM 2799 C C . CYS B 1 62 ? 25.766 -13.898 -19.875 1 94.38 62 CYS B C 1
ATOM 2801 O O . CYS B 1 62 ? 24.641 -13.656 -20.344 1 94.38 62 CYS B O 1
ATOM 2803 N N . ASP B 1 63 ? 25.922 -14.43 -18.703 1 94.06 63 ASP B N 1
ATOM 2804 C CA . ASP B 1 63 ? 24.797 -14.672 -17.797 1 94.06 63 ASP B CA 1
ATOM 2805 C C . ASP B 1 63 ? 24.484 -13.43 -16.969 1 94.06 63 ASP B C 1
ATOM 2807 O O . ASP B 1 63 ? 24.906 -13.32 -15.812 1 94.06 63 ASP B O 1
ATOM 2811 N N . TYR B 1 64 ? 23.859 -12.516 -17.703 1 96.25 64 TYR B N 1
ATOM 2812 C CA . TYR B 1 64 ? 23.484 -11.25 -17.078 1 96.25 64 TYR B CA 1
ATOM 2813 C C . TYR B 1 64 ? 22.062 -10.859 -17.453 1 96.25 64 TYR B C 1
ATOM 2815 O O . TYR B 1 64 ? 21.688 -10.891 -18.625 1 96.25 64 TYR B O 1
ATOM 2823 N N . SER B 1 65 ? 21.266 -10.602 -16.422 1 96.94 65 SER B N 1
ATOM 2824 C CA . SER B 1 65 ? 19.875 -10.219 -16.625 1 96.94 65 SER B CA 1
ATOM 2825 C C . SER B 1 65 ? 19.5 -9.023 -15.75 1 96.94 65 SER B C 1
ATOM 2827 O O . SER B 1 65 ? 20.109 -8.781 -14.711 1 96.94 65 SER B O 1
ATOM 2829 N N . LEU B 1 66 ? 18.562 -8.258 -16.25 1 96.12 66 LEU B N 1
ATOM 2830 C CA . LEU B 1 66 ? 18.047 -7.102 -15.516 1 96.12 66 LEU B CA 1
ATOM 2831 C C . LEU B 1 66 ? 16.516 -7.062 -15.562 1 96.12 66 LEU B C 1
ATOM 2833 O O . LEU B 1 66 ? 15.914 -7.422 -16.578 1 96.12 66 LEU B O 1
ATOM 2837 N N . HIS B 1 67 ? 15.945 -6.641 -14.422 1 94.31 67 HIS B N 1
ATOM 2838 C CA . HIS B 1 67 ? 14.555 -6.23 -14.523 1 94.31 67 HIS B CA 1
ATOM 2839 C C . HIS B 1 67 ? 14.367 -5.172 -15.609 1 94.31 67 HIS B C 1
ATOM 2841 O O . HIS B 1 67 ? 15.305 -4.422 -15.914 1 94.31 67 HIS B O 1
ATOM 2847 N N . LYS B 1 68 ? 13.234 -5.117 -16.094 1 93.31 68 LYS B N 1
ATOM 2848 C CA . LYS B 1 68 ? 12.945 -4.062 -17.062 1 93.31 68 LYS B CA 1
ATOM 2849 C C . LYS B 1 68 ? 13.133 -2.682 -16.453 1 93.31 68 LYS B C 1
ATOM 2851 O O . LYS B 1 68 ? 13.789 -1.817 -17.031 1 93.31 68 LYS B O 1
ATOM 2856 N N . LEU B 1 69 ? 12.617 -2.52 -15.312 1 90.62 69 LEU B N 1
ATOM 2857 C CA . LEU B 1 69 ? 12.727 -1.247 -14.609 1 90.62 69 LEU B CA 1
ATOM 2858 C C . LEU B 1 69 ? 14.188 -0.901 -14.344 1 90.62 69 LEU B C 1
ATOM 2860 O O . LEU B 1 69 ? 14.617 0.229 -14.586 1 90.62 69 LEU B O 1
ATOM 2864 N N . CYS B 1 70 ? 14.938 -1.89 -13.867 1 91.38 70 CYS B N 1
ATOM 2865 C CA . CYS B 1 70 ? 16.344 -1.665 -13.516 1 91.38 70 CYS B CA 1
ATOM 2866 C C . CYS B 1 70 ? 17.156 -1.292 -14.742 1 91.38 70 CYS B C 1
ATOM 2868 O O . CYS B 1 70 ? 18.094 -0.5 -14.656 1 91.38 70 CYS B O 1
ATOM 2870 N N . SER B 1 71 ? 16.781 -1.836 -15.828 1 92.56 71 SER B N 1
ATOM 2871 C CA . SER B 1 71 ? 17.5 -1.555 -17.062 1 92.56 71 SER B CA 1
ATOM 2872 C C . SER B 1 71 ? 17.188 -0.151 -17.578 1 92.56 71 SER B C 1
ATOM 2874 O O . SER B 1 71 ? 18.047 0.492 -18.188 1 92.56 71 SER B O 1
ATOM 2876 N N . GLU B 1 72 ? 16.078 0.304 -17.297 1 90.5 72 GLU B N 1
ATOM 2877 C CA . GLU B 1 72 ? 15.609 1.564 -17.875 1 90.5 72 GLU B CA 1
ATOM 2878 C C . GLU B 1 72 ? 15.977 2.746 -16.984 1 90.5 72 GLU B C 1
ATOM 2880 O O . GLU B 1 72 ? 15.805 3.902 -17.359 1 90.5 72 GLU B O 1
ATOM 2885 N N . LEU B 1 73 ? 16.453 2.48 -15.828 1 90.88 73 LEU B N 1
ATOM 2886 C CA . LEU B 1 73 ? 16.938 3.543 -14.953 1 90.88 73 LEU B CA 1
ATOM 2887 C C . LEU B 1 73 ? 18.266 4.09 -15.445 1 90.88 73 LEU B C 1
ATOM 2889 O O . LEU B 1 73 ? 19.203 3.324 -15.695 1 90.88 73 LEU B O 1
ATOM 2893 N N . PRO B 1 74 ? 18.297 5.434 -15.555 1 91.5 74 PRO B N 1
ATOM 2894 C CA . PRO B 1 74 ? 19.594 5.992 -15.922 1 91.5 74 PRO B CA 1
ATOM 2895 C C . PRO B 1 74 ? 20.641 5.793 -14.828 1 91.5 74 PRO B C 1
ATOM 2897 O O . PRO B 1 74 ? 20.344 5.914 -13.641 1 91.5 74 PRO B O 1
ATOM 2900 N N . THR B 1 75 ? 21.875 5.488 -15.227 1 93.06 75 THR B N 1
ATOM 2901 C CA . THR B 1 75 ? 22.938 5.258 -14.258 1 93.06 75 THR B CA 1
ATOM 2902 C C . THR B 1 75 ? 23.406 6.574 -13.633 1 93.06 75 THR B C 1
ATOM 2904 O O . THR B 1 75 ? 23.953 6.582 -12.531 1 93.06 75 THR B O 1
ATOM 2907 N N . THR B 1 76 ? 23.188 7.652 -14.398 1 93.38 76 THR B N 1
ATOM 2908 C CA . THR B 1 76 ? 23.469 8.992 -13.891 1 93.38 76 THR B CA 1
ATOM 2909 C C . THR B 1 76 ? 22.297 9.93 -14.188 1 93.38 76 THR B C 1
ATOM 2911 O O . THR B 1 76 ? 21.547 9.719 -15.148 1 93.38 76 THR B O 1
ATOM 2914 N N . LEU B 1 77 ? 22.141 10.891 -13.289 1 92.56 77 LEU B N 1
ATOM 2915 C CA . LEU B 1 77 ? 20.984 11.773 -13.445 1 92.56 77 LEU B CA 1
ATOM 2916 C C . LEU B 1 77 ? 21.281 13.148 -12.859 1 92.56 77 LEU B C 1
ATOM 2918 O O . LEU B 1 77 ? 21.906 13.266 -11.805 1 92.56 77 LEU B O 1
ATOM 2922 N N . LYS B 1 78 ? 20.828 14.125 -13.594 1 93.5 78 LYS B N 1
ATOM 2923 C CA . LYS B 1 78 ? 20.781 15.477 -13.039 1 93.5 78 LYS B CA 1
ATOM 2924 C C . LYS B 1 78 ? 19.422 15.766 -12.414 1 93.5 78 LYS B C 1
ATOM 2926 O O . LYS B 1 78 ? 18.391 15.453 -12.992 1 93.5 78 LYS B O 1
ATOM 2931 N N . HIS B 1 79 ? 19.484 16.266 -11.266 1 93.06 79 HIS B N 1
ATOM 2932 C CA . HIS B 1 79 ? 18.234 16.453 -10.547 1 93.06 79 HIS B CA 1
ATOM 2933 C C . HIS B 1 79 ? 18.062 17.906 -10.117 1 93.06 79 HIS B C 1
ATOM 2935 O O . HIS B 1 79 ? 19.031 18.547 -9.68 1 93.06 79 HIS B O 1
ATOM 2941 N N . ALA B 1 80 ? 16.922 18.422 -10.18 1 90.19 80 ALA B N 1
ATOM 2942 C CA . ALA B 1 80 ? 16.609 19.812 -9.898 1 90.19 80 ALA B CA 1
ATOM 2943 C C . ALA B 1 80 ? 16.891 20.156 -8.445 1 90.19 80 ALA B C 1
ATOM 2945 O O . ALA B 1 80 ? 17.219 21.312 -8.125 1 90.19 80 ALA B O 1
ATOM 2946 N N . SER B 1 81 ? 16.75 19.188 -7.562 1 88.94 81 SER B N 1
ATOM 2947 C CA . SER B 1 81 ? 16.969 19.453 -6.141 1 88.94 81 SER B CA 1
ATOM 2948 C C . SER B 1 81 ? 18.453 19.469 -5.801 1 88.94 81 SER B C 1
ATOM 2950 O O . SER B 1 81 ? 18.828 19.797 -4.676 1 88.94 81 SER B O 1
ATOM 2952 N N . HIS B 1 82 ? 19.25 19.109 -6.699 1 92.5 82 HIS B N 1
ATOM 2953 C CA . HIS B 1 82 ? 20.703 19.062 -6.527 1 92.5 82 HIS B CA 1
ATOM 2954 C C . HIS B 1 82 ? 21.422 19.344 -7.844 1 92.5 82 HIS B C 1
ATOM 2956 O O . HIS B 1 82 ? 21.844 18.422 -8.531 1 92.5 82 HIS B O 1
ATOM 2962 N N . LEU B 1 83 ? 21.703 20.562 -8.133 1 92.56 83 LEU B N 1
ATOM 2963 C CA . LEU B 1 83 ? 22.219 20.984 -9.43 1 92.56 83 LEU B CA 1
ATOM 2964 C C . LEU B 1 83 ? 23.734 20.969 -9.453 1 92.56 83 LEU B C 1
ATOM 2966 O O . LEU B 1 83 ? 24.344 20.984 -10.523 1 92.56 83 LEU B O 1
ATOM 2970 N N . GLU B 1 84 ? 24.312 20.906 -8.312 1 93.88 84 GLU B N 1
ATOM 2971 C CA . GLU B 1 84 ? 25.75 21.047 -8.172 1 93.88 84 GLU B CA 1
ATOM 2972 C C . GLU B 1 84 ? 26.484 19.844 -8.742 1 93.88 84 GLU B C 1
ATOM 2974 O O . GLU B 1 84 ? 27.594 19.969 -9.289 1 93.88 84 GLU B O 1
ATOM 2979 N N . HIS B 1 85 ? 25.938 18.719 -8.555 1 95.62 85 HIS B N 1
ATOM 2980 C CA . HIS B 1 85 ? 26.609 17.5 -8.984 1 95.62 85 HIS B CA 1
ATOM 2981 C C . HIS B 1 85 ? 25.641 16.562 -9.703 1 95.62 85 HIS B C 1
ATOM 2983 O O . HIS B 1 85 ? 24.438 16.609 -9.469 1 95.62 85 HIS B O 1
ATOM 2989 N N . THR B 1 86 ? 26.219 15.75 -10.562 1 95.5 86 THR B N 1
ATOM 2990 C CA . THR B 1 86 ? 25.469 14.656 -11.164 1 95.5 86 THR B CA 1
ATOM 2991 C C . THR B 1 86 ? 25.344 13.484 -10.195 1 95.5 86 THR B C 1
ATOM 2993 O O . THR B 1 86 ? 26.312 13.102 -9.547 1 95.5 86 THR B O 1
ATOM 2996 N N . LEU B 1 87 ? 24.172 12.945 -10.109 1 95.25 87 LEU B N 1
ATOM 2997 C CA . LEU B 1 87 ? 23.922 11.82 -9.219 1 95.25 87 LEU B CA 1
ATOM 2998 C C . LEU B 1 87 ? 24.219 10.492 -9.914 1 95.25 87 LEU B C 1
ATOM 3000 O O . LEU B 1 87 ? 24.078 10.383 -11.133 1 95.25 87 LEU B O 1
ATOM 3004 N N . SER B 1 88 ? 24.594 9.531 -9.125 1 95.12 88 SER B N 1
ATOM 3005 C CA . SER B 1 88 ? 24.828 8.188 -9.648 1 95.12 88 SER B CA 1
ATOM 3006 C C . SER B 1 88 ? 23.875 7.18 -9.023 1 95.12 88 SER B C 1
ATOM 3008 O O . SER B 1 88 ? 23.5 7.305 -7.852 1 95.12 88 SER B O 1
ATOM 3010 N N . LEU B 1 89 ? 23.531 6.199 -9.852 1 93.38 89 LEU B N 1
ATOM 3011 C CA . LEU B 1 89 ? 22.734 5.09 -9.336 1 93.38 89 LEU B CA 1
ATOM 3012 C C . LEU B 1 89 ? 23.578 4.176 -8.453 1 93.38 89 LEU B C 1
ATOM 3014 O O . LEU B 1 89 ? 24.688 3.787 -8.836 1 93.38 89 LEU B O 1
ATOM 3018 N N . PHE B 1 90 ? 23.031 3.916 -7.27 1 91.5 90 PHE B N 1
ATOM 3019 C CA . PHE B 1 90 ? 23.781 3.184 -6.258 1 91.5 90 PHE B CA 1
ATOM 3020 C C . PHE B 1 90 ? 22.969 2.012 -5.723 1 91.5 90 PHE B C 1
ATOM 3022 O O . PHE B 1 90 ? 21.75 2.119 -5.551 1 91.5 90 PHE B O 1
ATOM 3029 N N . GLN B 1 91 ? 23.656 0.857 -5.605 1 86 91 GLN B N 1
ATOM 3030 C CA . GLN B 1 91 ? 23.016 -0.251 -4.902 1 86 91 GLN B CA 1
ATOM 3031 C C . GLN B 1 91 ? 22.922 0.023 -3.404 1 86 91 GLN B C 1
ATOM 3033 O O . GLN B 1 91 ? 23.922 0.398 -2.777 1 86 91 GLN B O 1
ATOM 3038 N N . ASN B 1 92 ? 21.672 0.061 -3.047 1 67.56 92 ASN B N 1
ATOM 3039 C CA . ASN B 1 92 ? 21.266 0.648 -1.774 1 67.56 92 ASN B CA 1
ATOM 3040 C C . ASN B 1 92 ? 21.844 -0.134 -0.592 1 67.56 92 ASN B C 1
ATOM 3042 O O . ASN B 1 92 ? 21.984 -1.354 -0.665 1 67.56 92 ASN B O 1
ATOM 3046 N N . GLU B 1 93 ? 22.391 0.663 0.233 1 67.38 93 GLU B N 1
ATOM 3047 C CA . GLU B 1 93 ? 22.469 0.264 1.636 1 67.38 93 GLU B CA 1
ATOM 3048 C C . GLU B 1 93 ? 21.156 0.56 2.367 1 67.38 93 GLU B C 1
ATOM 3050 O O . GLU B 1 93 ? 20.469 1.533 2.051 1 67.38 93 GLU B O 1
ATOM 3055 N N . PRO B 1 94 ? 20.656 -0.332 3.135 1 65.44 94 PRO B N 1
ATOM 3056 C CA . PRO B 1 94 ? 19.375 -0.143 3.816 1 65.44 94 PRO B CA 1
ATOM 3057 C C . PRO B 1 94 ? 19.344 1.119 4.672 1 65.44 94 PRO B C 1
ATOM 3059 O O . PRO B 1 94 ? 20.391 1.585 5.133 1 65.44 94 PRO B O 1
ATOM 3062 N N . ARG B 1 95 ? 18.266 1.904 4.684 1 70.19 95 ARG B N 1
ATOM 3063 C CA . ARG B 1 95 ? 17.766 2.852 5.676 1 70.19 95 ARG B CA 1
ATOM 3064 C C . ARG B 1 95 ? 18.391 4.23 5.473 1 70.19 95 ARG B C 1
ATOM 3066 O O . ARG B 1 95 ? 18.672 4.941 6.441 1 70.19 95 ARG B O 1
ATOM 3073 N N . GLN B 1 96 ? 18.703 4.555 4.195 1 81.19 96 GLN B N 1
ATOM 3074 C CA . GLN B 1 96 ? 19.078 5.938 3.932 1 81.19 96 GLN B CA 1
ATOM 3075 C C . GLN B 1 96 ? 17.859 6.832 3.803 1 81.19 96 GLN B C 1
ATOM 3077 O O . GLN B 1 96 ? 16.75 6.352 3.514 1 81.19 96 GLN B O 1
ATOM 3082 N N . LYS B 1 97 ? 18.062 8.023 4.074 1 84.19 97 LYS B N 1
ATOM 3083 C CA . LYS B 1 97 ? 16.969 8.984 3.975 1 84.19 97 LYS B CA 1
ATOM 3084 C C . LYS B 1 97 ? 17.016 9.742 2.65 1 84.19 97 LYS B C 1
ATOM 3086 O O . LYS B 1 97 ? 18.094 10.156 2.207 1 84.19 97 LYS B O 1
ATOM 3091 N N . CYS B 1 98 ? 15.898 9.805 2.07 1 88.94 98 CYS B N 1
ATOM 3092 C CA . CYS B 1 98 ? 15.805 10.609 0.857 1 88.94 98 CYS B CA 1
ATOM 3093 C C . CYS B 1 98 ? 15.797 12.094 1.188 1 88.94 98 CYS B C 1
ATOM 3095 O O . CYS B 1 98 ? 15.023 12.539 2.039 1 88.94 98 CYS B O 1
ATOM 3097 N N . HIS B 1 99 ? 16.531 12.859 0.478 1 87.56 99 HIS B N 1
ATOM 3098 C CA . HIS B 1 99 ? 16.672 14.281 0.756 1 87.56 99 HIS B CA 1
ATOM 3099 C C . HIS B 1 99 ? 15.531 15.086 0.125 1 87.56 99 HIS B C 1
ATOM 3101 O O . HIS B 1 99 ? 15.398 16.281 0.368 1 87.56 99 HIS B O 1
ATOM 3107 N N . VAL B 1 100 ? 14.727 14.391 -0.67 1 86.19 100 VAL B N 1
ATOM 3108 C CA . VAL B 1 100 ? 13.641 15.094 -1.357 1 86.19 100 VAL B CA 1
ATOM 3109 C C . VAL B 1 100 ? 12.32 14.844 -0.631 1 86.19 100 VAL B C 1
ATOM 3111 O O . VAL B 1 100 ? 11.695 15.781 -0.138 1 86.19 100 VAL B O 1
ATOM 3114 N N . CYS B 1 101 ? 11.984 13.625 -0.393 1 80.69 101 CYS B N 1
ATOM 3115 C CA . CYS B 1 101 ? 10.703 13.328 0.242 1 80.69 101 CYS B CA 1
ATOM 3116 C C . CYS B 1 101 ? 10.883 13.07 1.733 1 80.69 101 CYS B C 1
ATOM 3118 O O . CYS B 1 101 ? 9.898 12.938 2.467 1 80.69 101 CYS B O 1
ATOM 3120 N N . GLU B 1 102 ? 12.109 12.914 2.17 1 81.06 102 GLU B N 1
ATOM 3121 C CA . GLU B 1 102 ? 12.477 12.773 3.576 1 81.06 102 GLU B CA 1
ATOM 3122 C C . GLU B 1 102 ? 12.039 11.414 4.125 1 81.06 102 GLU B C 1
ATOM 3124 O O . GLU B 1 102 ? 11.945 11.234 5.34 1 81.06 102 GLU B O 1
ATOM 3129 N N . CYS B 1 103 ? 11.812 10.523 3.242 1 83.12 103 CYS B N 1
ATOM 3130 C CA . CYS B 1 103 ? 11.461 9.172 3.658 1 83.12 103 CYS B CA 1
ATOM 3131 C C . CYS B 1 103 ? 12.703 8.297 3.773 1 83.12 103 CYS B C 1
ATOM 3133 O O . CYS B 1 103 ? 13.703 8.531 3.092 1 83.12 103 CYS B O 1
ATOM 3135 N N . THR B 1 104 ? 12.539 7.391 4.68 1 82.38 104 THR B N 1
ATOM 3136 C CA . THR B 1 104 ? 13.586 6.379 4.766 1 82.38 104 THR B CA 1
ATOM 3137 C C . THR B 1 104 ? 13.492 5.402 3.598 1 82.38 104 THR B C 1
ATOM 3139 O O . THR B 1 104 ? 12.414 4.875 3.309 1 82.38 104 THR B O 1
ATOM 3142 N N . ILE B 1 105 ? 14.609 5.246 2.965 1 83.06 105 ILE B N 1
ATOM 3143 C CA . ILE B 1 105 ? 14.688 4.297 1.861 1 83.06 105 ILE B CA 1
ATOM 3144 C C . ILE B 1 105 ? 14.914 2.889 2.41 1 83.06 105 ILE B C 1
ATOM 3146 O O . ILE B 1 105 ? 16.047 2.508 2.711 1 83.06 105 ILE B O 1
ATOM 3150 N N . TRP B 1 106 ? 13.883 2.166 2.646 1 74.12 106 TRP B N 1
ATOM 3151 C CA . TRP B 1 106 ? 13.914 0.865 3.309 1 74.12 106 TRP B CA 1
ATOM 3152 C C . TRP B 1 106 ? 14.5 -0.2 2.387 1 74.12 106 TRP B C 1
ATOM 3154 O O . TRP B 1 106 ? 15.703 -0.219 2.137 1 74.12 106 TRP B O 1
ATOM 3164 N N . ASP B 1 107 ? 13.531 -1.01 1.735 1 67.38 107 ASP B N 1
ATOM 3165 C CA . ASP B 1 107 ? 13.898 -2.219 1.006 1 67.38 107 ASP B CA 1
ATOM 3166 C C . ASP B 1 107 ? 14.102 -1.923 -0.478 1 67.38 107 ASP B C 1
ATOM 3168 O O . ASP B 1 107 ? 14.055 -2.832 -1.31 1 67.38 107 ASP B O 1
ATOM 3172 N N . GLN B 1 108 ? 14.406 -0.636 -0.642 1 66.69 108 GLN B N 1
ATOM 3173 C CA . GLN B 1 108 ? 14.734 -0.367 -2.037 1 66.69 108 GLN B CA 1
ATOM 3174 C C . GLN B 1 108 ? 16.219 -0.628 -2.312 1 66.69 108 GLN B C 1
ATOM 3176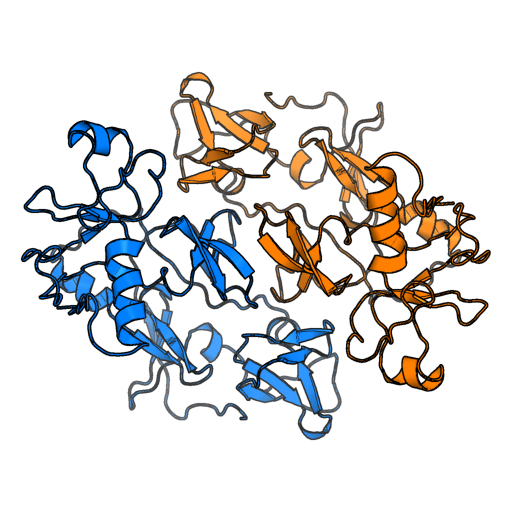 O O . GLN B 1 108 ? 17.078 -0.188 -1.553 1 66.69 108 GLN B O 1
ATOM 3181 N N . GLN B 1 109 ? 16.438 -1.338 -3.299 1 77.94 109 GLN B N 1
ATOM 3182 C CA . GLN B 1 109 ? 17.781 -1.83 -3.574 1 77.94 109 GLN B CA 1
ATOM 3183 C C . GLN B 1 109 ? 18.594 -0.797 -4.344 1 77.94 109 GLN B C 1
ATOM 3185 O O . GLN B 1 109 ? 19.828 -0.907 -4.434 1 77.94 109 GLN B O 1
ATOM 3190 N N . LEU B 1 110 ? 17.891 0.181 -4.855 1 88.81 110 LEU B N 1
ATOM 3191 C CA . LEU B 1 110 ? 18.594 1.184 -5.656 1 88.81 110 LEU B CA 1
ATOM 3192 C C . LEU B 1 110 ? 18.203 2.592 -5.211 1 88.81 110 LEU B C 1
ATOM 3194 O O . LEU B 1 110 ? 17.078 2.824 -4.77 1 88.81 110 LEU B O 1
ATOM 3198 N N . ARG B 1 111 ? 19.109 3.48 -5.332 1 90.69 111 ARG B N 1
ATOM 3199 C CA . ARG B 1 111 ? 18.906 4.898 -5.055 1 90.69 111 ARG B CA 1
ATOM 3200 C C . ARG B 1 111 ? 19.875 5.758 -5.855 1 90.69 111 ARG B C 1
ATOM 3202 O O . ARG B 1 111 ? 20.891 5.258 -6.344 1 90.69 111 ARG B O 1
ATOM 3209 N N . TYR B 1 112 ? 19.609 6.984 -5.973 1 92.56 112 TYR B N 1
ATOM 3210 C CA . TYR B 1 112 ? 20.562 7.93 -6.523 1 92.56 112 TYR B CA 1
ATOM 3211 C C . TYR B 1 112 ? 21.375 8.586 -5.414 1 92.56 112 TYR B C 1
ATOM 3213 O O . TYR B 1 112 ? 20.844 8.922 -4.355 1 92.56 112 TYR B O 1
ATOM 3221 N N . TYR B 1 113 ? 22.656 8.773 -5.703 1 93.81 113 TYR B N 1
ATOM 3222 C CA . TYR B 1 113 ? 23.562 9.18 -4.637 1 93.81 113 TYR B CA 1
ATOM 3223 C C . TYR B 1 113 ? 24.609 10.156 -5.16 1 93.81 113 TYR B C 1
ATOM 3225 O O . TYR B 1 113 ? 25.141 9.969 -6.258 1 93.81 113 TYR B O 1
ATOM 3233 N N . CYS B 1 114 ? 24.734 11.25 -4.488 1 95.19 114 CYS B N 1
ATOM 3234 C CA . CYS B 1 114 ? 25.859 12.156 -4.695 1 95.19 114 CYS B CA 1
ATOM 3235 C C . CYS B 1 114 ? 26.938 11.93 -3.648 1 95.19 114 CYS B C 1
ATOM 3237 O O . CYS B 1 114 ? 26.797 12.336 -2.494 1 95.19 114 CYS B O 1
ATOM 3239 N N . SER B 1 115 ? 28.031 11.391 -3.984 1 91.75 115 SER B N 1
ATOM 3240 C CA . SER B 1 115 ? 29.094 10.984 -3.066 1 91.75 115 SER B CA 1
ATOM 3241 C C . SER B 1 115 ? 29.734 12.188 -2.383 1 91.75 115 SER B C 1
ATOM 3243 O O . SER B 1 115 ? 29.875 12.211 -1.158 1 91.75 115 SER B O 1
ATOM 3245 N N . PRO B 1 116 ? 30.031 13.258 -3.152 1 93.75 116 PRO B N 1
ATOM 3246 C CA . PRO B 1 116 ? 30.672 14.414 -2.514 1 93.75 116 PRO B CA 1
ATOM 3247 C C . PRO B 1 116 ? 29.781 15.055 -1.444 1 93.75 116 PRO B C 1
ATOM 3249 O O . PRO B 1 116 ? 30.297 15.562 -0.441 1 93.75 116 PRO B O 1
ATOM 3252 N N . CYS B 1 117 ? 28.516 15.039 -1.64 1 94.31 117 CYS B N 1
ATOM 3253 C CA . CYS B 1 117 ? 27.594 15.742 -0.749 1 94.31 117 CYS B CA 1
ATOM 3254 C C . CYS B 1 117 ? 26.906 14.758 0.198 1 94.31 117 CYS B C 1
ATOM 3256 O O . CYS B 1 117 ? 26.156 15.172 1.081 1 94.31 117 CYS B O 1
ATOM 3258 N N . MET B 1 118 ? 27.094 13.508 -0.041 1 91.12 118 MET B N 1
ATOM 3259 C CA . MET B 1 118 ? 26.453 12.438 0.733 1 91.12 118 MET B CA 1
ATOM 3260 C C . MET B 1 118 ? 24.938 12.586 0.714 1 91.12 118 MET B C 1
ATOM 3262 O O . MET B 1 118 ? 24.281 12.484 1.755 1 91.12 118 MET B O 1
ATOM 3266 N N . LEU B 1 119 ? 24.484 12.898 -0.404 1 92.75 119 LEU B N 1
ATOM 3267 C CA . LEU B 1 119 ? 23.062 13.117 -0.622 1 92.75 119 LEU B CA 1
ATOM 3268 C C . LEU B 1 119 ? 22.406 11.898 -1.269 1 92.75 119 LEU B C 1
ATOM 3270 O O . LEU B 1 119 ? 22.953 11.328 -2.215 1 92.75 119 LEU B O 1
ATOM 3274 N N . ASN B 1 120 ? 21.266 11.484 -0.685 1 92.06 120 ASN B N 1
ATOM 3275 C CA . ASN B 1 120 ? 20.5 10.352 -1.203 1 92.06 120 ASN B CA 1
ATOM 3276 C C . ASN B 1 120 ? 19.141 10.789 -1.739 1 92.06 120 ASN B C 1
ATOM 3278 O O . ASN B 1 120 ? 18.469 11.625 -1.133 1 92.06 120 ASN B O 1
ATOM 3282 N N . ILE B 1 121 ? 18.812 10.195 -2.896 1 90.75 121 ILE B N 1
ATOM 3283 C CA . ILE B 1 121 ? 17.484 10.398 -3.465 1 90.75 121 ILE B CA 1
ATOM 3284 C C . ILE B 1 121 ? 16.859 9.055 -3.84 1 90.75 121 ILE B C 1
ATOM 3286 O O . ILE B 1 121 ? 17.5 8.242 -4.516 1 90.75 121 ILE B O 1
ATOM 3290 N N . CYS B 1 122 ? 15.648 8.812 -3.334 1 87.94 122 CYS B N 1
ATOM 3291 C CA . CYS B 1 122 ? 14.977 7.562 -3.678 1 87.94 122 CYS B CA 1
ATOM 3292 C C . CYS B 1 122 ? 14.633 7.52 -5.16 1 87.94 122 CYS B C 1
ATOM 3294 O O . CYS B 1 122 ? 14.672 8.547 -5.844 1 87.94 122 CYS B O 1
ATOM 3296 N N . LEU B 1 123 ? 14.336 6.402 -5.629 1 86.94 123 LEU B N 1
ATOM 3297 C CA . LEU B 1 123 ? 14.109 6.211 -7.055 1 86.94 123 LEU B CA 1
ATOM 3298 C C . LEU B 1 123 ? 12.922 7.047 -7.531 1 86.94 123 LEU B C 1
ATOM 3300 O O . LEU B 1 123 ? 12.977 7.645 -8.609 1 86.94 123 LEU B O 1
ATOM 3304 N N . ALA B 1 124 ? 11.898 7.09 -6.82 1 85.5 124 ALA B N 1
ATOM 3305 C CA . ALA B 1 124 ? 10.688 7.812 -7.199 1 85.5 124 ALA B CA 1
ATOM 3306 C C . ALA B 1 124 ? 10.961 9.312 -7.316 1 85.5 124 ALA B C 1
ATOM 3308 O O . ALA B 1 124 ? 10.523 9.953 -8.273 1 85.5 124 ALA B O 1
ATOM 3309 N N . CYS B 1 125 ? 11.641 9.836 -6.352 1 86.06 125 CYS B N 1
ATOM 3310 C CA . CYS B 1 125 ? 11.969 11.258 -6.375 1 86.06 125 CYS B CA 1
ATOM 3311 C C . CYS B 1 125 ? 12.992 11.562 -7.465 1 86.06 125 CYS B C 1
ATOM 3313 O O . CYS B 1 125 ? 12.992 12.656 -8.031 1 86.06 125 CYS B O 1
ATOM 3315 N N . GLY B 1 126 ? 13.867 10.602 -7.672 1 87.75 126 GLY B N 1
ATOM 3316 C CA . GLY B 1 126 ? 14.906 10.797 -8.664 1 87.75 126 GLY B CA 1
ATOM 3317 C C . GLY B 1 126 ? 14.375 10.844 -10.086 1 87.75 126 GLY B C 1
ATOM 3318 O O . GLY B 1 126 ? 14.805 11.672 -10.891 1 87.75 126 GLY B O 1
ATOM 3319 N N . THR B 1 127 ? 13.453 9.961 -10.398 1 85.38 127 THR B N 1
ATOM 3320 C CA . THR B 1 127 ? 12.992 9.828 -11.773 1 85.38 127 THR B CA 1
ATOM 3321 C C . THR B 1 127 ? 11.656 10.523 -11.969 1 85.38 127 THR B C 1
ATOM 3323 O O . THR B 1 127 ? 11.172 10.656 -13.094 1 85.38 127 THR B O 1
ATOM 3326 N N . ASN B 1 128 ? 11.031 11 -10.977 1 71.94 128 ASN B N 1
ATOM 3327 C CA . ASN B 1 128 ? 9.703 11.617 -10.992 1 71.94 128 ASN B CA 1
ATOM 3328 C C . ASN B 1 128 ? 8.656 10.672 -11.57 1 71.94 128 ASN B C 1
ATOM 3330 O O . ASN B 1 128 ? 7.75 11.102 -12.281 1 71.94 128 ASN B O 1
ATOM 3334 N N . GLU B 1 129 ? 8.977 9.484 -11.602 1 71.25 129 GLU B N 1
ATOM 3335 C CA . GLU B 1 129 ? 8.047 8.469 -12.086 1 71.25 129 GLU B CA 1
ATOM 3336 C C . GLU B 1 129 ? 7.879 7.34 -11.07 1 71.25 129 GLU B C 1
ATOM 3338 O O . GLU B 1 129 ? 8.719 7.164 -10.188 1 71.25 129 GLU B O 1
ATOM 3343 N N . VAL B 1 130 ? 6.656 6.879 -11.164 1 64.12 130 VAL B N 1
ATOM 3344 C CA . VAL B 1 130 ? 6.359 5.734 -10.312 1 64.12 130 VAL B CA 1
ATOM 3345 C C . VAL B 1 130 ? 7.004 4.477 -10.898 1 64.12 130 VAL B C 1
ATOM 3347 O O . VAL B 1 130 ? 6.738 4.113 -12.047 1 64.12 130 VAL B O 1
ATOM 3350 N N . HIS B 1 131 ? 8.039 4.047 -10.133 1 65.62 131 HIS B N 1
ATOM 3351 C CA . HIS B 1 131 ? 8.719 2.865 -10.656 1 65.62 131 HIS B CA 1
ATOM 3352 C C . HIS B 1 131 ? 8.578 1.685 -9.703 1 65.62 131 HIS B C 1
ATOM 3354 O O . HIS B 1 131 ? 9.102 1.717 -8.586 1 65.62 131 HIS B O 1
ATOM 3360 N N . HIS B 1 132 ? 7.598 0.831 -10.148 1 76.62 132 HIS B N 1
ATOM 3361 C CA . HIS B 1 132 ? 7.551 -0.36 -9.312 1 76.62 132 HIS B CA 1
ATOM 3362 C C . HIS B 1 132 ? 7.816 -1.621 -10.125 1 76.62 132 HIS B C 1
ATOM 3364 O O . HIS B 1 132 ? 7.492 -1.676 -11.312 1 76.62 132 HIS B O 1
ATOM 3370 N N . ARG B 1 133 ? 8.602 -2.482 -9.523 1 85.69 133 ARG B N 1
ATOM 3371 C CA . ARG B 1 133 ? 8.758 -3.82 -10.086 1 85.69 133 ARG B CA 1
ATOM 3372 C C . ARG B 1 133 ? 7.43 -4.57 -10.07 1 85.69 133 ARG B C 1
ATOM 3374 O O . ARG B 1 133 ? 7.133 -5.309 -9.133 1 85.69 133 ARG B O 1
ATOM 3381 N N . THR B 1 134 ? 6.766 -4.465 -11.148 1 90.06 134 THR B N 1
ATOM 3382 C CA . THR B 1 134 ? 5.406 -4.984 -11.266 1 90.06 134 THR B CA 1
ATOM 3383 C C . THR B 1 134 ? 5.422 -6.457 -11.664 1 90.06 134 THR B C 1
ATOM 3385 O O . THR B 1 134 ? 6.227 -6.871 -12.5 1 90.06 134 THR B O 1
ATOM 3388 N N . ILE B 1 135 ? 4.566 -7.215 -11.047 1 92.44 135 ILE B N 1
ATOM 3389 C CA . ILE B 1 135 ? 4.406 -8.602 -11.461 1 92.44 135 ILE B CA 1
ATOM 3390 C C . ILE B 1 135 ? 2.953 -8.859 -11.852 1 92.44 135 ILE B C 1
ATOM 3392 O O . ILE B 1 135 ? 2.049 -8.148 -11.414 1 92.44 135 ILE B O 1
ATOM 3396 N N . TYR B 1 136 ? 2.848 -9.828 -12.703 1 91.12 136 TYR B N 1
ATOM 3397 C CA . TYR B 1 136 ? 1.539 -10.297 -13.148 1 91.12 136 TYR B CA 1
ATOM 3398 C C . TYR B 1 136 ? 1.293 -11.734 -12.711 1 91.12 136 TYR B C 1
ATOM 3400 O O . TYR B 1 136 ? 1.729 -12.68 -13.375 1 91.12 136 TYR B O 1
ATOM 3408 N N . HIS B 1 137 ? 0.628 -11.875 -11.672 1 90.88 137 HIS B N 1
ATOM 3409 C CA . HIS B 1 137 ? 0.372 -13.188 -11.086 1 90.88 137 HIS B CA 1
ATOM 3410 C C . HIS B 1 137 ? -0.997 -13.719 -11.5 1 90.88 137 HIS B C 1
ATOM 3412 O O . HIS B 1 137 ? -1.982 -12.977 -11.492 1 90.88 137 HIS B O 1
ATOM 3418 N N . PRO B 1 138 ? -1.067 -14.938 -11.82 1 88.12 138 PRO B N 1
ATOM 3419 C CA . PRO B 1 138 ? -2.326 -15.492 -12.32 1 88.12 138 PRO B CA 1
ATOM 3420 C C . PRO B 1 138 ? -3.42 -15.531 -11.25 1 88.12 138 PRO B C 1
ATOM 3422 O O . PRO B 1 138 ? -4.605 -15.641 -11.578 1 88.12 138 PRO B O 1
ATOM 3425 N N . SER B 1 139 ? -3.105 -15.445 -10 1 89 139 SER B N 1
ATOM 3426 C CA . SER B 1 139 ? -4.086 -15.539 -8.922 1 89 139 SER B CA 1
ATOM 3427 C C . SER B 1 139 ? -4.91 -14.258 -8.812 1 89 139 SER B C 1
ATOM 3429 O O . SER B 1 139 ? -5.914 -14.219 -8.102 1 89 139 SER B O 1
ATOM 3431 N N . HIS B 1 140 ? -4.496 -13.219 -9.516 1 89.06 140 HIS B N 1
ATOM 3432 C CA . HIS B 1 140 ? -5.152 -11.922 -9.414 1 89.06 140 HIS B CA 1
ATOM 3433 C C . HIS B 1 140 ? -5.164 -11.203 -10.758 1 89.06 140 HIS B C 1
ATOM 3435 O O . HIS B 1 140 ? -4.168 -11.227 -11.484 1 89.06 140 HIS B O 1
ATOM 3441 N N . LYS B 1 141 ? -6.203 -10.539 -11.008 1 82.75 141 LYS B N 1
ATOM 3442 C CA . LYS B 1 141 ? -6.414 -9.93 -12.312 1 82.75 141 LYS B CA 1
ATOM 3443 C C . LYS B 1 141 ? -5.523 -8.703 -12.5 1 82.75 141 LYS B C 1
ATOM 3445 O O . LYS B 1 141 ? -5.098 -8.398 -13.617 1 82.75 141 LYS B O 1
ATOM 3450 N N . HIS B 1 142 ? -5.258 -7.977 -11.453 1 86.69 142 HIS B N 1
ATOM 3451 C CA . HIS B 1 142 ? -4.52 -6.719 -11.531 1 86.69 142 HIS B CA 1
ATOM 3452 C C . HIS B 1 142 ? -3.041 -6.926 -11.227 1 86.69 142 HIS B C 1
ATOM 3454 O O . HIS B 1 142 ? -2.672 -7.891 -10.555 1 86.69 142 HIS B O 1
ATOM 3460 N N . PRO B 1 143 ? -2.205 -5.988 -11.719 1 89.12 143 PRO B N 1
ATOM 3461 C CA . PRO B 1 143 ? -0.778 -6.086 -11.406 1 89.12 143 PRO B CA 1
ATOM 3462 C C . PRO B 1 143 ? -0.488 -5.906 -9.922 1 89.12 143 PRO B C 1
ATOM 3464 O O . PRO B 1 143 ? -1.221 -5.199 -9.227 1 89.12 143 PRO B O 1
ATOM 3467 N N . LEU B 1 144 ? 0.573 -6.531 -9.508 1 92.69 144 LEU B N 1
ATOM 3468 C CA . LEU B 1 144 ? 1.019 -6.445 -8.125 1 92.69 144 LEU B CA 1
ATOM 3469 C C . LEU B 1 144 ? 2.391 -5.789 -8.031 1 92.69 144 LEU B C 1
ATOM 3471 O O . LEU B 1 144 ? 3.242 -5.996 -8.898 1 92.69 144 LEU B O 1
ATOM 3475 N N . VAL B 1 145 ? 2.568 -5.023 -6.984 1 92.12 145 VAL B N 1
ATOM 3476 C CA . VAL B 1 145 ? 3.852 -4.371 -6.742 1 92.12 145 VAL B CA 1
ATOM 3477 C C . VAL B 1 145 ? 4.301 -4.633 -5.305 1 92.12 145 VAL B C 1
ATOM 3479 O O . VAL B 1 145 ? 3.479 -4.652 -4.387 1 92.12 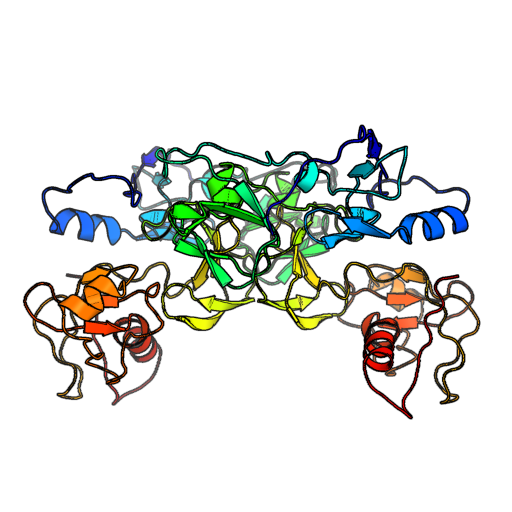145 VAL B O 1
ATOM 3482 N N . PRO B 1 146 ? 5.621 -4.816 -5.164 1 91.44 146 PRO B N 1
ATOM 3483 C CA . PRO B 1 146 ? 6.102 -5.031 -3.797 1 91.44 146 PRO B CA 1
ATOM 3484 C C . PRO B 1 146 ? 6.02 -3.773 -2.938 1 91.44 146 PRO B C 1
ATOM 3486 O O . PRO B 1 146 ? 6.25 -2.668 -3.432 1 91.44 146 PRO B O 1
ATOM 3489 N N . THR B 1 147 ? 5.637 -3.996 -1.685 1 89.94 147 THR B N 1
ATOM 3490 C CA . THR B 1 147 ? 5.695 -2.891 -0.735 1 89.94 147 THR B CA 1
ATOM 3491 C C . THR B 1 147 ? 7.141 -2.469 -0.486 1 89.94 147 THR B C 1
ATOM 3493 O O . THR B 1 147 ? 8.062 -3.283 -0.602 1 89.94 147 THR B O 1
ATOM 3496 N N . SER B 1 148 ? 7.305 -1.194 -0.19 1 85.69 148 SER B N 1
ATOM 3497 C CA . SER B 1 148 ? 8.648 -0.653 -0.014 1 85.69 148 SER B CA 1
ATOM 3498 C C . SER B 1 148 ? 9.156 -0.881 1.406 1 85.69 148 SER B C 1
ATOM 3500 O O . SER B 1 148 ? 10.352 -0.721 1.679 1 85.69 148 SER B O 1
ATOM 3502 N N . ARG B 1 149 ? 8.305 -1.216 2.283 1 87.12 149 ARG B N 1
ATOM 3503 C CA . ARG B 1 149 ? 8.688 -1.548 3.65 1 87.12 149 ARG B CA 1
ATOM 3504 C C . ARG B 1 149 ? 7.863 -2.711 4.184 1 87.12 149 ARG B C 1
ATOM 3506 O O . ARG B 1 149 ? 6.809 -3.033 3.633 1 87.12 149 ARG B O 1
ATOM 3513 N N . PRO B 1 150 ? 8.375 -3.334 5.262 1 89.81 150 PRO B N 1
ATOM 3514 C CA . PRO B 1 150 ? 7.602 -4.426 5.852 1 89.81 150 PRO B CA 1
ATOM 3515 C C . PRO B 1 150 ? 6.293 -3.945 6.477 1 89.81 150 PRO B C 1
ATOM 3517 O O . PRO B 1 150 ? 6.246 -2.863 7.066 1 89.81 150 PRO B O 1
ATOM 3520 N N . ILE B 1 151 ? 5.277 -4.684 6.258 1 93.06 151 ILE B N 1
ATOM 3521 C CA . ILE B 1 151 ? 3.979 -4.457 6.883 1 93.06 151 ILE B CA 1
ATOM 3522 C C . ILE B 1 151 ? 3.467 -5.762 7.492 1 93.06 151 ILE B C 1
ATOM 3524 O O . ILE B 1 151 ? 4.008 -6.836 7.223 1 93.06 151 ILE B O 1
ATOM 3528 N N . LEU B 1 152 ? 2.578 -5.66 8.391 1 95.56 152 LEU B N 1
ATOM 3529 C CA . LEU B 1 152 ? 1.905 -6.824 8.953 1 95.56 152 LEU B CA 1
ATOM 3530 C C . LEU B 1 152 ? 0.449 -6.883 8.5 1 95.56 152 LEU B C 1
ATOM 3532 O O . LEU B 1 152 ? -0.338 -5.988 8.82 1 95.56 152 LEU B O 1
ATOM 3536 N N . VAL B 1 153 ? 0.13 -7.805 7.711 1 94.25 153 VAL B N 1
ATOM 3537 C CA . VAL B 1 153 ? -1.219 -8 7.188 1 94.25 153 VAL B CA 1
ATOM 3538 C C . VAL B 1 153 ? -1.444 -9.477 6.887 1 94.25 153 VAL B C 1
ATOM 3540 O O . VAL B 1 153 ? -0.489 -10.258 6.809 1 94.25 153 VAL B O 1
ATOM 3543 N N . ALA B 1 154 ? -2.65 -9.828 6.805 1 92.69 154 ALA B N 1
ATOM 3544 C CA . ALA B 1 154 ? -2.971 -11.203 6.43 1 92.69 154 ALA B CA 1
ATOM 3545 C C . ALA B 1 154 ? -2.705 -11.438 4.945 1 9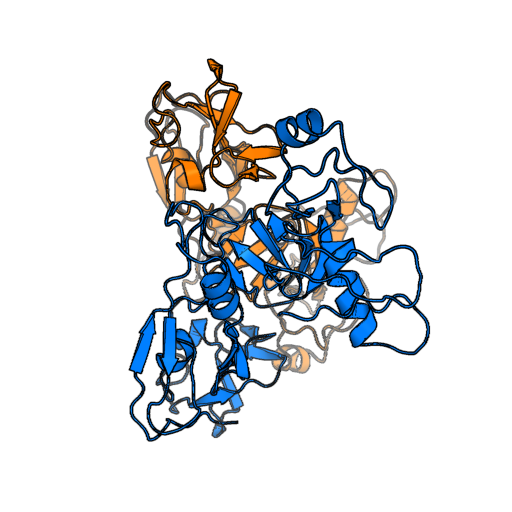2.69 154 ALA B C 1
ATOM 3547 O O . ALA B 1 154 ? -3.078 -10.617 4.102 1 92.69 154 ALA B O 1
ATOM 3548 N N . CYS B 1 155 ? -2.051 -12.539 4.648 1 94.88 155 CYS B N 1
ATOM 3549 C CA . CYS B 1 155 ? -1.738 -12.914 3.273 1 94.88 155 CYS B CA 1
ATOM 3550 C C . CYS B 1 155 ? -2.955 -13.523 2.584 1 94.88 155 CYS B C 1
ATOM 3552 O O . CYS B 1 155 ? -3.602 -14.422 3.131 1 94.88 155 CYS B O 1
ATOM 3554 N N . ASP B 1 156 ? -3.203 -13.094 1.388 1 93.62 156 ASP B N 1
ATOM 3555 C CA . ASP B 1 156 ? -4.387 -13.555 0.673 1 93.62 156 ASP B CA 1
ATOM 3556 C C . ASP B 1 156 ? -4.137 -14.914 0.018 1 93.62 156 ASP B C 1
ATOM 3558 O O . ASP B 1 156 ? -5.051 -15.508 -0.557 1 93.62 156 ASP B O 1
ATOM 3562 N N . ALA B 1 157 ? -2.932 -15.453 0.142 1 94.38 157 ALA B N 1
ATOM 3563 C CA . ALA B 1 157 ? -2.629 -16.781 -0.377 1 94.38 157 ALA B CA 1
ATOM 3564 C C . ALA B 1 157 ? -2.754 -17.844 0.716 1 94.38 157 ALA B C 1
ATOM 3566 O O . ALA B 1 157 ? -3.469 -18.828 0.55 1 94.38 157 ALA B O 1
ATOM 3567 N N . CYS B 1 158 ? -2.141 -17.641 1.847 1 93.31 158 CYS B N 1
ATOM 3568 C CA . CYS B 1 158 ? -2.098 -18.672 2.889 1 93.31 158 CYS B CA 1
ATOM 3569 C C . CYS B 1 158 ? -3.08 -18.344 4.008 1 93.31 158 CYS B C 1
ATOM 3571 O O . CYS B 1 158 ? -3.414 -19.219 4.816 1 93.31 158 CYS B O 1
ATOM 3573 N N . GLY B 1 159 ? -3.443 -17.094 4.184 1 92.12 159 GLY B N 1
ATOM 3574 C CA . GLY B 1 159 ? -4.43 -16.703 5.18 1 92.12 159 GLY B CA 1
ATOM 3575 C C . GLY B 1 159 ? -3.809 -16.266 6.492 1 92.12 159 GLY B C 1
ATOM 3576 O O . GLY B 1 159 ? -4.484 -15.68 7.34 1 92.12 159 GLY B O 1
ATOM 3577 N N . ASP B 1 160 ? -2.555 -16.469 6.66 1 92.44 160 ASP B N 1
ATOM 3578 C CA . ASP B 1 160 ? -1.882 -16.125 7.91 1 92.44 160 ASP B CA 1
ATOM 3579 C C . ASP B 1 160 ? -1.378 -14.68 7.883 1 92.44 160 ASP B C 1
ATOM 3581 O O . ASP B 1 160 ? -1.133 -14.125 6.812 1 92.44 160 ASP B O 1
ATOM 3585 N N . GLU B 1 161 ? -1.233 -14.086 9.07 1 93.44 161 GLU B N 1
ATOM 3586 C CA . GLU B 1 161 ? -0.597 -12.781 9.18 1 93.44 161 GLU B CA 1
ATOM 3587 C C . GLU B 1 161 ? 0.924 -12.898 9.156 1 93.44 161 GLU B C 1
ATOM 3589 O O . GLU B 1 161 ? 1.495 -13.75 9.844 1 93.44 161 GLU B O 1
ATOM 3594 N N . HIS B 1 162 ? 1.554 -12.203 8.32 1 93.62 162 HIS B N 1
ATOM 3595 C CA . HIS B 1 162 ? 3.008 -12.164 8.227 1 93.62 162 HIS B CA 1
ATOM 3596 C C . HIS B 1 162 ? 3.531 -10.734 8.352 1 93.62 162 HIS B C 1
ATOM 3598 O O . HIS B 1 162 ? 2.85 -9.789 7.953 1 93.62 162 HIS B O 1
ATOM 3604 N N . LYS B 1 163 ? 4.633 -10.609 8.961 1 93.5 163 LYS B N 1
ATOM 3605 C CA . LYS B 1 163 ? 5.379 -9.359 8.883 1 93.5 163 LYS B CA 1
ATOM 3606 C C . LYS B 1 163 ? 6.453 -9.422 7.797 1 93.5 163 LYS B C 1
ATOM 3608 O O . LYS B 1 163 ? 7.254 -10.359 7.77 1 93.5 163 LYS B O 1
ATOM 3613 N N . GLY B 1 164 ? 6.406 -8.531 6.871 1 92.62 164 GLY B N 1
ATOM 3614 C CA . GLY B 1 164 ? 7.395 -8.523 5.805 1 92.62 164 GLY B CA 1
ATOM 3615 C C . GLY B 1 164 ? 6.945 -7.758 4.578 1 92.62 164 GLY B C 1
ATOM 3616 O O . GLY B 1 164 ? 6.07 -6.891 4.668 1 92.62 164 GLY B O 1
ATOM 3617 N N . VAL B 1 165 ? 7.602 -8.062 3.484 1 91.81 165 VAL B N 1
ATOM 3618 C CA . VAL B 1 165 ? 7.273 -7.426 2.211 1 91.81 165 VAL B CA 1
ATOM 3619 C C . VAL B 1 165 ? 6.113 -8.164 1.549 1 91.81 165 VAL B C 1
ATOM 3621 O O . VAL B 1 165 ? 6.074 -9.398 1.552 1 91.81 165 VAL B O 1
ATOM 3624 N N . PHE B 1 166 ? 5.238 -7.398 1.097 1 94.62 166 PHE B N 1
ATOM 3625 C CA . PHE B 1 166 ? 4.086 -7.938 0.384 1 94.62 166 PHE B CA 1
ATOM 3626 C C . PHE B 1 166 ? 4.043 -7.422 -1.049 1 94.62 166 PHE B C 1
ATOM 3628 O O . PHE B 1 166 ? 4.617 -6.371 -1.353 1 94.62 166 PHE B O 1
ATOM 3635 N N . TYR B 1 167 ? 3.475 -8.234 -1.867 1 94.94 167 TYR B N 1
ATOM 3636 C CA . TYR B 1 167 ? 3.021 -7.762 -3.168 1 94.94 167 TYR B CA 1
ATOM 3637 C C . TYR B 1 167 ? 1.563 -7.32 -3.109 1 94.94 167 TYR B C 1
ATOM 3639 O O . TYR B 1 167 ? 0.681 -8.117 -2.775 1 94.94 167 TYR B O 1
ATOM 3647 N N . GLN B 1 168 ? 1.378 -6.082 -3.387 1 93.44 168 GLN B N 1
ATOM 3648 C CA . GLN B 1 168 ? 0.046 -5.5 -3.262 1 93.44 168 GLN B CA 1
ATOM 3649 C C . GLN B 1 168 ? -0.5 -5.082 -4.621 1 93.44 168 GLN B C 1
ATOM 3651 O O . GLN B 1 168 ? 0.256 -4.648 -5.492 1 93.44 168 GLN B O 1
ATOM 3656 N N . CYS B 1 169 ? -1.81 -5.262 -4.762 1 91.12 169 CYS B N 1
ATOM 3657 C CA . CYS B 1 169 ? -2.463 -4.781 -5.973 1 91.12 169 CYS B CA 1
ATOM 3658 C C . CYS B 1 169 ? -2.539 -3.258 -5.984 1 91.12 169 CYS B C 1
ATOM 3660 O O . CYS B 1 169 ? -3.008 -2.648 -5.023 1 91.12 169 CYS B O 1
ATOM 3662 N N . ILE B 1 170 ? -2.145 -2.633 -7.027 1 84.5 170 ILE B N 1
ATOM 3663 C CA . ILE B 1 170 ? -2.105 -1.176 -7.102 1 84.5 170 ILE B CA 1
ATOM 3664 C C . ILE B 1 170 ? -3.369 -0.661 -7.785 1 84.5 170 ILE B C 1
ATOM 3666 O O . ILE B 1 170 ? -3.541 0.548 -7.961 1 84.5 170 ILE B O 1
ATOM 3670 N N . THR B 1 171 ? -4.223 -1.593 -8.109 1 83.44 171 THR B N 1
ATOM 3671 C CA . THR B 1 171 ? -5.473 -1.202 -8.742 1 83.44 171 THR B CA 1
ATOM 3672 C C . THR B 1 171 ? -6.621 -1.216 -7.738 1 83.44 171 THR B C 1
ATOM 3674 O O . THR B 1 171 ? -7.266 -0.191 -7.512 1 83.44 171 THR B O 1
ATOM 3677 N N . CYS B 1 172 ? -6.832 -2.301 -7.051 1 82.12 172 CYS B N 1
ATOM 3678 C CA . CYS B 1 172 ? -7.953 -2.395 -6.121 1 82.12 172 CYS B CA 1
ATOM 3679 C C . CYS B 1 172 ? -7.5 -2.121 -4.691 1 82.12 172 CYS B C 1
ATOM 3681 O O . CYS B 1 172 ? -8.32 -1.81 -3.826 1 82.12 172 CYS B O 1
ATOM 3683 N N . PHE B 1 173 ? -6.184 -2.348 -4.387 1 85.88 173 PHE B N 1
ATOM 3684 C CA . PHE B 1 173 ? -5.605 -2.152 -3.062 1 85.88 173 PHE B CA 1
ATOM 3685 C C . PHE B 1 173 ? -6.227 -3.107 -2.051 1 85.88 173 PHE B C 1
ATOM 3687 O O . PHE B 1 173 ? -6.258 -2.818 -0.853 1 85.88 173 PHE B O 1
ATOM 3694 N N . LEU B 1 174 ? -6.766 -4.23 -2.535 1 87.5 174 LEU B N 1
ATOM 3695 C CA . LEU B 1 174 ? -7.461 -5.176 -1.672 1 87.5 174 LEU B CA 1
ATOM 3696 C C . LEU B 1 174 ? -6.688 -6.484 -1.564 1 87.5 174 LEU B C 1
ATOM 3698 O O . LEU B 1 174 ? -6.969 -7.309 -0.689 1 87.5 174 LEU B O 1
ATOM 3702 N N . PHE B 1 175 ? -5.758 -6.613 -2.379 1 92.12 175 PHE B N 1
ATOM 3703 C CA . PHE B 1 175 ? -5.086 -7.902 -2.51 1 92.12 175 PHE B CA 1
ATOM 3704 C C . PHE B 1 175 ? -3.627 -7.801 -2.078 1 92.12 175 PHE B C 1
ATOM 3706 O O . PHE B 1 175 ? -2.871 -6.988 -2.615 1 92.12 175 PHE B O 1
ATOM 3713 N N . PHE B 1 176 ? -3.244 -8.609 -1.058 1 95 176 PHE B N 1
ATOM 3714 C CA . PHE B 1 176 ? -1.896 -8.648 -0.504 1 95 176 PHE B CA 1
ATOM 3715 C C . PHE B 1 176 ? -1.383 -10.078 -0.424 1 95 176 PHE B C 1
ATOM 3717 O O . PHE B 1 176 ? -2.029 -10.945 0.173 1 95 176 PHE B O 1
ATOM 3724 N N . ILE B 1 177 ? -0.241 -10.289 -0.988 1 95.94 177 ILE B N 1
ATOM 3725 C CA . ILE B 1 177 ? 0.385 -11.602 -0.883 1 95.94 177 ILE B CA 1
ATOM 3726 C C . ILE B 1 177 ? 1.812 -11.453 -0.361 1 95.94 177 ILE B C 1
ATOM 3728 O O . ILE B 1 177 ? 2.584 -10.633 -0.868 1 95.94 177 ILE B O 1
ATOM 3732 N N . HIS B 1 178 ? 2.096 -12.242 0.574 1 95.5 178 HIS B N 1
ATOM 3733 C CA . HIS B 1 178 ? 3.43 -12.195 1.16 1 95.5 178 HIS B CA 1
ATOM 3734 C C . HIS B 1 178 ? 4.484 -12.664 0.165 1 95.5 178 HIS B C 1
ATOM 3736 O O . HIS B 1 178 ? 4.227 -13.555 -0.649 1 95.5 178 HIS B O 1
ATOM 3742 N N . GLU B 1 179 ? 5.637 -12.125 0.337 1 92.44 179 GLU B N 1
ATOM 3743 C CA . GLU B 1 179 ? 6.723 -12.414 -0.593 1 92.44 179 GLU B CA 1
ATOM 3744 C C . GLU B 1 179 ? 7.074 -13.898 -0.586 1 92.44 179 GLU B C 1
ATOM 3746 O O . GLU B 1 179 ? 7.48 -14.453 -1.61 1 92.44 179 GLU B O 1
ATOM 3751 N N . ASP B 1 180 ? 6.859 -14.602 0.524 1 89.75 180 ASP B N 1
ATOM 3752 C CA . ASP B 1 180 ? 7.18 -16.016 0.628 1 89.75 180 ASP B CA 1
ATOM 3753 C C . ASP B 1 180 ? 6.094 -16.875 -0.026 1 89.75 180 ASP B C 1
ATOM 3755 O O . ASP B 1 180 ? 6.309 -18.062 -0.296 1 89.75 180 ASP B O 1
ATOM 3759 N N . CYS B 1 181 ? 5 -16.312 -0.267 1 93.12 181 CYS B N 1
ATOM 3760 C CA . CYS B 1 181 ? 3.871 -17.062 -0.803 1 93.12 181 CYS B CA 1
ATOM 3761 C C . CYS B 1 181 ? 3.707 -16.812 -2.297 1 93.12 181 CYS B C 1
ATOM 3763 O O . CYS B 1 181 ? 3.328 -17.719 -3.045 1 93.12 181 CYS B O 1
ATOM 3765 N N . VAL B 1 182 ? 4.012 -15.633 -2.697 1 92.25 182 VAL B N 1
ATOM 3766 C CA . VAL B 1 182 ? 3.693 -15.18 -4.047 1 92.25 182 VAL B CA 1
ATOM 3767 C C . VAL B 1 182 ? 4.406 -16.062 -5.07 1 92.25 182 VAL B C 1
ATOM 3769 O O . VAL B 1 182 ? 3.877 -16.312 -6.16 1 92.25 182 VAL B O 1
ATOM 3772 N N . PHE B 1 183 ? 5.52 -16.578 -4.738 1 87.12 183 PHE B N 1
ATOM 3773 C CA . PHE B 1 183 ? 6.297 -17.359 -5.691 1 87.12 183 PHE B CA 1
ATOM 3774 C C . PHE B 1 183 ? 6.234 -18.844 -5.359 1 87.12 183 PHE B C 1
ATOM 3776 O O . PHE B 1 183 ? 7.141 -19.594 -5.703 1 87.12 183 PHE B O 1
ATOM 3783 N N . GLY B 1 184 ? 5.191 -19.219 -4.66 1 84.12 184 GLY B N 1
ATOM 3784 C CA . GLY B 1 184 ? 4.996 -20.641 -4.414 1 84.12 184 GLY B CA 1
ATOM 3785 C C . GLY B 1 184 ? 4.883 -21.453 -5.688 1 84.12 184 GLY B C 1
ATOM 3786 O O . GLY B 1 184 ? 4.324 -20.984 -6.68 1 84.12 184 GLY B O 1
ATOM 3787 N N . PRO B 1 185 ? 5.367 -22.688 -5.605 1 83.81 185 PRO B N 1
ATOM 3788 C CA . PRO B 1 185 ? 5.355 -23.5 -6.82 1 83.81 185 PRO B CA 1
ATOM 3789 C C . PRO B 1 185 ? 3.955 -23.969 -7.211 1 83.81 185 PRO B C 1
ATOM 3791 O O . PRO B 1 185 ? 3.135 -24.266 -6.336 1 83.81 185 PRO B O 1
ATOM 3794 N N . LYS B 1 186 ? 3.777 -24.031 -8.484 1 83.88 186 LYS B N 1
ATOM 3795 C CA . LYS B 1 186 ? 2.494 -24.5 -9 1 83.88 186 LYS B CA 1
ATOM 3796 C C . LYS B 1 186 ? 2.312 -25.984 -8.75 1 83.88 186 LYS B C 1
ATOM 3798 O O . LYS B 1 186 ? 1.186 -26.469 -8.617 1 83.88 186 LYS B O 1
ATOM 3803 N N . ARG B 1 187 ? 3.387 -26.703 -8.75 1 83.5 187 ARG B N 1
ATOM 3804 C CA . ARG B 1 187 ? 3.398 -28.141 -8.5 1 83.5 187 ARG B CA 1
ATOM 3805 C C . ARG B 1 187 ? 4.336 -28.5 -7.355 1 83.5 187 ARG B C 1
ATOM 3807 O O . ARG B 1 187 ? 5.438 -27.953 -7.258 1 83.5 187 ARG B O 1
ATOM 3814 N N . LEU B 1 188 ? 3.766 -29.266 -6.469 1 82.31 188 LEU B N 1
ATOM 3815 C CA . LEU B 1 188 ? 4.539 -29.641 -5.289 1 82.31 188 LEU B CA 1
ATOM 3816 C C . LEU B 1 188 ? 4.551 -31.141 -5.098 1 82.31 188 LEU B C 1
ATOM 3818 O O . LEU B 1 188 ? 3.523 -31.812 -5.273 1 82.31 188 LEU B O 1
ATOM 3822 N N . LEU B 1 189 ? 5.73 -31.703 -4.953 1 75.56 189 LEU B N 1
ATOM 3823 C CA . LEU B 1 189 ? 5.875 -33.125 -4.57 1 75.56 189 LEU B CA 1
ATOM 3824 C C . LEU B 1 189 ? 6.172 -33.25 -3.078 1 75.56 189 LEU B C 1
ATOM 3826 O O . LEU B 1 189 ? 7.121 -32.625 -2.576 1 75.56 189 LEU B O 1
ATOM 3830 N N . ILE B 1 190 ? 5.176 -33.688 -2.332 1 67 190 ILE B N 1
ATOM 3831 C CA . ILE B 1 190 ? 5.379 -33.875 -0.899 1 67 190 ILE B CA 1
ATOM 3832 C C . ILE B 1 190 ? 6.184 -35.125 -0.642 1 67 190 ILE B C 1
ATOM 3834 O O . ILE B 1 190 ? 5.77 -36.219 -1.032 1 67 190 ILE B O 1
ATOM 3838 N N . GLN B 1 191 ? 7.398 -35.25 -0.997 1 52.72 191 GLN B N 1
ATOM 3839 C CA . GLN B 1 191 ? 8.156 -36.469 -0.776 1 52.72 191 GLN B CA 1
ATOM 3840 C C . GLN B 1 191 ? 8.273 -36.781 0.713 1 52.72 191 GLN B C 1
ATOM 3842 O O . GLN B 1 191 ? 8.039 -35.938 1.556 1 52.72 191 GLN B O 1
ATOM 3847 N N . HIS B 1 192 ? 8.875 -38.031 1.046 1 48.06 192 HIS B N 1
ATOM 3848 C CA . HIS B 1 192 ? 9.016 -38.906 2.221 1 48.06 192 HIS B CA 1
ATOM 3849 C C . HIS B 1 192 ? 9.617 -38.125 3.393 1 48.06 192 HIS B C 1
ATOM 3851 O O . HIS B 1 192 ? 10.812 -37.812 3.396 1 48.06 192 HIS B O 1
ATOM 3857 N N . GLY B 1 193 ? 9.094 -37.062 3.75 1 41.19 193 GLY B N 1
ATOM 3858 C CA . GLY B 1 193 ? 9.836 -36.781 4.965 1 41.19 193 GLY B CA 1
ATOM 3859 C C . GLY B 1 193 ? 9.844 -37.938 5.949 1 41.19 193 GLY B C 1
ATOM 3860 O O . GLY B 1 193 ? 9.156 -38.938 5.738 1 41.19 193 GLY B O 1
ATOM 3861 N N . THR B 1 194 ? 10.727 -37.812 6.934 1 39.53 194 THR B N 1
ATOM 3862 C CA . THR B 1 194 ? 10.938 -38.781 8.008 1 39.53 194 THR B CA 1
ATOM 3863 C C . THR B 1 194 ? 9.602 -39.25 8.562 1 39.53 194 THR B C 1
ATOM 3865 O O . THR B 1 194 ? 9.555 -40.281 9.273 1 39.53 194 THR B O 1
ATOM 3868 N N . CYS B 1 195 ? 8.609 -38.25 8.875 1 39.81 195 CYS B N 1
ATOM 3869 C CA . CYS B 1 195 ? 7.516 -38.875 9.617 1 39.81 195 CYS B CA 1
ATOM 3870 C C . CYS B 1 195 ? 6.418 -39.344 8.672 1 39.81 195 CYS B C 1
ATOM 3872 O O . CYS B 1 195 ? 6.129 -38.688 7.668 1 39.81 195 CYS B O 1
ATOM 3874 N N . ASP B 1 196 ? 6.031 -40.562 8.578 1 46.22 196 ASP B N 1
ATOM 3875 C CA . ASP B 1 196 ? 5.113 -41.469 7.922 1 46.22 196 ASP B CA 1
ATOM 3876 C C . ASP B 1 196 ? 3.836 -40.781 7.48 1 46.22 196 ASP B C 1
ATOM 3878 O O . ASP B 1 196 ? 3.172 -41.188 6.539 1 46.22 196 ASP B O 1
ATOM 3882 N N . LYS B 1 197 ? 3.451 -39.656 8.141 1 51.91 197 LYS B N 1
ATOM 3883 C CA . LYS B 1 197 ? 2.037 -39.312 8.055 1 51.91 197 LYS B CA 1
ATOM 3884 C C . LYS B 1 197 ? 1.771 -38.406 6.859 1 51.91 197 LYS B C 1
ATOM 3886 O O . LYS B 1 197 ? 0.619 -38.219 6.457 1 51.91 197 LYS B O 1
ATOM 3891 N N . PHE B 1 198 ? 2.783 -37.75 6.273 1 58.78 198 PHE B N 1
ATOM 3892 C CA . PHE B 1 198 ? 2.344 -36.812 5.254 1 58.78 198 PHE B CA 1
ATOM 3893 C C . PHE B 1 198 ? 2.93 -37.156 3.893 1 58.78 198 PHE B C 1
ATOM 3895 O O . PHE B 1 198 ? 3.307 -36.281 3.119 1 58.78 198 PHE B O 1
ATOM 3902 N N . PHE B 1 199 ? 3.006 -38.469 3.594 1 66.56 199 PHE B N 1
ATOM 3903 C CA . PHE B 1 199 ? 3.57 -38.906 2.316 1 66.56 199 PHE B CA 1
ATOM 3904 C C . PHE B 1 199 ? 2.482 -39.031 1.258 1 66.56 199 PHE B C 1
ATOM 3906 O O . PHE B 1 199 ? 1.38 -39.5 1.546 1 66.56 199 PHE B O 1
ATOM 3913 N N . HIS B 1 200 ? 2.734 -38.219 0.207 1 78.62 200 HIS B N 1
ATOM 3914 C CA . HIS B 1 200 ? 1.85 -38.375 -0.943 1 78.62 200 HIS B CA 1
ATOM 3915 C C . HIS B 1 200 ? 2.646 -38.531 -2.234 1 78.62 200 HIS B C 1
ATOM 3917 O O . HIS B 1 200 ? 3.541 -37.75 -2.516 1 78.62 200 HIS B O 1
ATOM 3923 N N . THR B 1 201 ? 2.443 -39.531 -3.016 1 79 201 THR B N 1
ATOM 3924 C CA . THR B 1 201 ? 3.264 -39.906 -4.16 1 79 201 THR B CA 1
ATOM 3925 C C . THR B 1 201 ? 2.918 -39.031 -5.375 1 79 201 THR B C 1
ATOM 3927 O O . THR B 1 201 ? 3.768 -38.812 -6.238 1 79 201 THR B O 1
ATOM 3930 N N . HIS B 1 202 ? 1.68 -38.594 -5.461 1 85.25 202 HIS B N 1
ATOM 3931 C CA . HIS B 1 202 ? 1.274 -37.781 -6.617 1 85.25 202 HIS B CA 1
ATOM 3932 C C . HIS B 1 202 ? 1.633 -36.312 -6.434 1 85.25 202 HIS B C 1
ATOM 3934 O O . HIS B 1 202 ? 1.583 -35.812 -5.316 1 85.25 202 HIS B O 1
ATOM 3940 N N . PRO B 1 203 ? 2.033 -35.75 -7.496 1 85.38 203 PRO B N 1
ATOM 3941 C CA . PRO B 1 203 ? 2.232 -34.281 -7.406 1 85.38 203 PRO B CA 1
ATOM 3942 C C . PRO B 1 203 ? 0.948 -33.531 -7.062 1 85.38 203 PRO B C 1
ATOM 3944 O O . PRO B 1 203 ? -0.133 -33.906 -7.531 1 85.38 203 PRO B O 1
ATOM 3947 N N . LEU B 1 204 ? 1.146 -32.562 -6.242 1 88.94 204 LEU B N 1
ATOM 3948 C CA . LEU B 1 204 ? 0.022 -31.703 -5.887 1 88.94 204 LEU B CA 1
ATOM 3949 C C . LEU B 1 204 ? 0.009 -30.438 -6.738 1 88.94 204 LEU B C 1
ATOM 3951 O O . LEU B 1 204 ? 1.062 -29.859 -7.012 1 88.94 204 LEU B O 1
ATOM 3955 N N . ILE B 1 205 ? -1.127 -30.016 -7.129 1 89.81 205 ILE B N 1
ATOM 3956 C CA . ILE B 1 205 ? -1.271 -28.844 -7.984 1 89.81 205 ILE B CA 1
ATOM 3957 C C . ILE B 1 205 ? -1.859 -27.688 -7.18 1 89.81 205 ILE B C 1
ATOM 3959 O O . ILE B 1 205 ? -2.801 -27.875 -6.406 1 89.81 205 ILE B O 1
ATOM 3963 N N . LEU B 1 206 ? -1.269 -26.547 -7.465 1 90.62 206 LEU B N 1
ATOM 3964 C CA . LEU B 1 206 ? -1.71 -25.359 -6.766 1 90.62 206 LEU B CA 1
ATOM 3965 C C . LEU B 1 206 ? -2.982 -24.797 -7.395 1 90.62 206 LEU B C 1
ATOM 3967 O O . LEU B 1 206 ? -3.061 -24.641 -8.609 1 90.62 206 LEU B O 1
ATOM 3971 N N . THR B 1 207 ? -3.971 -24.547 -6.543 1 91.94 207 THR B N 1
ATOM 3972 C CA . THR B 1 207 ? -5.184 -23.828 -6.934 1 91.94 207 THR B CA 1
ATOM 3973 C C . THR B 1 207 ? -5.371 -22.578 -6.082 1 91.94 207 THR B C 1
ATOM 3975 O O . THR B 1 207 ? -5.086 -22.578 -4.887 1 91.94 207 THR B O 1
ATOM 3978 N N . TYR B 1 208 ? -5.867 -21.531 -6.652 1 90.88 208 TYR B N 1
ATOM 3979 C CA . TYR B 1 208 ? -5.895 -20.234 -5.984 1 90.88 208 TYR B CA 1
ATOM 3980 C C . TYR B 1 208 ? -7.211 -20.031 -5.238 1 90.88 208 TYR B C 1
ATOM 3982 O O . TYR B 1 208 ? -7.551 -18.906 -4.859 1 90.88 208 TYR B O 1
ATOM 3990 N N . GLY B 1 209 ? -7.949 -21 -4.973 1 90.38 209 GLY B N 1
ATOM 3991 C CA . GLY B 1 209 ? -9.195 -21 -4.223 1 90.38 209 GLY B CA 1
ATOM 3992 C C . GLY B 1 209 ? -9.867 -22.344 -4.164 1 90.38 209 GLY B C 1
ATOM 3993 O O . GLY B 1 209 ? -9.5 -23.266 -4.898 1 90.38 209 GLY B O 1
ATOM 3994 N N . PHE B 1 210 ? -10.711 -22.438 -3.205 1 92.12 210 PHE B N 1
ATOM 3995 C CA . PHE B 1 210 ? -11.531 -23.625 -3.021 1 92.12 210 PHE B CA 1
ATOM 3996 C C . PHE B 1 210 ? -12.977 -23.25 -2.725 1 92.12 210 PHE B C 1
ATOM 3998 O O . PHE B 1 210 ? -13.422 -23.328 -1.578 1 92.12 210 PHE B O 1
ATOM 4005 N N . PRO B 1 211 ? -13.688 -22.938 -3.828 1 88.5 211 PRO B N 1
ATOM 4006 C CA . PRO B 1 211 ? -15.062 -22.453 -3.652 1 88.5 211 PRO B CA 1
ATOM 4007 C C . PRO B 1 211 ? -15.938 -23.453 -2.885 1 88.5 211 PRO B C 1
ATOM 4009 O O . PRO B 1 211 ? -15.711 -24.656 -2.961 1 88.5 211 PRO B O 1
ATOM 4012 N N . ARG B 1 212 ? -16.906 -22.969 -2.246 1 88.88 212 ARG B N 1
ATOM 4013 C CA . ARG B 1 212 ? -17.797 -23.781 -1.417 1 88.88 212 ARG B CA 1
ATOM 4014 C C . ARG B 1 212 ? -18.469 -24.875 -2.24 1 88.88 212 ARG B C 1
ATOM 4016 O O . ARG B 1 212 ? -18.625 -26 -1.773 1 88.88 212 ARG B O 1
ATOM 4023 N N . VAL B 1 213 ? -18.906 -24.5 -3.398 1 90.5 213 VAL B N 1
ATOM 4024 C CA . VAL B 1 213 ? -19.562 -25.469 -4.277 1 90.5 213 VAL B CA 1
ATOM 4025 C C . VAL B 1 213 ? -18.641 -26.656 -4.547 1 90.5 213 VAL B C 1
ATOM 4027 O O . VAL B 1 213 ? -19.094 -27.797 -4.582 1 90.5 213 VAL B O 1
ATOM 4030 N N . ASP B 1 214 ? -17.359 -26.406 -4.762 1 91.56 214 ASP B N 1
ATOM 4031 C CA . ASP B 1 214 ? -16.375 -27.453 -5.008 1 91.56 214 ASP B CA 1
ATOM 4032 C C . ASP B 1 214 ? -16.141 -28.281 -3.75 1 91.56 214 ASP B C 1
ATOM 4034 O O . ASP B 1 214 ? -15.992 -29.5 -3.824 1 91.56 214 ASP B O 1
ATOM 4038 N N . GLN B 1 215 ? -16.094 -27.594 -2.641 1 93.06 215 GLN B N 1
ATOM 4039 C CA . GLN B 1 215 ? -15.906 -28.297 -1.374 1 93.06 215 GLN B CA 1
ATOM 4040 C C . GLN B 1 215 ? -17.062 -29.266 -1.11 1 93.06 215 GLN B C 1
ATOM 4042 O O . GLN B 1 215 ? -16.844 -30.406 -0.694 1 93.06 215 GLN B O 1
ATOM 4047 N N . GLN B 1 216 ? -18.234 -28.766 -1.392 1 93.5 216 GLN B N 1
ATOM 4048 C CA . GLN B 1 216 ? -19.422 -29.594 -1.211 1 93.5 216 GLN B CA 1
ATOM 4049 C C . GLN B 1 216 ? -19.391 -30.812 -2.133 1 93.5 216 GLN B C 1
ATOM 4051 O O . GLN B 1 216 ? -19.703 -31.922 -1.707 1 93.5 216 GLN B O 1
ATOM 4056 N N . ALA B 1 217 ? -19.047 -30.547 -3.357 1 93.12 217 ALA B N 1
ATOM 4057 C CA . ALA B 1 217 ? -18.984 -31.625 -4.348 1 93.12 217 ALA B CA 1
ATOM 4058 C C . ALA B 1 217 ? -17.984 -32.688 -3.934 1 93.12 217 ALA B C 1
ATOM 4060 O O . ALA B 1 217 ? -18.141 -33.875 -4.301 1 93.12 217 ALA B O 1
ATOM 4061 N N . LYS B 1 218 ? -17.016 -32.312 -3.217 1 92.62 218 LYS B N 1
ATOM 4062 C CA . LYS B 1 218 ? -15.992 -33.25 -2.766 1 92.62 218 LYS B CA 1
ATOM 4063 C C . LYS B 1 218 ? -16.25 -33.688 -1.326 1 92.62 218 LYS B C 1
ATOM 4065 O O . LYS B 1 218 ? -15.352 -34.219 -0.668 1 92.62 218 LYS B O 1
ATOM 4070 N N . PHE B 1 219 ? -17.359 -33.375 -0.77 1 93.25 219 PHE B N 1
ATOM 4071 C CA . PHE B 1 219 ? -17.844 -33.812 0.541 1 93.25 219 PHE B CA 1
ATOM 4072 C C . PHE B 1 219 ? -17 -33.188 1.651 1 93.25 219 PHE B C 1
ATOM 4074 O O . PHE B 1 219 ? -16.562 -33.875 2.566 1 93.25 219 PHE B O 1
ATOM 4081 N N . TYR B 1 220 ? -16.625 -31.953 1.526 1 92.62 220 TYR B N 1
ATOM 4082 C CA . TYR B 1 220 ? -15.953 -31.125 2.527 1 92.62 220 TYR B CA 1
ATOM 4083 C C . TYR B 1 220 ? -14.695 -31.797 3.043 1 92.62 220 TYR B C 1
ATOM 4085 O O . TYR B 1 220 ? -14.609 -32.156 4.219 1 92.62 220 TYR B O 1
ATOM 4093 N N . PRO B 1 221 ? -13.695 -31.797 2.178 1 94.19 221 PRO B N 1
ATOM 4094 C CA . PRO B 1 221 ? -12.453 -32.469 2.574 1 94.19 221 PRO B CA 1
ATOM 4095 C C . PRO B 1 221 ? -11.719 -31.719 3.691 1 94.19 221 PRO B C 1
ATOM 4097 O O . PRO B 1 221 ? -12.031 -30.562 3.979 1 94.19 221 PRO B O 1
ATOM 4100 N N . LYS B 1 222 ? -10.797 -32.5 4.359 1 94.69 222 LYS B N 1
ATOM 4101 C CA . LYS B 1 222 ? -9.914 -31.922 5.375 1 94.69 222 LYS B CA 1
ATOM 4102 C C . LYS B 1 222 ? -8.469 -31.906 4.895 1 94.69 222 LYS B C 1
ATOM 4104 O O . LYS B 1 222 ? -8.07 -32.688 4.047 1 94.69 222 LYS B O 1
ATOM 4109 N N . CYS B 1 223 ? -7.812 -30.906 5.352 1 92.81 223 CYS B N 1
ATOM 4110 C CA . CYS B 1 223 ? -6.383 -30.859 5.062 1 92.81 223 CYS B CA 1
ATOM 4111 C C . CYS B 1 223 ? -5.68 -32.094 5.602 1 92.81 223 CYS B C 1
ATOM 4113 O O . CYS B 1 223 ? -5.832 -32.438 6.773 1 92.81 223 CYS B O 1
ATOM 4115 N N . ARG B 1 224 ? -4.852 -32.688 4.84 1 89 224 ARG B N 1
ATOM 4116 C CA . ARG B 1 224 ? -4.215 -33.969 5.219 1 89 224 ARG B CA 1
ATOM 4117 C C . ARG B 1 224 ? -3.02 -33.719 6.133 1 89 224 ARG B C 1
ATOM 4119 O O . ARG B 1 224 ? -2.477 -34.656 6.719 1 89 224 ARG B O 1
ATOM 4126 N N . VAL B 1 225 ? -2.748 -32.469 6.332 1 84.88 225 VAL B N 1
ATOM 4127 C CA . VAL B 1 225 ? -1.601 -32.156 7.168 1 84.88 225 VAL B CA 1
ATOM 4128 C C . VAL B 1 225 ? -2.076 -31.719 8.555 1 84.88 225 VAL B C 1
ATOM 4130 O O . VAL B 1 225 ? -1.642 -32.281 9.57 1 84.88 225 VAL B O 1
ATOM 4133 N N . CYS B 1 226 ? -3.021 -30.844 8.633 1 85.44 226 CYS B N 1
ATOM 4134 C CA . CYS B 1 226 ? -3.422 -30.312 9.93 1 85.44 226 CYS B CA 1
ATOM 4135 C C . CYS B 1 226 ? -4.789 -30.844 10.344 1 85.44 226 CYS B C 1
ATOM 4137 O O . CYS B 1 226 ? -5.227 -30.641 11.477 1 85.44 226 CYS B O 1
ATOM 4139 N N . ASP B 1 227 ? -5.508 -31.438 9.43 1 90.81 227 ASP B N 1
ATOM 4140 C CA . ASP B 1 227 ? -6.801 -32.062 9.656 1 90.81 227 ASP B CA 1
ATOM 4141 C C . ASP B 1 227 ? -7.895 -31.031 9.891 1 90.81 227 ASP B C 1
ATOM 4143 O O . ASP B 1 227 ? -8.938 -31.344 10.469 1 90.81 227 ASP B O 1
ATOM 4147 N N . LYS B 1 228 ? -7.66 -29.797 9.508 1 92 228 LYS B N 1
ATOM 4148 C CA . LYS B 1 228 ? -8.672 -28.734 9.602 1 92 228 LYS B CA 1
ATOM 4149 C C . LYS B 1 228 ? -9.445 -28.609 8.289 1 92 228 LYS B C 1
ATOM 4151 O O . LYS B 1 228 ? -8.945 -28.969 7.227 1 92 228 LYS B O 1
ATOM 4156 N N . SER B 1 229 ? -10.648 -28.141 8.438 1 93.5 229 SER B N 1
ATOM 4157 C CA . SER B 1 229 ? -11.5 -27.969 7.27 1 93.5 229 SER B CA 1
ATOM 4158 C C . SER B 1 229 ? -11.094 -26.734 6.469 1 93.5 229 SER B C 1
ATOM 4160 O O . SER B 1 229 ? -10.328 -25.891 6.953 1 93.5 229 SER B O 1
ATOM 4162 N N . PHE B 1 230 ? -11.562 -26.688 5.207 1 93.56 230 PHE B N 1
ATOM 4163 C CA . PHE B 1 230 ? -11.32 -25.547 4.328 1 93.56 230 PHE B CA 1
ATOM 4164 C C . PHE B 1 230 ? -12.492 -24.562 4.387 1 93.56 230 PHE B C 1
ATOM 4166 O O . PHE B 1 230 ? -12.5 -23.562 3.672 1 93.56 230 PHE B O 1
ATOM 4173 N N . SER B 1 231 ? -13.391 -24.812 5.277 1 86.44 231 SER B N 1
ATOM 4174 C CA . SER B 1 231 ? -14.594 -23.984 5.371 1 86.44 231 SER B CA 1
ATOM 4175 C C . SER B 1 231 ? -14.258 -22.578 5.824 1 86.44 231 SER B C 1
ATOM 4177 O O . SER B 1 231 ? -13.453 -22.375 6.742 1 86.44 231 SER B O 1
ATOM 4179 N N . GLY B 1 232 ? -14.781 -21.578 5.191 1 80.75 232 GLY B N 1
ATOM 4180 C CA . GLY B 1 232 ? -14.562 -20.188 5.562 1 80.75 232 GLY B CA 1
ATOM 4181 C C . GLY B 1 232 ? -13.352 -19.578 4.883 1 80.75 232 GLY B C 1
ATOM 4182 O O . GLY B 1 232 ? -13.094 -18.391 5.023 1 80.75 232 GLY B O 1
ATOM 4183 N N . TYR B 1 233 ? -12.633 -20.375 4.141 1 83.06 233 TYR B N 1
ATOM 4184 C CA . TYR B 1 233 ? -11.414 -19.922 3.492 1 83.06 233 TYR B CA 1
ATOM 4185 C C . TYR B 1 233 ? -11.414 -20.266 2.01 1 83.06 233 TYR B C 1
ATOM 4187 O O . TYR B 1 233 ? -10.445 -20.828 1.493 1 83.06 233 TYR B O 1
ATOM 4195 N N . GLU B 1 234 ? -12.461 -19.859 1.344 1 87.5 234 GLU B N 1
ATOM 4196 C CA . GLU B 1 234 ? -12.719 -20.281 -0.028 1 87.5 234 GLU B CA 1
ATOM 4197 C C . GLU B 1 234 ? -11.75 -19.625 -1.004 1 87.5 234 GLU B C 1
ATOM 4199 O O . GLU B 1 234 ? -11.539 -20.125 -2.109 1 87.5 234 GLU B O 1
ATOM 4204 N N . ASN B 1 235 ? -11.109 -18.562 -0.506 1 86.81 235 ASN B N 1
ATOM 4205 C CA . ASN B 1 235 ? -10.273 -17.797 -1.434 1 86.81 235 ASN B CA 1
ATOM 4206 C C . ASN B 1 235 ? -8.789 -18.016 -1.164 1 86.81 235 ASN B C 1
ATOM 4208 O O . ASN B 1 235 ? -7.941 -17.391 -1.8 1 86.81 235 ASN B O 1
ATOM 4212 N N . LEU B 1 236 ? -8.562 -18.906 -0.265 1 92.81 236 LEU B N 1
ATOM 4213 C CA . LEU B 1 236 ? -7.164 -19.203 0.036 1 92.81 236 LEU B CA 1
ATOM 4214 C C . LEU B 1 236 ? -6.633 -20.297 -0.893 1 92.81 236 LEU B C 1
ATOM 4216 O O . LEU B 1 236 ? -7.406 -21.094 -1.43 1 92.81 236 LEU B O 1
ATOM 4220 N N . TRP B 1 237 ? -5.348 -20.25 -1.074 1 94.12 237 TRP B N 1
ATOM 4221 C CA . TRP B 1 237 ? -4.707 -21.203 -1.974 1 94.12 237 TRP B CA 1
ATOM 4222 C C . TRP B 1 237 ? -4.672 -22.594 -1.354 1 94.12 237 TRP B C 1
ATOM 4224 O O . TRP B 1 237 ? -4.602 -22.734 -0.131 1 94.12 237 TRP B O 1
ATOM 4234 N N . VAL B 1 238 ? -4.809 -23.578 -2.26 1 94.62 238 VAL B N 1
ATOM 4235 C CA . VAL B 1 238 ? -4.836 -24.984 -1.838 1 94.62 238 VAL B CA 1
ATOM 4236 C C . VAL B 1 238 ? -4.008 -25.828 -2.801 1 94.62 238 VAL B C 1
ATOM 4238 O O . VAL B 1 238 ? -3.994 -25.578 -4.008 1 94.62 238 VAL B O 1
ATOM 4241 N N . TYR B 1 239 ? -3.303 -26.781 -2.26 1 91.88 239 TYR B N 1
ATOM 4242 C CA . TYR B 1 239 ? -2.695 -27.812 -3.082 1 91.88 239 TYR B CA 1
ATOM 4243 C C . TYR B 1 239 ? -3.59 -29.047 -3.148 1 91.88 239 TYR B C 1
ATOM 4245 O O . TYR B 1 239 ? -4.031 -29.562 -2.117 1 91.88 239 TYR B O 1
ATOM 4253 N N . LYS B 1 240 ? -3.811 -29.469 -4.316 1 93.62 240 LYS B N 1
ATOM 4254 C CA . LYS B 1 240 ? -4.684 -30.625 -4.492 1 93.62 240 LYS B CA 1
ATOM 4255 C C . LYS B 1 240 ? -4.059 -31.656 -5.43 1 93.62 240 LYS B C 1
ATOM 4257 O O . LYS B 1 240 ? -3.305 -31.297 -6.336 1 93.62 240 LYS B O 1
ATOM 4262 N N . CYS B 1 241 ? -4.355 -32.938 -5.129 1 91.38 241 CYS B N 1
ATOM 4263 C CA . CYS B 1 241 ? -3.971 -34.031 -6.031 1 91.38 241 CYS B CA 1
ATOM 4264 C C . CYS B 1 241 ? -5.023 -34.219 -7.117 1 91.38 241 CYS B C 1
ATOM 4266 O O . CYS B 1 241 ? -6.223 -34.219 -6.836 1 91.38 241 CYS B O 1
ATOM 4268 N N . GLU B 1 242 ? -4.617 -34.344 -8.289 1 88.12 242 GLU B N 1
ATOM 4269 C CA . GLU B 1 242 ? -5.555 -34.531 -9.398 1 88.12 242 GLU B CA 1
ATOM 4270 C C . GLU B 1 242 ? -6.027 -35.969 -9.492 1 88.12 242 GLU B C 1
ATOM 4272 O O . GLU B 1 242 ? -7.078 -36.25 -10.07 1 88.12 242 GLU B O 1
ATOM 4277 N N . LYS B 1 243 ? -5.34 -36.906 -8.875 1 88.81 243 LYS B N 1
ATOM 4278 C CA . LYS B 1 243 ? -5.613 -38.344 -9.023 1 88.81 243 LYS B CA 1
ATOM 4279 C C . LYS B 1 243 ? -6.371 -38.875 -7.812 1 88.81 243 LYS B C 1
ATOM 4281 O O . LYS B 1 243 ? -6.984 -39.938 -7.887 1 88.81 243 LYS B O 1
ATOM 4286 N N . CYS B 1 244 ? -6.301 -38.25 -6.699 1 89.69 244 CYS B N 1
ATOM 4287 C CA . CYS B 1 244 ? -6.961 -38.719 -5.488 1 89.69 244 CYS B CA 1
ATOM 4288 C C . CYS B 1 244 ? -7.496 -37.562 -4.664 1 89.69 244 CYS B C 1
ATOM 4290 O O . CYS B 1 244 ? -7.363 -36.406 -5.059 1 89.69 244 CYS B O 1
ATOM 4292 N N . ARG B 1 245 ? -8.148 -37.812 -3.561 1 89.62 245 ARG B N 1
ATOM 4293 C CA . ARG B 1 245 ? -8.773 -36.781 -2.717 1 89.62 245 ARG B CA 1
ATOM 4294 C C . ARG B 1 245 ? -7.805 -36.312 -1.643 1 89.62 245 ARG B C 1
ATOM 4296 O O . ARG B 1 245 ? -8.102 -36.406 -0.449 1 89.62 245 ARG B O 1
ATOM 4303 N N . TYR B 1 246 ? -6.691 -35.938 -2.148 1 91.56 246 TYR B N 1
ATOM 4304 C CA . TYR B 1 246 ? -5.672 -35.406 -1.261 1 91.56 246 TYR B CA 1
ATOM 4305 C C . TYR B 1 246 ? -5.605 -33.875 -1.375 1 91.56 246 TYR B C 1
ATOM 4307 O O . TYR B 1 246 ? -5.281 -33.344 -2.439 1 91.56 246 TYR B O 1
ATOM 4315 N N . TYR B 1 247 ? -5.91 -33.219 -0.283 1 93.38 247 TYR B N 1
ATOM 4316 C CA . TYR B 1 247 ? -5.93 -31.75 -0.237 1 93.38 247 TYR B CA 1
ATOM 4317 C C . TYR B 1 247 ? -5.094 -31.219 0.926 1 93.38 247 TYR B C 1
ATOM 4319 O O . TYR B 1 247 ? -5.086 -31.812 2.008 1 93.38 247 TYR B O 1
ATOM 4327 N N . THR B 1 248 ? -4.41 -30.141 0.718 1 92.38 248 THR B N 1
ATOM 4328 C CA . THR B 1 248 ? -3.658 -29.5 1.791 1 92.38 248 THR B CA 1
ATOM 4329 C C . THR B 1 248 ? -3.754 -27.984 1.685 1 92.38 248 THR B C 1
ATOM 4331 O O . THR B 1 248 ? -3.85 -27.438 0.583 1 92.38 248 THR B O 1
ATOM 4334 N N . HIS B 1 249 ? -3.762 -27.359 2.859 1 92.62 249 HIS B N 1
ATOM 4335 C CA . HIS B 1 249 ? -3.586 -25.922 2.852 1 92.62 249 HIS B CA 1
ATOM 4336 C C . HIS B 1 249 ? -2.27 -25.531 2.189 1 92.62 249 HIS B C 1
ATOM 4338 O O . HIS B 1 249 ? -1.291 -26.266 2.25 1 92.62 249 HIS B O 1
ATOM 4344 N N . PHE B 1 250 ? -2.287 -24.391 1.586 1 92.31 250 PHE B N 1
ATOM 4345 C CA . PHE B 1 250 ? -1.072 -23.859 0.982 1 92.31 250 PHE B CA 1
ATOM 4346 C C . PHE B 1 250 ? 0.047 -23.766 2.012 1 92.31 250 PHE B C 1
ATOM 4348 O O . PHE B 1 250 ? 1.165 -24.219 1.764 1 92.31 250 PHE B O 1
ATOM 4355 N N . GLY B 1 251 ? -0.239 -23.188 3.189 1 87.12 251 GLY B N 1
ATOM 4356 C CA . GLY B 1 251 ? 0.744 -23.031 4.25 1 87.12 251 GLY B CA 1
ATOM 4357 C C . GLY B 1 251 ? 1.24 -24.344 4.805 1 87.12 251 GLY B C 1
ATOM 4358 O O . GLY B 1 251 ? 2.424 -24.484 5.117 1 87.12 251 GLY B O 1
ATOM 4359 N N . CYS B 1 252 ? 0.353 -25.312 4.895 1 86.25 252 CYS B N 1
ATOM 4360 C CA . CYS B 1 252 ? 0.697 -26.625 5.434 1 86.25 252 CYS B CA 1
ATOM 4361 C C . CYS B 1 252 ? 1.646 -27.359 4.496 1 86.25 252 CYS B C 1
ATOM 4363 O O . CYS B 1 252 ? 2.547 -28.062 4.953 1 86.25 252 CYS B O 1
ATOM 4365 N N . ALA B 1 253 ? 1.471 -27.156 3.254 1 82.25 253 ALA B N 1
ATOM 4366 C CA . ALA B 1 253 ? 2.289 -27.859 2.275 1 82.25 253 ALA B CA 1
ATOM 4367 C C . ALA B 1 253 ? 3.592 -27.125 2 1 82.25 253 ALA B C 1
ATOM 4369 O O . ALA B 1 253 ? 4.668 -27.719 1.984 1 82.25 253 ALA B O 1
ATOM 4370 N N . TYR B 1 254 ? 3.543 -25.891 1.82 1 77.31 254 TYR B N 1
ATOM 4371 C CA . TYR B 1 254 ? 4.668 -25.125 1.28 1 77.31 254 TYR B CA 1
ATOM 4372 C C . TYR B 1 254 ? 5.426 -24.406 2.391 1 77.31 254 TYR B C 1
ATOM 4374 O O . TYR B 1 254 ? 6.652 -24.5 2.477 1 77.31 254 TYR B O 1
ATOM 4382 N N . LEU B 1 255 ? 4.785 -23.641 3.293 1 67.31 255 LEU B N 1
ATOM 4383 C CA . LEU B 1 255 ? 5.469 -22.781 4.262 1 67.31 255 LEU B CA 1
ATOM 4384 C C . LEU B 1 255 ? 6.125 -23.625 5.352 1 67.31 255 LEU B C 1
ATOM 4386 O O . LEU B 1 255 ? 7.207 -23.281 5.84 1 67.31 255 LEU B O 1
ATOM 4390 N N . ARG B 1 256 ? 5.469 -24.609 5.605 1 60.47 256 ARG B N 1
ATOM 4391 C CA . ARG B 1 256 ? 6.066 -25.531 6.574 1 60.47 256 ARG B CA 1
ATOM 4392 C C . ARG B 1 256 ? 7.297 -26.219 5.992 1 60.47 256 ARG B C 1
ATOM 4394 O O . ARG B 1 256 ? 8.289 -26.422 6.695 1 60.47 256 ARG B O 1
ATOM 4401 N N . SER B 1 257 ? 7.238 -26.406 4.719 1 57.19 257 SER B N 1
ATOM 4402 C CA . SER B 1 257 ? 8.391 -27 4.043 1 57.19 257 SER B CA 1
ATOM 4403 C C . SER B 1 257 ? 9.555 -26.016 3.961 1 57.19 257 SER B C 1
ATOM 4405 O O . SER B 1 257 ? 10.711 -26.391 4.145 1 57.19 257 SER B O 1
ATOM 4407 N N . LYS B 1 258 ? 9.258 -24.75 3.814 1 58.59 258 LYS B N 1
ATOM 4408 C CA . LYS B 1 258 ? 10.281 -23.703 3.729 1 58.59 258 LYS B CA 1
ATOM 4409 C C . LYS B 1 258 ? 10.961 -23.5 5.078 1 58.59 258 LYS B C 1
ATOM 4411 O O . LYS B 1 258 ? 12.18 -23.297 5.145 1 58.59 258 LYS B O 1
ATOM 4416 N N . LYS B 1 259 ? 10.211 -23.422 6.184 1 56.59 259 LYS B N 1
ATOM 4417 C CA . LYS B 1 259 ? 10.773 -23.25 7.52 1 56.59 259 LYS B CA 1
ATOM 4418 C C . LYS B 1 259 ? 11.664 -24.438 7.895 1 56.59 259 LYS B C 1
ATOM 4420 O O . LYS B 1 259 ? 12.672 -24.266 8.578 1 56.59 259 LYS B O 1
ATOM 4425 N N . SER B 1 260 ? 11.25 -25.578 7.438 1 47.28 260 SER B N 1
ATOM 4426 C CA . SER B 1 260 ? 12.07 -26.734 7.73 1 47.28 260 SER B CA 1
ATOM 4427 C C . SER B 1 260 ? 13.422 -26.656 7.035 1 47.28 260 SER B C 1
ATOM 4429 O O . SER B 1 260 ? 14.43 -27.141 7.559 1 47.28 260 SER B O 1
ATOM 4431 N N . GLN B 1 261 ? 13.523 -26.016 5.902 1 45.56 261 GLN B N 1
ATOM 4432 C CA . GLN B 1 261 ? 14.805 -25.906 5.203 1 45.56 261 GLN B CA 1
ATOM 4433 C C . GLN B 1 261 ? 15.719 -24.891 5.898 1 45.56 261 GLN B C 1
ATOM 4435 O O . GLN B 1 261 ? 16.938 -25.047 5.875 1 45.56 261 GLN B O 1
ATOM 4440 N N . GLU B 1 262 ? 15.211 -23.719 6.348 1 48.19 262 GLU B N 1
ATOM 4441 C CA . GLU B 1 262 ? 16.062 -22.719 6.973 1 48.19 262 GLU B CA 1
ATOM 4442 C C . GLU B 1 262 ? 16.516 -23.156 8.367 1 48.19 262 GLU B C 1
ATOM 4444 O O . GLU B 1 262 ? 17.531 -22.688 8.875 1 48.19 262 GLU B O 1
ATOM 4449 N N . GLY B 1 263 ? 15.812 -23.875 9.305 1 37.25 263 GLY B N 1
ATOM 4450 C CA . GLY B 1 263 ? 16.266 -24.453 10.562 1 37.25 263 GLY B CA 1
ATOM 4451 C C . GLY B 1 263 ? 16.766 -25.891 10.414 1 37.25 263 GLY B C 1
ATOM 4452 O O . GLY B 1 263 ? 16.438 -26.562 9.438 1 37.25 263 GLY B O 1
ATOM 4453 N N . LYS B 1 264 ? 17.766 -26.5 11.57 1 37.44 264 LYS B N 1
ATOM 4454 C CA . LYS B 1 264 ? 18.484 -27.766 11.656 1 37.44 264 LYS B CA 1
ATOM 4455 C C . LYS B 1 264 ? 17.562 -28.938 11.312 1 37.44 264 LYS B C 1
ATOM 4457 O O . LYS B 1 264 ? 17.656 -29.5 10.219 1 37.44 264 LYS B O 1
ATOM 4462 N N . SER B 1 265 ? 17.547 -30.078 12.438 1 33.31 265 SER B N 1
ATOM 4463 C CA . SER B 1 265 ? 17.578 -31.531 12.594 1 33.31 265 SER B CA 1
ATOM 4464 C C . SER B 1 265 ? 16.266 -32.156 12.141 1 33.31 265 SER B C 1
ATOM 4466 O O . SER B 1 265 ? 16.266 -33.094 11.336 1 33.31 265 SER B O 1
ATOM 4468 N N . ASN B 1 266 ? 15.383 -32.562 13.211 1 31.59 266 ASN B N 1
ATOM 4469 C CA . ASN B 1 266 ? 14.508 -33.719 13.25 1 31.59 266 ASN B CA 1
ATOM 4470 C C . ASN B 1 266 ? 13.211 -33.469 12.477 1 31.59 266 ASN B C 1
ATOM 4472 O O . ASN B 1 266 ? 12.297 -34.312 12.516 1 31.59 266 ASN B O 1
ATOM 4476 N N . SER B 1 267 ? 12.766 -32.25 12.43 1 32.22 267 SER B N 1
ATOM 4477 C CA . SER B 1 267 ? 11.352 -32.219 12.07 1 32.22 267 SER B CA 1
ATOM 4478 C C . SER B 1 267 ? 11.148 -32.469 10.586 1 32.22 267 SER B C 1
ATOM 4480 O O . SER B 1 267 ? 12.094 -32.375 9.797 1 32.22 267 SER B O 1
ATOM 4482 N N . TYR B 1 268 ? 9.82 -32.375 10.039 1 33.22 268 TYR B N 1
ATOM 4483 C CA . TYR B 1 268 ? 9.102 -32.875 8.867 1 33.22 268 TYR B CA 1
ATOM 4484 C C . TYR B 1 268 ? 9.578 -32.156 7.602 1 33.22 268 TYR B C 1
ATOM 4486 O O . TYR B 1 268 ? 9.555 -30.938 7.52 1 33.22 268 TYR B O 1
ATOM 4494 N N . TYR B 1 269 ? 10.773 -32.531 7.09 1 35.75 269 TYR B N 1
ATOM 4495 C CA . TYR B 1 269 ? 11.344 -31.969 5.867 1 35.75 269 TYR B CA 1
ATOM 4496 C C . TYR B 1 269 ? 10.461 -32.281 4.664 1 35.75 269 TYR B C 1
ATOM 4498 O O . TYR B 1 269 ? 10.102 -33.438 4.434 1 35.75 269 TYR B O 1
ATOM 4506 N N . ILE B 1 270 ? 9.438 -31.5 4.406 1 41.03 270 ILE B N 1
ATOM 4507 C CA . ILE B 1 270 ? 8.844 -31.672 3.088 1 41.03 270 ILE B CA 1
ATOM 4508 C C . ILE B 1 270 ? 9.828 -31.219 2.012 1 41.03 270 ILE B C 1
ATOM 4510 O O . ILE B 1 270 ? 10.328 -30.094 2.062 1 41.03 270 ILE B O 1
ATOM 4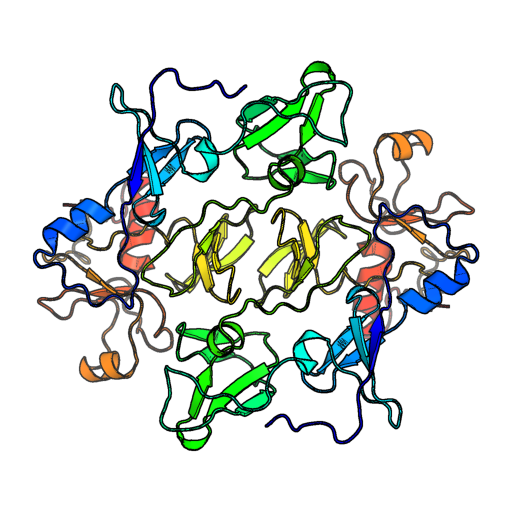514 N N . THR B 1 271 ? 10.68 -32.062 1.52 1 39.84 271 THR B N 1
ATOM 4515 C CA . THR B 1 271 ? 11.586 -31.781 0.409 1 39.84 271 THR B CA 1
ATOM 4516 C C . THR B 1 271 ? 10.797 -31.484 -0.864 1 39.84 271 THR B C 1
ATOM 4518 O O . THR B 1 271 ? 10.008 -32.312 -1.317 1 39.84 271 THR B O 1
ATOM 4521 N N . ILE B 1 272 ? 10.539 -30.219 -1.075 1 41.72 272 ILE B N 1
ATOM 4522 C CA . ILE B 1 272 ? 9.852 -29.781 -2.287 1 41.72 272 ILE B CA 1
ATOM 4523 C C . ILE B 1 272 ? 10.781 -29.938 -3.49 1 41.72 272 ILE B C 1
ATOM 4525 O O . ILE B 1 272 ? 11.859 -29.344 -3.533 1 41.72 272 ILE B O 1
ATOM 4529 N N . ARG B 1 273 ? 10.836 -31.125 -4.113 1 35.41 273 ARG B N 1
ATOM 4530 C CA . ARG B 1 273 ? 11.57 -31.234 -5.371 1 35.41 273 ARG B CA 1
ATOM 4531 C C . ARG B 1 273 ? 10.766 -30.641 -6.523 1 35.41 273 ARG B C 1
ATOM 4533 O O . ARG B 1 273 ? 9.609 -31 -6.738 1 35.41 273 ARG B O 1
ATOM 4540 N N . MET B 1 274 ? 11 -29.453 -6.84 1 34.25 274 MET B N 1
ATOM 4541 C CA . MET B 1 274 ? 10.461 -28.875 -8.062 1 34.25 274 MET B CA 1
ATOM 4542 C C . MET B 1 274 ? 10.836 -29.703 -9.281 1 34.25 274 MET B C 1
ATOM 4544 O O . MET B 1 274 ? 12.023 -29.875 -9.578 1 34.25 274 MET B O 1
ATOM 4548 N N . LYS B 1 275 ? 10.273 -30.969 -9.609 1 33.19 275 LYS B N 1
ATOM 4549 C CA . LYS B 1 275 ? 10.578 -31.625 -10.875 1 33.19 275 LYS B CA 1
ATOM 4550 C C . LYS B 1 275 ? 9.867 -30.938 -12.039 1 33.19 275 LYS B C 1
ATOM 4552 O O . LYS B 1 275 ? 8.703 -30.547 -11.914 1 33.19 275 LYS B O 1
#

Solvent-accessible surface area (backbone atoms only — not comparable to full-atom values): 30278 Å² total; per-residue (Å²): 86,75,54,73,85,73,90,64,71,66,42,84,42,76,63,65,50,65,47,64,85,50,75,73,71,66,87,54,69,66,58,54,51,55,50,60,61,39,66,47,57,17,76,68,59,66,45,76,42,46,36,36,38,32,46,30,29,36,36,84,86,53,100,44,32,30,43,48,66,66,63,69,49,67,51,57,46,78,37,89,94,41,75,88,53,70,25,32,26,24,38,43,63,73,64,41,54,17,75,79,68,62,33,55,38,41,73,45,35,50,27,32,36,29,77,93,75,69,42,35,30,39,53,26,76,64,65,73,38,71,77,66,77,48,28,46,47,46,83,39,85,55,52,26,29,62,50,35,49,63,35,34,39,59,19,53,40,60,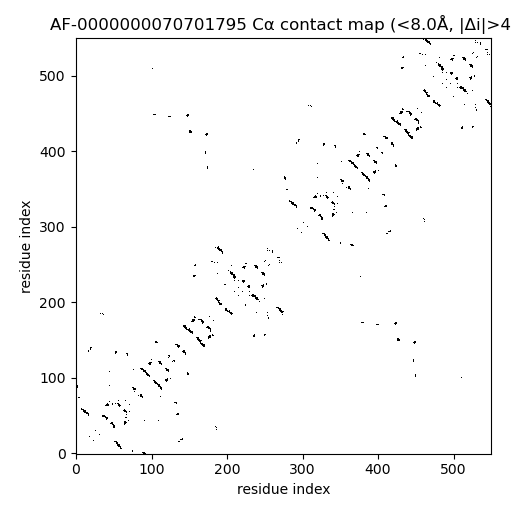61,51,73,46,78,37,45,29,34,30,24,78,49,68,42,56,47,39,27,35,60,84,54,69,72,54,67,59,53,40,30,38,38,76,23,79,51,82,76,58,61,42,90,62,56,22,38,57,35,65,42,47,48,65,71,58,34,54,75,59,68,60,56,46,20,65,74,79,64,45,67,56,79,94,45,35,56,25,25,30,30,32,33,88,87,53,96,48,37,30,45,35,41,67,57,48,52,46,20,50,54,39,68,80,52,92,86,82,69,58,36,36,51,68,52,79,124,86,77,55,72,83,73,90,64,69,66,43,82,43,76,62,66,49,65,46,64,85,50,74,72,71,66,87,52,69,65,58,54,52,57,50,60,62,41,68,48,58,16,75,69,58,64,44,78,44,47,35,35,39,31,46,32,29,36,36,82,87,53,99,46,32,30,42,48,67,65,63,69,50,65,51,56,47,79,38,91,93,42,76,90,52,68,24,32,27,24,35,42,64,76,65,41,52,15,75,78,66,61,33,55,38,40,74,45,36,51,26,33,35,29,78,94,74,69,42,37,30,39,52,27,75,64,66,72,40,71,77,65,77,50,28,45,48,48,81,38,85,55,51,25,28,62,49,34,48,62,34,34,40,58,18,53,43,63,62,50,72,44,78,36,45,29,33,31,26,78,48,68,41,53,47,36,28,36,62,82,54,70,72,54,66,60,54,40,33,39,39,78,26,88,55,82,77,62,61,42,91,61,57,22,37,56,35,68,43,47,47,64,70,58,33,54,74,59,66,59,54,48,20,67,74,81,64,45,69,57,79,95,44,35,56,25,26,29,30,33,32,87,87,51,96,46,38,28,45,34,41,66,59,49,52,46,19,51,54,36,68,77,49,94,85,84,69,60,38,36,52,69,54,79,124

Sequence (550 aa):
MVVIQHDHLLTLIDLNPKYPHDEQVYDDEKDLISIQAFQCSCGRCNKKITYFHRYYYKCDQCDYSLHKLCSELPTTLKHASHLEHTLSLFQNEPRQKCHVCECTIWDQQLRYYCSPCMLNICLACGTNEVHHRTIYHPSHKHPLVPTSRPILVACDACGDEHKGVFYQCITCFLFFIHEDCVFGPKRLLIQHGTCDKFFHTHPLILTYGFPRVDQQAKFYPKCRVCDKSFSGYENLWVYKCEKCRYYTHFGCAYLRSKKSQEGKSNSYYITIRMKMVVIQHDHLLTLIDLNPKYPHDEQVYDDEKDLISIQAFQCSCGRCNKKITYFHRYYYKCDQCDYSLHKLCSELPTTLKHASHLEHTLSLFQNEPRQKCHVCECTIWDQQLRYYCSPCMLNICLACGTNEVHHRTIYHPSHKHPLVPTSRPILVACDACGDEHKGVFYQCITCFLFFIHEDCVFGPKRLLIQHGTCDKFFHTHPLILTYGFPRVDQQAKFYPKCRVCDKSFSGYENLWVYKCEKCRYYTHFGCAYLRSKKSQEGKSNSYYITIRMK

pLDDT: mean 81.71, std 17.04, range [31.38, 96.94]